Protein AF-A0AAF0E0N4-F1 (afdb_monomer_lite)

InterPro domains:
  IPR006762 Gtr1/RagA G protein [PF04670] (1-132)
  IPR024461 Coiled-coil domain-containing protein 90-like [PF07798] (230-404)
  IPR024461 Coiled-coil domain-containing protein 90-like [PTHR14360] (219-404)
  IPR027417 P-loop containing nucleoside triphosphate hydrolase [G3DSA:3.40.50.300] (1-157)
  IPR027417 P-loop containing nucleoside triphosphate hydrolase [SSF52540] (1-134)

Secondary structure (DSSP, 8-state):
--STTSSHHHHHHHHHH---TTGGGG--PPPSEEEEEEEPSSS-EEEEEEE---HHHHHHHHHTSHHHHHTT-SEEEEEEESSTTTSSS--THHHHHHHHHHHHHHHHHHHH-TT-EEEEEEE-GGGS-------TTSHHHHHHTTS-TTS---------TTSSHHHHHHHHHHHHHHHHHHHTT----EEEEE-SS-EEEEEEEETTEEEEEEES-TT---S-S------HHHHHHHHHHTT--HHHHHHHHHHHHHHHHHHHHHHHHHSPPHHHHHHHHHHHHHHHHHHHHHHHHHHHHHHHHHHHHHHHHHHHHHHHHHHHHHHHHHHHHHHHHHHHHHHHHHHHHHHHHHHHHHHHHHHHHHHHHHHHHHHHHHHHHHHHHHHHHHHHHHHHHHHHHHHT-

Organism: NCBI:txid76774

Foldseek 3Di:
DFAAPLCLVVVCCVPQVLDDNVCSVVDDFDDAWDWDWGDDPDRDIDTDIRGGRYPVNLVCCLPVCLLVVQAPAAEAEYGDEPPVPDPDPDPPVVVVVRVVSVVSSVVSNCVHPVNHHYHYHHPPPVPDPPPPDDDVPVPVVVVCPPPPPPPDDDDDDDDDDDPDVVVVVVVVVVSVVQSVCVVVVHGDQKDWDADPQWIWIWHDPDPRDIDIDIGRDSVDDDPPDPPPPPPLVVQLVVVVVVVDDSVRSNVVSVVVVVVVVVVVVVVVVVDDDPVRVVVVVVVVVVVVVVVVVVVVVVVVVVVVVVVVVVVVVVVVVVVVVVVVVVVVVVVVVVVVVVVVVVVVVVVVVVVVVVVVVVVVVVVVVVVVVVVVVVVVVVVVVVVVVVVVVVVVVVVVVVVVVVVVD

Radius of gyration: 53.1 Å; chains: 1; bounding box: 82×64×203 Å

Sequence (405 aa):
MGKSGSGKTSMRSFIFSSYRSEDTKRLGSTIEVEHSHVRFPGSLVLNLWDCGGQKSYMESYMDTQRSQVFSAVGVLIYVVDLVNTDDDGGDSHEWEADLRYFRDCLSALQSNSPGAEVFCLLHKMDLIEPSLSSNDDDSEDVLLEGLSDSMLPDSRRVSSPTSDDRYERISELVKHFKISCLESHHQIQGLELRTQTFAAYLDVLTSSTYILVIVTDPAIRTLGVRNVHFDTNAFVQRLEQAGIQREQADVLVTALIDVINESLDNFSRGLVRRDEADRLTYTQKVDFAKLKSEIQLLERSDFVLMKSENERLMADVEKLKQRLREEITRTTAGVRLDLNLEKGRIRDESSVHALKIKEVDTRIESEIAGVRTSIQSAKFNVLQYLVGVATGAGALLLAYLRMFR

pLDDT: mean 77.72, std 17.46, range [32.31, 98.06]

Structure (mmCIF, N/CA/C/O backbone):
data_AF-A0AAF0E0N4-F1
#
_entry.id   AF-A0AAF0E0N4-F1
#
loop_
_atom_site.group_PDB
_atom_site.id
_atom_site.type_symbol
_atom_site.label_atom_id
_atom_site.label_alt_id
_atom_site.label_comp_id
_atom_site.label_asym_id
_atom_site.label_entity_id
_atom_site.label_seq_id
_atom_site.pdbx_PDB_ins_code
_atom_site.Cartn_x
_atom_site.Cartn_y
_atom_site.Cartn_z
_atom_site.occupancy
_atom_site.B_iso_or_equiv
_atom_site.auth_seq_id
_atom_site.auth_comp_id
_atom_site.auth_asym_id
_atom_site.auth_atom_id
_atom_site.pdbx_PDB_model_num
ATOM 1 N N . MET A 1 1 ? -16.294 2.238 -3.888 1.00 88.19 1 MET A N 1
ATOM 2 C CA . MET A 1 1 ? -15.398 2.779 -4.940 1.00 88.19 1 MET A CA 1
ATOM 3 C C . MET A 1 1 ? -15.187 4.277 -4.723 1.00 88.19 1 MET A C 1
ATOM 5 O O . MET A 1 1 ? -15.812 4.825 -3.826 1.00 88.19 1 MET A O 1
ATOM 9 N N . GLY A 1 2 ? -14.256 4.911 -5.439 1.00 86.62 2 GLY A N 1
ATOM 10 C CA . GLY A 1 2 ? -13.887 6.328 -5.262 1.00 86.62 2 GLY A CA 1
ATOM 11 C C . GLY A 1 2 ? -12.386 6.570 -5.439 1.00 86.62 2 GLY A C 1
ATOM 12 O O . GLY A 1 2 ? -11.593 5.631 -5.288 1.00 86.62 2 GLY A O 1
ATOM 13 N N . LYS A 1 3 ? -11.985 7.814 -5.723 1.00 87.69 3 LYS A N 1
ATOM 14 C CA . LYS A 1 3 ? -10.587 8.214 -5.985 1.00 87.69 3 LYS A CA 1
ATOM 15 C C . LYS A 1 3 ? -9.623 7.814 -4.861 1.00 87.69 3 LYS A C 1
ATOM 17 O O . LYS A 1 3 ? -10.007 7.621 -3.705 1.00 87.69 3 LYS A O 1
ATOM 22 N N . SER A 1 4 ? -8.348 7.613 -5.187 1.00 89.25 4 SER A N 1
ATOM 23 C CA . SER A 1 4 ? -7.308 7.316 -4.193 1.00 89.25 4 SER A CA 1
ATOM 24 C C . SER A 1 4 ? -7.285 8.387 -3.098 1.00 89.25 4 SER A C 1
ATOM 26 O O . SER A 1 4 ? -7.465 9.564 -3.386 1.00 89.25 4 SER A O 1
ATOM 28 N N . GLY A 1 5 ? -7.091 7.981 -1.842 1.00 84.88 5 GLY A N 1
ATOM 29 C CA . GLY A 1 5 ? -7.065 8.911 -0.706 1.00 84.88 5 GLY A CA 1
ATOM 30 C C . GLY A 1 5 ? -8.432 9.324 -0.142 1.00 84.88 5 GLY A C 1
ATOM 31 O O . GLY A 1 5 ? -8.458 9.901 0.943 1.00 84.88 5 GLY A O 1
ATOM 32 N N . SER A 1 6 ? -9.555 8.946 -0.772 1.00 85.19 6 SER A N 1
ATOM 33 C CA . SER A 1 6 ? -10.905 9.321 -0.307 1.00 85.19 6 SER A CA 1
ATOM 34 C C . SER A 1 6 ? -11.397 8.631 0.975 1.00 85.19 6 SER A C 1
ATOM 36 O O . SER A 1 6 ? -12.520 8.857 1.390 1.00 85.19 6 SER A O 1
ATOM 38 N N . GLY A 1 7 ? -10.595 7.771 1.617 1.00 85.69 7 GLY A N 1
ATOM 39 C CA . GLY A 1 7 ? -10.945 7.161 2.915 1.00 85.69 7 GLY A CA 1
ATOM 40 C C . GLY A 1 7 ? -11.737 5.843 2.876 1.00 85.69 7 GLY A C 1
ATOM 41 O O . GLY A 1 7 ? -12.125 5.337 3.924 1.00 85.69 7 GLY A O 1
ATOM 42 N N . LYS A 1 8 ? -11.920 5.221 1.702 1.00 89.31 8 LYS A N 1
ATOM 43 C CA . LYS A 1 8 ? -12.610 3.915 1.530 1.00 89.31 8 LYS A CA 1
ATOM 44 C C . LYS A 1 8 ? -12.129 2.824 2.498 1.00 89.31 8 LYS A C 1
ATOM 46 O O . LYS A 1 8 ? -12.911 2.274 3.273 1.00 89.31 8 LYS A O 1
ATOM 51 N N . THR A 1 9 ? -10.827 2.548 2.486 1.00 89.44 9 THR A N 1
ATOM 52 C CA . THR A 1 9 ? -10.204 1.501 3.310 1.00 89.44 9 THR A CA 1
ATOM 53 C C . THR A 1 9 ? -10.205 1.862 4.789 1.00 89.44 9 THR A C 1
ATOM 55 O O . THR A 1 9 ? -10.373 0.979 5.633 1.00 89.44 9 THR A O 1
ATOM 58 N N . SER A 1 10 ? -10.102 3.155 5.111 1.00 87.25 10 SER A N 1
ATOM 59 C CA . SER A 1 10 ? -10.261 3.665 6.474 1.00 87.25 10 SER A CA 1
ATOM 60 C C . SER A 1 10 ? -11.660 3.364 7.011 1.00 87.25 10 SER A C 1
ATOM 62 O O . SER A 1 10 ? -11.775 2.783 8.087 1.00 87.25 10 SER A O 1
ATOM 64 N N . MET A 1 11 ? -12.715 3.648 6.238 1.00 83.00 11 MET A N 1
ATOM 65 C CA . MET A 1 11 ? -14.096 3.340 6.627 1.00 83.00 11 MET A CA 1
ATOM 66 C C . MET A 1 11 ? -14.326 1.842 6.806 1.00 83.00 11 MET A C 1
ATOM 68 O O . MET A 1 11 ? -14.865 1.424 7.831 1.00 83.00 11 MET A O 1
ATOM 72 N N . ARG A 1 12 ? -13.864 1.015 5.860 1.00 87.50 12 ARG A N 1
ATOM 73 C CA . ARG A 1 12 ? -13.954 -0.446 5.985 1.00 87.50 12 ARG A CA 1
ATOM 74 C C . ARG A 1 12 ? -13.276 -0.936 7.265 1.00 87.50 12 ARG A C 1
ATOM 76 O O . ARG A 1 12 ? -13.881 -1.682 8.031 1.00 87.50 12 ARG A O 1
ATOM 83 N N . SER A 1 13 ? -12.037 -0.510 7.502 1.00 84.19 13 SER A N 1
ATOM 84 C CA . SER A 1 13 ? -11.234 -0.979 8.638 1.00 84.19 13 SER A CA 1
ATOM 85 C C . SER A 1 13 ? -11.805 -0.506 9.969 1.00 84.19 13 SER A C 1
ATOM 87 O O . SER A 1 13 ? -11.865 -1.277 10.929 1.00 84.19 13 SER A O 1
ATOM 89 N N . PHE A 1 14 ? -12.278 0.741 10.021 1.00 80.12 14 PHE A N 1
ATOM 90 C CA . PHE A 1 14 ? -12.971 1.268 11.183 1.00 80.12 14 PHE A CA 1
ATOM 91 C C . PHE A 1 14 ? -14.212 0.420 11.453 1.00 80.12 14 PHE A C 1
ATOM 93 O O . PHE A 1 14 ? -14.318 -0.175 12.521 1.00 80.12 14 PHE A O 1
ATOM 100 N N . ILE A 1 15 ? -15.152 0.324 10.511 1.00 77.31 15 ILE A N 1
ATOM 101 C CA . ILE A 1 15 ? -16.468 -0.302 10.730 1.00 77.31 15 ILE A CA 1
ATOM 102 C C . ILE A 1 15 ? -16.354 -1.811 10.989 1.00 77.31 15 ILE A C 1
ATOM 104 O O . ILE A 1 15 ? -16.982 -2.310 11.922 1.00 77.31 15 ILE A O 1
ATOM 108 N N . PHE A 1 16 ? -15.543 -2.533 10.212 1.00 79.44 16 PHE A N 1
ATOM 109 C 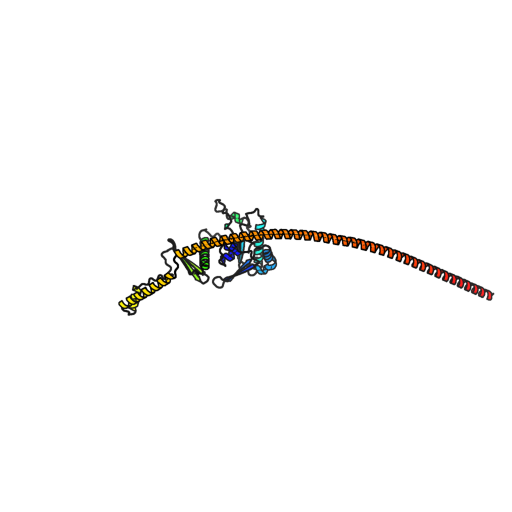CA . PHE A 1 16 ? -15.564 -4.000 10.181 1.00 79.44 16 PHE A CA 1
ATOM 110 C C . PHE A 1 16 ? -14.351 -4.677 10.827 1.00 79.44 16 PHE A C 1
ATOM 112 O O . PHE A 1 16 ? -14.450 -5.847 11.195 1.00 79.44 16 PHE A O 1
ATOM 119 N N . SER A 1 17 ? -13.236 -3.964 11.015 1.00 75.94 17 SER A N 1
ATOM 120 C CA . SER A 1 17 ? -11.976 -4.540 11.521 1.00 75.94 17 SER A CA 1
ATOM 121 C C . SER A 1 17 ? -11.562 -4.005 12.893 1.00 75.94 17 SER A C 1
ATOM 123 O O . SER A 1 17 ? -10.472 -4.313 13.365 1.00 75.94 17 SER A O 1
ATOM 125 N N . SER A 1 18 ? -12.427 -3.232 13.560 1.00 73.31 18 SER A N 1
ATOM 126 C CA . SER A 1 18 ? -12.164 -2.630 14.880 1.00 73.31 18 SER A CA 1
ATOM 127 C C . SER A 1 18 ? -10.919 -1.729 14.926 1.00 73.31 18 SER A C 1
ATOM 129 O O . SER A 1 18 ? -10.321 -1.571 15.988 1.00 73.31 18 SER A O 1
ATOM 131 N N . TYR A 1 19 ? -10.526 -1.130 13.796 1.00 74.44 19 TYR A N 1
ATOM 132 C CA . TYR A 1 19 ? -9.459 -0.125 13.782 1.00 74.44 19 TYR A CA 1
ATOM 133 C C . TYR A 1 19 ? -9.923 1.151 14.484 1.00 74.44 19 TYR A C 1
ATOM 135 O O . TYR A 1 19 ? -11.100 1.515 14.407 1.00 74.44 19 TYR A O 1
ATOM 143 N N . ARG A 1 20 ? -8.983 1.857 15.119 1.00 74.19 20 ARG A N 1
ATOM 144 C CA . ARG A 1 20 ? -9.190 3.230 15.592 1.00 74.19 20 ARG A CA 1
ATOM 145 C C . ARG A 1 20 ? -8.964 4.218 14.456 1.00 74.19 20 ARG A C 1
ATOM 147 O O . ARG A 1 20 ? -8.178 3.952 13.545 1.00 74.19 20 ARG A O 1
ATOM 154 N N . SER A 1 21 ? -9.584 5.389 14.551 1.00 74.62 21 SER A N 1
ATOM 155 C CA . SER A 1 21 ? -9.404 6.466 13.572 1.00 74.62 21 SER A CA 1
ATOM 156 C C . SER A 1 21 ? -7.950 6.958 13.483 1.00 74.62 21 SER A C 1
ATOM 158 O O . SER A 1 21 ? -7.524 7.425 12.431 1.00 74.62 21 SER A O 1
ATOM 160 N N . GLU A 1 22 ? -7.134 6.829 14.540 1.00 77.25 22 GLU A N 1
ATOM 161 C CA . GLU A 1 22 ? -5.704 7.166 14.443 1.00 77.25 22 GLU A CA 1
ATOM 162 C C . GLU A 1 22 ? -4.895 6.122 13.659 1.00 77.25 22 GLU A C 1
ATOM 164 O O . GLU A 1 22 ? -3.952 6.477 12.945 1.00 77.25 22 GLU A O 1
ATOM 169 N N . ASP A 1 23 ? -5.273 4.846 13.755 1.00 77.94 23 ASP A N 1
ATOM 170 C CA . ASP A 1 23 ? -4.561 3.736 13.116 1.00 77.94 23 ASP A CA 1
ATOM 171 C C . ASP A 1 23 ? -4.796 3.694 11.606 1.00 77.94 23 ASP A C 1
ATOM 173 O O . ASP A 1 23 ? -3.947 3.201 10.858 1.00 77.94 23 ASP A O 1
ATOM 177 N N . THR A 1 24 ? -5.901 4.275 11.125 1.00 81.00 24 THR A N 1
ATOM 178 C CA . THR A 1 24 ? -6.177 4.359 9.686 1.00 81.00 24 THR A CA 1
ATOM 179 C C . THR A 1 24 ? -5.145 5.202 8.938 1.00 81.00 24 THR A C 1
ATOM 181 O O . THR A 1 24 ? -4.980 5.021 7.736 1.00 81.00 24 THR A O 1
ATOM 184 N N . LYS A 1 25 ? -4.378 6.063 9.629 1.00 79.12 25 LYS A N 1
ATOM 185 C CA . LYS A 1 25 ? -3.259 6.823 9.035 1.00 79.12 25 LYS A CA 1
ATOM 186 C C . LYS A 1 25 ? -2.109 5.933 8.556 1.00 79.12 25 LYS A C 1
ATOM 188 O O . LYS A 1 25 ? -1.303 6.369 7.742 1.00 79.12 25 LYS A O 1
ATOM 193 N N . ARG A 1 26 ? -2.010 4.705 9.074 1.00 83.12 26 ARG A N 1
ATOM 194 C CA . ARG A 1 26 ? -0.977 3.726 8.699 1.00 83.12 26 ARG A CA 1
ATOM 195 C C . ARG A 1 26 ? -1.392 2.849 7.519 1.00 83.12 26 ARG A C 1
ATOM 197 O O . ARG A 1 26 ? -0.584 2.049 7.055 1.00 83.12 26 ARG A O 1
ATOM 204 N N . LEU A 1 27 ? -2.641 2.956 7.063 1.00 84.75 27 LEU A N 1
ATOM 205 C CA . LEU A 1 27 ? -3.126 2.178 5.931 1.00 84.75 27 LEU A CA 1
ATOM 206 C C . LEU A 1 27 ? -2.446 2.669 4.650 1.00 84.75 27 LEU A C 1
ATOM 208 O O . LEU A 1 27 ? -2.493 3.850 4.311 1.00 84.75 27 LEU A O 1
ATOM 212 N N . GLY A 1 28 ? -1.796 1.739 3.952 1.00 84.50 28 GLY A N 1
ATOM 213 C CA . GLY A 1 28 ? -1.232 1.990 2.632 1.00 84.50 28 GLY A CA 1
ATOM 214 C C . GLY A 1 28 ? -2.315 2.112 1.559 1.00 84.50 28 GLY A C 1
ATOM 215 O O . GLY A 1 28 ? -3.497 1.875 1.798 1.00 84.50 28 GLY A O 1
ATOM 216 N N . SER A 1 29 ? -1.899 2.458 0.341 1.00 87.50 29 SER A N 1
ATOM 217 C CA . SER A 1 29 ? -2.809 2.452 -0.808 1.00 87.50 29 SER A CA 1
ATOM 218 C C . SER A 1 29 ? -3.238 1.027 -1.156 1.00 87.50 29 SER A C 1
ATOM 220 O O . SER A 1 29 ? -2.389 0.150 -1.316 1.00 87.50 29 SER A O 1
ATOM 222 N N . THR A 1 30 ? -4.539 0.812 -1.336 1.00 87.81 30 THR A N 1
ATOM 223 C CA . THR A 1 30 ? -5.095 -0.476 -1.770 1.00 87.81 30 THR A CA 1
ATOM 224 C C . THR A 1 30 ? -4.588 -0.834 -3.163 1.00 87.81 30 THR A C 1
ATOM 226 O O . THR A 1 30 ? -4.617 -0.006 -4.082 1.00 87.81 30 THR A O 1
ATOM 229 N N . ILE A 1 31 ? -4.110 -2.068 -3.306 1.00 88.06 31 ILE A N 1
ATOM 230 C CA . ILE A 1 31 ? -3.662 -2.649 -4.571 1.00 88.06 31 ILE A CA 1
ATOM 231 C C . ILE A 1 31 ? -4.855 -3.389 -5.167 1.00 88.06 31 ILE A C 1
ATOM 233 O O . ILE A 1 31 ? -5.371 -4.304 -4.532 1.00 88.06 31 ILE A O 1
ATOM 237 N N . GLU A 1 32 ? -5.280 -2.990 -6.366 1.00 88.94 32 GLU A N 1
ATOM 238 C CA . GLU A 1 32 ? -6.442 -3.572 -7.048 1.00 88.94 32 GLU A CA 1
ATOM 239 C C . GLU A 1 32 ? -7.681 -3.652 -6.128 1.00 88.94 32 GLU A C 1
ATOM 241 O O . GLU A 1 32 ? -8.054 -2.646 -5.517 1.00 88.94 32 GLU A O 1
ATOM 246 N N . VAL A 1 33 ? -8.341 -4.811 -6.040 1.00 90.62 33 VAL A N 1
ATOM 247 C CA . VAL A 1 33 ? -9.550 -5.023 -5.237 1.00 90.62 33 VAL A CA 1
ATOM 248 C C . VAL A 1 33 ? -9.227 -5.896 -4.031 1.00 90.62 33 VAL A C 1
ATOM 250 O O . VAL A 1 33 ? -8.825 -7.050 -4.174 1.00 90.62 33 VAL A O 1
ATOM 253 N N . GLU A 1 34 ? -9.467 -5.376 -2.828 1.00 89.62 34 GLU A N 1
ATOM 254 C CA . GLU A 1 34 ? -9.384 -6.161 -1.599 1.00 89.62 34 GLU A CA 1
ATOM 255 C C . GLU A 1 34 ? -10.769 -6.708 -1.224 1.00 89.62 34 GLU A C 1
ATOM 257 O O . GLU A 1 34 ? -11.732 -5.958 -1.039 1.00 89.62 34 GLU A O 1
ATOM 262 N N . HIS A 1 35 ? -10.875 -8.030 -1.095 1.00 88.88 35 HIS A N 1
ATOM 263 C CA . HIS A 1 35 ? -12.125 -8.701 -0.742 1.00 88.88 35 HIS A CA 1
ATOM 264 C C . HIS A 1 35 ? -12.217 -8.943 0.766 1.00 88.88 35 HIS A C 1
ATOM 266 O O . HIS A 1 35 ? -11.271 -9.399 1.407 1.00 88.88 35 HIS A O 1
ATOM 272 N N . SER A 1 36 ? -13.379 -8.673 1.350 1.00 83.38 36 SER A N 1
ATOM 273 C CA . SER A 1 36 ? -13.670 -8.939 2.759 1.00 83.38 36 SER A CA 1
ATOM 274 C C . SER A 1 36 ? -15.044 -9.582 2.907 1.00 83.38 36 SER A C 1
ATOM 276 O O . SER A 1 36 ? -16.021 -9.125 2.320 1.00 83.38 36 SER A O 1
ATOM 278 N N . HIS A 1 37 ? -15.132 -10.634 3.719 1.00 83.88 37 HIS A N 1
ATOM 279 C CA . HIS A 1 37 ? -16.389 -11.323 4.004 1.00 83.88 37 HIS A CA 1
ATOM 280 C C . HIS A 1 37 ? -16.813 -11.032 5.439 1.00 83.88 37 HIS A C 1
ATOM 282 O O . HIS A 1 37 ? -16.200 -11.528 6.386 1.00 83.88 37 HIS A O 1
ATOM 288 N N . VAL A 1 38 ? -17.871 -10.242 5.604 1.00 74.06 38 VAL A N 1
ATOM 289 C CA . VAL A 1 38 ? -18.395 -9.873 6.921 1.00 74.06 38 VAL A CA 1
ATOM 290 C C . VAL A 1 38 ? -19.703 -10.611 7.155 1.00 74.06 38 VAL A C 1
ATOM 292 O O . VAL A 1 38 ? -20.670 -10.444 6.413 1.00 74.06 38 VAL A O 1
ATOM 295 N N . ARG A 1 39 ? -19.745 -11.444 8.196 1.00 72.44 39 ARG A N 1
ATOM 296 C CA . ARG A 1 39 ? -20.981 -12.116 8.607 1.00 72.44 39 ARG A CA 1
ATOM 297 C C . ARG A 1 39 ? -21.784 -11.190 9.505 1.00 72.44 39 ARG A C 1
ATOM 299 O O . ARG A 1 39 ? -21.284 -10.755 10.539 1.00 72.44 39 ARG A O 1
ATOM 306 N N . PHE A 1 40 ? -23.021 -10.930 9.113 1.00 63.97 40 PHE A N 1
ATOM 307 C CA . PHE A 1 40 ? -23.996 -10.231 9.938 1.00 63.97 40 PHE A CA 1
ATOM 308 C C . PHE A 1 40 ? -24.886 -11.243 10.674 1.00 63.97 40 PHE A C 1
ATOM 310 O O . PHE A 1 40 ? -24.901 -12.422 10.308 1.00 63.97 40 PHE A O 1
ATOM 317 N N . PRO A 1 41 ? -25.611 -10.823 11.728 1.00 54.88 41 PRO A N 1
ATOM 318 C CA . PRO A 1 41 ? -26.555 -11.696 12.418 1.00 54.88 41 PRO A CA 1
ATOM 319 C C . PRO A 1 41 ? -27.515 -12.398 11.438 1.00 54.88 41 PRO A C 1
ATOM 321 O O . PRO A 1 41 ? -28.057 -11.768 10.531 1.00 54.88 41 PRO A O 1
ATOM 324 N N . GLY A 1 42 ? -27.727 -13.706 11.624 1.00 63.59 42 GLY A N 1
ATOM 325 C CA . GLY A 1 42 ? -28.526 -14.549 10.724 1.00 63.59 42 GLY A CA 1
ATOM 326 C C . GLY A 1 42 ? -27.683 -15.281 9.670 1.00 63.59 42 GLY A C 1
ATOM 327 O O . GLY A 1 42 ? -26.596 -15.771 9.971 1.00 63.59 42 GLY A O 1
ATOM 328 N N . SER A 1 43 ? -28.203 -15.400 8.443 1.00 69.94 43 SER A N 1
ATOM 329 C CA . SER A 1 43 ? -27.531 -16.038 7.294 1.00 69.94 43 SER A CA 1
ATOM 330 C C . SER A 1 43 ? -26.944 -15.038 6.285 1.00 69.94 43 SER A C 1
ATOM 332 O O . SER A 1 43 ? -26.482 -15.447 5.219 1.00 69.94 43 SER A O 1
ATOM 334 N N . LEU A 1 44 ? -26.954 -13.737 6.601 1.00 70.94 44 LEU A N 1
ATOM 335 C CA . LEU A 1 44 ? -26.455 -12.687 5.714 1.00 70.94 44 LEU A CA 1
ATOM 336 C C . LEU A 1 44 ? -24.924 -12.592 5.777 1.00 70.94 44 LEU A C 1
ATOM 338 O O . LEU A 1 44 ? -24.331 -12.390 6.840 1.00 70.94 44 LEU A O 1
ATOM 342 N N . VAL A 1 45 ? -24.288 -12.683 4.612 1.00 78.44 45 VAL A N 1
ATOM 343 C CA . VAL A 1 45 ? -22.850 -12.457 4.439 1.00 78.44 45 VAL A CA 1
ATOM 344 C C . VAL A 1 45 ? -22.667 -11.295 3.476 1.00 78.44 45 VAL A C 1
ATOM 346 O O . VAL A 1 45 ? -23.083 -11.375 2.322 1.00 78.44 45 VAL A O 1
ATOM 349 N N . LEU A 1 46 ? -22.046 -10.218 3.951 1.00 78.81 46 LEU A N 1
ATOM 350 C CA . LEU A 1 46 ? -21.646 -9.104 3.106 1.00 78.81 46 LEU A CA 1
ATOM 351 C C . LEU A 1 46 ? -20.289 -9.410 2.478 1.00 78.81 46 LEU A C 1
ATOM 353 O O . LEU A 1 46 ? -19.292 -9.598 3.177 1.00 78.81 46 LEU A O 1
ATOM 357 N N . ASN A 1 47 ? -20.266 -9.436 1.149 1.00 87.12 47 ASN A N 1
ATOM 358 C CA . ASN A 1 47 ? -19.049 -9.536 0.355 1.00 87.12 47 ASN A CA 1
ATOM 359 C C . ASN A 1 47 ? -18.621 -8.121 -0.019 1.00 87.12 47 ASN A C 1
ATOM 361 O O . ASN A 1 47 ? -19.122 -7.544 -0.981 1.00 87.12 47 ASN A O 1
ATOM 365 N N . LEU A 1 48 ? -17.729 -7.547 0.775 1.00 86.81 48 LEU A N 1
ATOM 366 C CA . LEU A 1 48 ? -17.274 -6.178 0.612 1.00 86.81 48 LEU A CA 1
ATOM 367 C C . LEU A 1 48 ? -16.049 -6.148 -0.304 1.00 86.81 48 LEU A C 1
ATOM 369 O O . LEU A 1 48 ? -15.079 -6.870 -0.080 1.00 86.81 48 LEU A O 1
ATOM 373 N N . TRP A 1 49 ? -16.132 -5.334 -1.355 1.00 93.06 49 TRP A N 1
ATOM 374 C CA . TRP A 1 49 ? -15.083 -5.144 -2.356 1.00 93.06 49 TRP A CA 1
ATOM 375 C C . TRP A 1 49 ? -14.517 -3.734 -2.197 1.00 93.06 49 TRP A C 1
ATOM 377 O O . TRP A 1 49 ? -15.163 -2.744 -2.550 1.00 93.06 49 TRP A O 1
ATOM 387 N N . ASP A 1 50 ? -13.327 -3.634 -1.614 1.00 92.19 50 ASP A N 1
ATOM 388 C CA . ASP A 1 50 ? -12.616 -2.371 -1.450 1.00 92.19 50 ASP A CA 1
ATOM 389 C C . ASP A 1 50 ? -11.711 -2.141 -2.661 1.00 92.19 50 ASP A C 1
ATOM 391 O O . ASP A 1 50 ? -10.596 -2.655 -2.744 1.00 92.19 50 ASP A O 1
ATOM 395 N N . CYS A 1 51 ? -12.236 -1.418 -3.650 1.00 93.12 51 CYS A N 1
ATOM 396 C CA . CYS A 1 51 ? -11.520 -1.144 -4.890 1.00 93.12 51 CYS A CA 1
ATOM 397 C C . CYS A 1 51 ? -10.544 0.026 -4.710 1.00 93.12 51 CYS A C 1
ATOM 399 O O . CYS A 1 51 ? -10.953 1.155 -4.405 1.00 93.12 51 CYS A O 1
ATOM 401 N N . GLY A 1 52 ? -9.264 -0.222 -4.979 1.00 92.06 52 GLY A N 1
ATOM 402 C CA . GLY A 1 52 ? -8.215 0.789 -5.000 1.00 92.06 52 GLY A CA 1
ATOM 403 C C . GLY A 1 52 ? -8.527 1.912 -5.984 1.00 92.06 52 GLY A C 1
ATOM 404 O O . GLY A 1 52 ? -8.883 1.671 -7.132 1.00 92.06 52 GLY A O 1
ATOM 405 N N . GLY A 1 53 ? -8.392 3.155 -5.524 1.00 88.94 53 GLY A N 1
ATOM 406 C CA . GLY A 1 53 ? -8.802 4.348 -6.276 1.00 88.94 53 GLY A CA 1
ATOM 407 C C . GLY A 1 53 ? -7.711 4.981 -7.144 1.00 88.94 53 GLY A C 1
ATOM 408 O O . GLY A 1 53 ? -7.845 6.138 -7.537 1.00 88.94 53 GLY A O 1
ATOM 409 N N . GLN A 1 54 ? -6.589 4.292 -7.374 1.00 89.06 54 GLN A N 1
ATOM 410 C CA . GLN A 1 54 ? -5.521 4.810 -8.237 1.00 89.06 54 GLN A CA 1
ATOM 411 C C . GLN A 1 54 ? -5.991 4.827 -9.697 1.00 89.06 54 GLN A C 1
ATOM 413 O O . GLN A 1 54 ? -6.738 3.942 -10.114 1.00 89.06 54 GLN A O 1
ATOM 418 N N . LYS A 1 55 ? -5.529 5.807 -10.484 1.00 88.12 55 LYS A N 1
ATOM 419 C CA . LYS A 1 55 ? -5.987 6.022 -11.867 1.00 88.12 55 LYS A CA 1
ATOM 420 C C . LYS A 1 55 ? -5.865 4.770 -12.747 1.00 88.12 55 LYS A C 1
ATOM 422 O O . LYS A 1 55 ? -6.829 4.396 -13.400 1.00 88.12 55 LYS A O 1
ATOM 427 N N . SER A 1 56 ? -4.724 4.084 -12.691 1.00 90.62 56 SER A N 1
ATOM 428 C CA . SER A 1 56 ? -4.473 2.850 -13.450 1.00 90.62 56 SER A CA 1
ATOM 429 C C . SER A 1 56 ? -5.457 1.725 -13.117 1.00 90.62 56 SER A C 1
ATOM 431 O O . SER A 1 56 ? -5.904 1.005 -14.007 1.00 90.62 56 SER A O 1
ATOM 433 N N . TYR A 1 57 ? -5.823 1.575 -11.841 1.00 92.62 57 TYR A N 1
ATOM 434 C CA . TYR A 1 57 ? -6.808 0.580 -11.420 1.00 92.62 57 TYR A CA 1
ATOM 435 C C . TYR A 1 57 ? -8.216 0.974 -11.847 1.00 92.62 57 TYR A C 1
ATOM 437 O O . TYR A 1 57 ? -8.963 0.127 -12.322 1.00 92.62 57 TYR A O 1
ATOM 445 N N . MET A 1 58 ? -8.563 2.257 -11.738 1.00 89.00 58 MET A N 1
ATOM 446 C CA . MET A 1 58 ? -9.870 2.762 -12.155 1.00 89.00 58 MET A CA 1
ATOM 447 C C . MET A 1 58 ? -10.111 2.551 -13.653 1.00 89.00 58 MET A C 1
ATOM 449 O O . MET A 1 58 ? -11.168 2.046 -14.023 1.00 89.00 58 MET A O 1
ATOM 453 N N . GLU A 1 59 ? -9.115 2.841 -14.494 1.00 90.44 59 GLU A N 1
ATOM 454 C CA . GLU A 1 59 ? -9.146 2.537 -15.932 1.00 90.44 59 GLU A CA 1
ATOM 455 C C . GLU A 1 59 ? -9.278 1.023 -16.174 1.00 90.44 59 GLU A C 1
ATOM 457 O O . GLU A 1 59 ? -10.161 0.580 -16.907 1.00 90.44 59 GLU A O 1
ATOM 462 N N . SER A 1 60 ? -8.492 0.201 -15.469 1.00 92.62 60 SER A N 1
ATOM 463 C CA . SER A 1 60 ? -8.580 -1.264 -15.562 1.00 92.62 60 SER A CA 1
ATOM 464 C C . SER A 1 60 ? -9.974 -1.805 -15.214 1.00 92.62 60 SER A C 1
ATOM 466 O O . SER A 1 60 ? -10.483 -2.679 -15.921 1.00 92.62 60 SER A O 1
ATOM 468 N N . TYR A 1 61 ? -10.635 -1.270 -14.180 1.00 93.50 61 TYR A N 1
ATOM 469 C CA . TYR A 1 61 ? -11.999 -1.668 -13.814 1.00 93.50 61 TYR A CA 1
ATOM 470 C C . TYR A 1 61 ? -13.037 -1.275 -14.858 1.00 93.50 61 TYR A C 1
ATOM 472 O O . TYR A 1 61 ? -14.045 -1.963 -14.975 1.00 93.50 61 TYR A O 1
ATOM 480 N N . MET A 1 62 ? -12.822 -0.190 -15.602 1.00 91.50 62 MET A N 1
ATOM 481 C CA . MET A 1 62 ? -13.764 0.270 -16.627 1.00 91.50 62 MET A CA 1
ATOM 482 C C . MET A 1 62 ? -13.558 -0.405 -17.978 1.00 91.50 62 MET A C 1
ATOM 484 O O . MET A 1 62 ? -14.543 -0.592 -18.700 1.00 91.50 62 MET A O 1
ATOM 488 N N . ASP A 1 63 ? -12.323 -0.810 -18.276 1.00 90.88 63 ASP A N 1
ATOM 489 C CA . ASP A 1 63 ? -11.941 -1.391 -19.560 1.00 90.88 63 ASP A CA 1
ATOM 490 C C . ASP A 1 63 ? -11.833 -2.916 -19.491 1.00 90.88 63 ASP A C 1
ATOM 492 O O . ASP A 1 63 ? -12.600 -3.638 -20.126 1.00 90.88 63 ASP A O 1
ATOM 496 N N . THR A 1 64 ? -10.880 -3.427 -18.707 1.00 91.19 64 THR A N 1
ATOM 497 C CA . THR A 1 64 ? -10.492 -4.848 -18.741 1.00 91.19 64 THR A CA 1
ATOM 498 C C . THR A 1 64 ? -11.339 -5.699 -17.798 1.00 91.19 64 THR A C 1
ATOM 500 O O . THR A 1 64 ? -11.734 -6.808 -18.148 1.00 91.19 64 THR A O 1
ATOM 503 N N . GLN A 1 65 ? -11.646 -5.189 -16.603 1.00 90.81 65 GLN A N 1
ATOM 504 C CA . GLN A 1 65 ? -12.331 -5.929 -15.536 1.00 90.81 65 GLN A CA 1
ATOM 505 C C . GLN A 1 65 ? -13.803 -5.520 -15.360 1.00 90.81 65 GLN A C 1
ATOM 507 O O . GLN A 1 65 ? -14.438 -5.906 -14.378 1.00 90.81 65 GLN A O 1
ATOM 512 N N . ARG A 1 66 ? -14.382 -4.777 -16.312 1.00 91.38 66 ARG A N 1
ATOM 513 C CA . ARG A 1 66 ? -15.729 -4.188 -16.197 1.00 91.38 66 ARG A CA 1
ATOM 514 C C . ARG A 1 66 ? -16.811 -5.203 -15.850 1.00 91.38 66 ARG A C 1
ATOM 516 O O . ARG A 1 66 ? -17.566 -5.009 -14.903 1.00 91.38 66 ARG A O 1
ATOM 523 N N . SER A 1 67 ? -16.868 -6.318 -16.572 1.00 89.25 67 SER A N 1
ATOM 524 C CA . SER A 1 67 ? -17.851 -7.370 -16.297 1.00 89.25 67 SER A CA 1
ATOM 525 C C . SER A 1 67 ? -17.591 -8.085 -14.972 1.00 89.25 67 SER A C 1
ATOM 527 O O . SER A 1 67 ? -18.529 -8.556 -14.345 1.00 89.25 67 SER A O 1
ATOM 529 N N . GLN A 1 68 ? -16.335 -8.179 -14.533 1.00 90.62 68 GLN A N 1
ATOM 530 C CA . GLN A 1 68 ? -15.981 -8.847 -13.281 1.00 90.62 68 GLN A CA 1
ATOM 531 C C . GLN A 1 68 ? -16.351 -7.999 -12.060 1.00 90.62 68 GLN A C 1
ATOM 533 O O . GLN A 1 68 ? -16.864 -8.536 -11.085 1.00 90.62 68 GLN A O 1
ATOM 538 N N . VAL A 1 69 ? -16.094 -6.690 -12.111 1.00 93.00 69 VAL A N 1
ATOM 539 C CA . VAL A 1 69 ? -16.332 -5.771 -10.987 1.00 93.00 69 VAL A CA 1
ATOM 540 C C . VAL A 1 69 ? -17.808 -5.393 -10.866 1.00 93.00 69 VAL A C 1
ATOM 542 O O . VAL A 1 69 ? -18.316 -5.277 -9.755 1.00 93.00 69 VAL A O 1
ATOM 545 N N . PHE A 1 70 ? -18.510 -5.211 -11.989 1.00 93.56 70 PHE A N 1
ATOM 546 C CA . PHE A 1 70 ? -19.874 -4.667 -11.996 1.00 93.56 70 PHE A CA 1
ATOM 547 C C . PHE A 1 70 ? -20.980 -5.716 -12.171 1.00 93.56 70 PHE A C 1
ATOM 549 O O . PHE A 1 70 ? -22.154 -5.350 -12.251 1.00 93.56 70 PHE A O 1
ATOM 556 N N . SER A 1 71 ? -20.651 -7.010 -12.215 1.00 92.62 71 SER A N 1
ATOM 557 C CA . SER A 1 71 ? -21.646 -8.089 -12.252 1.00 92.62 71 SER A CA 1
ATOM 558 C C . SER A 1 71 ? -22.091 -8.498 -10.846 1.00 92.62 71 SER A C 1
ATOM 560 O O . SER A 1 71 ? -21.279 -8.584 -9.930 1.00 92.62 71 SER A O 1
ATOM 562 N N . ALA A 1 72 ? -23.390 -8.773 -10.691 1.00 88.94 72 ALA A N 1
ATOM 563 C CA . ALA A 1 72 ? -24.012 -9.205 -9.437 1.00 88.94 72 ALA A CA 1
ATOM 564 C C . ALA A 1 72 ? -23.768 -8.250 -8.248 1.00 88.94 72 ALA A C 1
ATOM 566 O O . ALA A 1 72 ? -23.662 -8.680 -7.097 1.00 88.94 72 ALA A O 1
ATOM 567 N N . VAL A 1 73 ? -23.705 -6.944 -8.521 1.00 87.56 73 VAL A N 1
ATOM 568 C CA . VAL A 1 73 ? -23.566 -5.914 -7.489 1.00 87.56 73 VAL A CA 1
ATOM 569 C C . VAL A 1 73 ? -24.924 -5.670 -6.837 1.00 87.56 73 VAL A C 1
ATOM 571 O O . VAL A 1 73 ? -25.893 -5.350 -7.520 1.00 87.56 73 VAL A O 1
ATOM 574 N N . GLY A 1 74 ? -24.991 -5.812 -5.512 1.00 78.31 74 GLY A N 1
ATOM 575 C CA . GLY A 1 74 ? -26.178 -5.446 -4.732 1.00 78.31 74 GLY A CA 1
ATOM 576 C C . GLY A 1 74 ? -26.195 -3.969 -4.340 1.00 78.31 74 GLY A C 1
ATOM 577 O O . GLY A 1 74 ? -27.229 -3.320 -4.438 1.00 78.31 74 GLY A O 1
ATOM 578 N N . VAL A 1 75 ? -25.044 -3.431 -3.925 1.00 80.50 75 VAL A N 1
ATOM 579 C CA . VAL A 1 75 ? -24.904 -2.038 -3.482 1.00 80.50 75 VAL A CA 1
ATOM 580 C C . VAL A 1 75 ? -23.568 -1.466 -3.957 1.00 80.50 75 VAL A C 1
ATOM 582 O O . VAL A 1 75 ? -22.525 -2.096 -3.773 1.00 80.50 75 VAL A O 1
ATOM 585 N N . LEU A 1 76 ? -23.583 -0.256 -4.516 1.00 80.62 76 LEU A N 1
ATOM 586 C CA . LEU A 1 76 ? -22.400 0.569 -4.739 1.00 80.62 76 LEU A CA 1
ATOM 587 C C . LEU A 1 76 ? -22.347 1.676 -3.692 1.00 80.62 76 LEU A C 1
ATOM 589 O O . LEU A 1 76 ? -23.223 2.529 -3.640 1.00 80.62 76 LEU A O 1
ATOM 593 N N . ILE A 1 77 ? -21.262 1.710 -2.924 1.00 80.44 77 ILE A N 1
ATOM 594 C CA . ILE A 1 77 ? -20.915 2.858 -2.084 1.00 80.44 77 ILE A CA 1
ATOM 595 C C . ILE A 1 77 ? -19.778 3.602 -2.783 1.00 80.44 77 ILE A C 1
ATOM 597 O O . ILE A 1 77 ? -18.673 3.060 -2.910 1.00 80.44 77 ILE A O 1
ATOM 601 N N . TYR A 1 78 ? -20.041 4.809 -3.276 1.00 81.81 78 TYR A N 1
ATOM 602 C CA . TYR A 1 78 ? -19.031 5.699 -3.844 1.00 81.81 78 TYR A CA 1
ATOM 603 C C . TYR A 1 78 ? -18.614 6.744 -2.809 1.00 81.81 78 TYR A C 1
ATOM 605 O O . TYR A 1 78 ? -19.461 7.280 -2.108 1.00 81.81 78 TYR A O 1
ATOM 613 N N . VAL A 1 79 ? -17.315 7.002 -2.680 1.00 83.12 79 VAL A N 1
ATOM 614 C CA . VAL A 1 79 ? -16.760 7.857 -1.623 1.00 83.12 79 VAL A CA 1
ATOM 615 C C . VAL A 1 79 ? -16.005 9.014 -2.251 1.00 83.12 79 VAL A C 1
ATOM 617 O O . VAL A 1 79 ? -14.967 8.787 -2.887 1.00 83.12 79 VAL A O 1
ATOM 620 N N . VAL A 1 80 ? -16.519 10.217 -2.024 1.00 79.31 80 VAL A N 1
ATOM 621 C CA . VAL A 1 80 ? -16.007 11.489 -2.535 1.00 79.31 80 VAL A CA 1
ATOM 622 C C . VAL A 1 80 ? -15.236 12.197 -1.424 1.00 79.31 80 VAL A C 1
ATOM 624 O O . VAL A 1 80 ? -15.668 12.205 -0.276 1.00 79.31 80 VAL A O 1
ATOM 627 N N . ASP A 1 81 ? -14.076 12.753 -1.756 1.00 80.44 81 ASP A N 1
ATOM 628 C CA . ASP A 1 81 ? -13.232 13.512 -0.827 1.00 80.44 81 ASP A CA 1
ATOM 629 C C . ASP A 1 81 ? -13.502 15.012 -0.993 1.00 80.44 81 ASP A C 1
ATOM 631 O O . ASP A 1 81 ? -13.226 15.547 -2.065 1.00 80.44 81 ASP A O 1
ATOM 635 N N . LEU A 1 82 ? -14.032 15.672 0.041 1.00 67.56 82 LEU A N 1
ATOM 636 C CA . LEU A 1 82 ? -14.412 17.092 -0.013 1.00 67.56 82 LEU A CA 1
ATOM 637 C C . LEU A 1 82 ? -13.256 18.077 0.224 1.00 67.56 82 LEU A C 1
ATOM 639 O O . LEU A 1 82 ? -13.475 19.275 0.182 1.00 67.56 82 LEU A O 1
ATOM 643 N N . VAL A 1 83 ? -12.043 17.614 0.531 1.00 65.69 83 VAL A N 1
ATOM 644 C CA . VAL A 1 83 ? -10.940 18.514 0.946 1.00 65.69 83 VAL A CA 1
ATOM 645 C C . VAL A 1 83 ? -9.920 18.713 -0.163 1.00 65.69 83 VAL A C 1
ATOM 647 O O . VAL A 1 83 ? -9.253 19.737 -0.246 1.00 65.69 83 VAL A O 1
ATOM 650 N N . ASN A 1 84 ? -9.826 17.742 -1.069 1.00 55.84 84 ASN A N 1
ATOM 651 C CA . ASN A 1 84 ? -8.995 17.858 -2.265 1.00 55.84 84 ASN A CA 1
ATOM 652 C C . ASN A 1 84 ? -9.534 18.882 -3.282 1.00 55.84 84 ASN A C 1
ATOM 654 O O . ASN A 1 84 ? -8.949 19.016 -4.354 1.00 55.84 84 ASN A O 1
ATOM 658 N N . THR A 1 85 ? -10.645 19.561 -2.990 1.00 51.41 85 THR A N 1
ATOM 659 C CA . THR A 1 85 ? -11.258 20.544 -3.884 1.00 51.41 85 THR A CA 1
ATOM 660 C C . THR A 1 85 ? -10.746 21.967 -3.682 1.00 51.41 85 THR A C 1
ATOM 662 O O . THR A 1 85 ? -10.786 22.716 -4.652 1.00 51.41 85 THR A O 1
ATOM 665 N N . ASP A 1 86 ? -10.211 22.336 -2.507 1.00 45.06 86 ASP A N 1
ATOM 666 C CA . ASP A 1 86 ? -10.168 23.767 -2.153 1.00 45.06 86 ASP A CA 1
ATOM 667 C C . ASP A 1 86 ? -8.816 24.375 -1.738 1.00 45.06 86 ASP A C 1
ATOM 669 O O . ASP A 1 86 ? -8.730 25.600 -1.711 1.00 45.06 86 ASP A O 1
ATOM 673 N N . ASP A 1 87 ? -7.741 23.612 -1.485 1.00 43.50 87 ASP A N 1
ATOM 674 C CA . ASP A 1 87 ? -6.605 24.189 -0.724 1.00 43.50 87 ASP A CA 1
ATOM 675 C C . ASP A 1 87 ? -5.221 24.259 -1.397 1.00 43.50 87 ASP A C 1
ATOM 677 O O . ASP A 1 87 ? -4.216 24.380 -0.705 1.00 43.50 87 ASP A O 1
ATOM 681 N N . ASP A 1 88 ? -5.112 24.244 -2.732 1.00 38.94 88 ASP A N 1
ATOM 682 C CA . ASP A 1 88 ? -3.837 24.654 -3.360 1.00 38.94 88 ASP A CA 1
ATOM 683 C C . ASP A 1 88 ? -3.972 25.049 -4.841 1.00 38.94 88 ASP A C 1
ATOM 685 O O . ASP A 1 88 ? -3.466 24.370 -5.731 1.00 38.94 88 ASP A O 1
ATOM 689 N N . GLY A 1 89 ? -4.715 26.121 -5.154 1.00 45.53 89 GLY A N 1
ATOM 690 C CA . GLY A 1 89 ? -4.825 26.623 -6.539 1.00 45.53 89 GLY A CA 1
ATOM 691 C C . GLY A 1 89 ? -5.199 25.540 -7.568 1.00 45.53 89 GLY A C 1
ATOM 692 O O . GLY A 1 89 ? -4.735 25.586 -8.708 1.00 45.53 89 GLY A O 1
ATOM 693 N N . GLY A 1 90 ? -5.966 24.540 -7.121 1.00 41.75 90 GLY A N 1
ATOM 694 C CA . GLY A 1 90 ? -6.183 23.276 -7.806 1.00 41.75 90 GLY A CA 1
ATOM 695 C C . GLY A 1 90 ? -7.127 23.428 -8.986 1.00 41.75 90 GLY A C 1
ATOM 696 O O . GLY A 1 90 ? -8.196 24.027 -8.885 1.00 41.75 90 GLY A O 1
ATOM 697 N N . ASP A 1 91 ? -6.716 22.877 -10.123 1.00 46.28 91 ASP A N 1
ATOM 698 C CA . ASP A 1 91 ? -7.514 22.836 -11.336 1.00 46.28 91 ASP A CA 1
ATOM 699 C C . ASP A 1 91 ? -8.909 22.247 -11.049 1.00 46.28 91 ASP A C 1
ATOM 701 O O . ASP A 1 91 ? -9.041 21.091 -10.640 1.00 46.28 91 ASP A O 1
ATOM 705 N N . SER A 1 92 ? -9.960 22.998 -11.389 1.00 51.09 92 SER A N 1
ATOM 706 C CA . SER A 1 92 ? -11.359 22.536 -11.520 1.00 51.09 92 SER A CA 1
ATOM 707 C C . SER A 1 92 ? -11.512 21.185 -12.250 1.00 51.09 92 SER A C 1
ATOM 709 O O . SER A 1 92 ? -12.502 20.472 -12.081 1.00 51.09 92 SER A O 1
ATOM 711 N N . HIS A 1 93 ? -10.494 20.779 -13.008 1.00 59.53 93 HIS A N 1
ATOM 712 C CA . HIS A 1 93 ? -10.376 19.473 -13.637 1.00 59.53 93 HIS A CA 1
ATOM 713 C C . HIS A 1 93 ? -10.349 18.267 -12.685 1.00 59.53 93 HIS A C 1
ATOM 715 O O . HIS A 1 93 ? -10.727 17.176 -13.126 1.00 59.53 93 HIS A O 1
ATOM 721 N N . GLU A 1 94 ? -9.918 18.397 -11.425 1.00 64.38 94 GLU A N 1
ATOM 722 C CA . GLU A 1 94 ? -9.833 17.245 -10.513 1.00 64.38 94 GLU A CA 1
ATOM 723 C C . GLU A 1 94 ? -11.203 16.762 -10.023 1.00 64.38 94 GLU A C 1
ATOM 725 O O . GLU A 1 94 ? -11.464 15.555 -10.040 1.00 64.38 94 GLU A O 1
ATOM 730 N N . TRP A 1 95 ? -12.087 17.689 -9.650 1.00 69.56 95 TRP A N 1
ATOM 731 C CA . TRP A 1 95 ? -13.478 17.402 -9.285 1.00 69.56 95 TRP A CA 1
ATOM 732 C C . TRP A 1 95 ? -14.252 16.810 -10.468 1.00 69.56 95 TRP A C 1
ATOM 734 O O . TRP A 1 95 ? -14.891 15.761 -10.361 1.00 69.56 95 TRP A O 1
ATOM 744 N N . GLU A 1 96 ? -14.107 17.419 -11.647 1.00 71.94 96 GLU A N 1
ATOM 745 C CA . GLU A 1 96 ? -14.705 16.913 -12.884 1.00 71.94 96 GLU A CA 1
ATOM 746 C C . GLU A 1 96 ? -14.226 15.500 -13.235 1.00 71.94 96 GLU A C 1
ATOM 748 O O . GLU A 1 96 ? -14.952 14.730 -13.866 1.00 71.94 96 GLU A O 1
ATOM 753 N N . ALA A 1 97 ? -12.981 15.149 -12.909 1.00 75.81 97 ALA A N 1
ATOM 754 C CA . ALA A 1 97 ? -12.463 13.804 -13.133 1.00 75.81 97 ALA A CA 1
ATOM 755 C C . ALA A 1 97 ? -13.109 12.777 -12.188 1.00 75.81 97 ALA A C 1
ATOM 757 O O . ALA A 1 97 ? -13.466 11.693 -12.648 1.00 75.81 97 ALA A O 1
ATOM 758 N N . ASP A 1 98 ? -13.312 13.106 -10.909 1.00 75.94 98 ASP A N 1
ATOM 759 C CA . ASP A 1 98 ? -13.973 12.199 -9.957 1.00 75.94 98 ASP A CA 1
ATOM 760 C C . ASP A 1 98 ? -15.456 11.993 -10.305 1.00 75.94 98 ASP A C 1
ATOM 762 O O . ASP A 1 98 ? -15.935 10.859 -10.353 1.00 75.94 98 ASP A O 1
ATOM 766 N N . LEU A 1 99 ? -16.162 13.064 -10.691 1.00 75.88 99 LEU A N 1
ATOM 767 C CA . LEU A 1 99 ? -17.535 12.968 -11.197 1.00 75.88 99 LEU A CA 1
ATOM 768 C C . LEU A 1 99 ? -17.636 12.138 -12.483 1.00 75.88 99 LEU A C 1
ATOM 770 O O . LEU A 1 99 ? -18.601 11.389 -12.662 1.00 75.88 99 LEU A O 1
ATOM 774 N N . ARG A 1 100 ? -16.643 12.234 -13.377 1.00 81.19 100 ARG A N 1
ATOM 775 C CA . ARG A 1 100 ? -16.563 11.372 -14.566 1.00 81.19 100 ARG A CA 1
ATOM 776 C C . ARG A 1 100 ? -16.450 9.901 -14.173 1.00 81.19 100 ARG A C 1
ATOM 778 O O . ARG A 1 100 ? -17.261 9.106 -14.639 1.00 81.19 100 ARG A O 1
ATOM 785 N N . TYR A 1 101 ? -15.546 9.548 -13.257 1.00 83.06 101 TYR A N 1
ATOM 786 C CA . TYR A 1 101 ? -15.427 8.166 -12.777 1.00 83.06 101 TYR A CA 1
ATOM 787 C C . TYR A 1 101 ? -16.695 7.663 -12.093 1.00 83.06 101 TYR A C 1
ATOM 789 O O . TYR A 1 101 ? -17.094 6.515 -12.308 1.00 83.06 101 TYR A O 1
ATOM 797 N N . PHE A 1 102 ? -17.360 8.505 -11.301 1.00 83.06 102 PHE A N 1
ATOM 798 C CA . PHE A 1 102 ? -18.641 8.154 -10.700 1.00 83.06 102 PHE A CA 1
ATOM 799 C C . PHE A 1 102 ? -19.692 7.850 -11.775 1.00 83.06 102 PHE A C 1
ATOM 801 O O . PHE A 1 102 ? -20.330 6.796 -11.734 1.00 83.06 102 PHE A O 1
ATOM 808 N N . ARG A 1 103 ? -19.816 8.707 -12.795 1.00 81.12 103 ARG A N 1
ATOM 809 C CA . ARG A 1 103 ? -20.734 8.497 -13.925 1.00 81.12 103 ARG A CA 1
ATOM 810 C C . ARG A 1 103 ? -20.426 7.214 -14.698 1.00 81.12 103 ARG A C 1
ATOM 812 O O . ARG A 1 103 ? -21.350 6.488 -15.068 1.00 81.12 103 ARG A O 1
ATOM 819 N N . ASP A 1 104 ? -19.150 6.911 -14.904 1.00 86.12 104 ASP A N 1
ATOM 820 C CA . ASP A 1 104 ? -18.719 5.683 -15.572 1.00 86.12 104 ASP A CA 1
ATOM 821 C C . ASP A 1 104 ? -19.083 4.437 -14.751 1.00 86.12 104 ASP A C 1
ATOM 823 O O . ASP A 1 104 ? -19.581 3.459 -15.319 1.00 86.12 104 ASP A O 1
ATOM 827 N N . CYS A 1 105 ? -18.951 4.494 -13.417 1.00 83.38 105 CYS A N 1
ATOM 828 C CA . CYS A 1 105 ? -19.424 3.442 -12.510 1.00 83.38 105 CYS A CA 1
ATOM 829 C C . CYS A 1 105 ? -20.940 3.234 -12.627 1.00 83.38 105 CYS A C 1
ATOM 831 O O . CYS A 1 105 ? -21.394 2.094 -12.725 1.00 83.38 105 CYS A O 1
ATOM 833 N N . LEU A 1 106 ? -21.731 4.313 -12.650 1.00 81.50 106 LEU A N 1
ATOM 834 C CA . LEU A 1 106 ? -23.189 4.230 -12.804 1.00 81.50 106 LEU A CA 1
ATOM 835 C C . LEU A 1 106 ? -23.581 3.594 -14.142 1.00 81.50 106 LEU A C 1
ATOM 837 O O . LEU A 1 106 ? -24.436 2.713 -14.184 1.00 81.50 106 LEU A O 1
ATOM 841 N N . SER A 1 107 ? -22.913 3.983 -15.228 1.00 84.62 107 SER A N 1
ATOM 842 C CA . SER A 1 107 ? -23.112 3.394 -16.558 1.00 84.62 107 SER A CA 1
ATOM 843 C C . SER A 1 107 ? -22.746 1.901 -16.591 1.00 84.62 107 SER A C 1
ATOM 845 O O . SER A 1 107 ? -23.454 1.070 -17.174 1.00 84.62 107 SER A O 1
ATOM 847 N N . ALA A 1 108 ? -21.653 1.513 -15.927 1.00 86.12 108 ALA A N 1
ATOM 848 C CA . ALA A 1 108 ? -21.250 0.115 -15.795 1.00 86.12 108 ALA A CA 1
ATOM 849 C C . ALA A 1 108 ? -22.251 -0.707 -14.964 1.00 86.12 108 ALA A C 1
ATOM 851 O O . ALA A 1 108 ? -22.579 -1.831 -15.350 1.00 86.12 108 ALA A O 1
ATOM 852 N N . LEU A 1 109 ? -22.796 -0.143 -13.884 1.00 83.81 109 LEU A N 1
ATOM 853 C CA . LEU A 1 109 ? -23.842 -0.783 -13.085 1.00 83.81 109 LEU A CA 1
ATOM 854 C C . LEU A 1 109 ? -25.149 -0.916 -13.847 1.00 83.81 109 LEU A C 1
ATOM 856 O O . LEU A 1 109 ? -25.719 -1.997 -13.869 1.00 83.81 109 LEU A O 1
ATOM 860 N N . GLN A 1 110 ? -25.603 0.127 -14.535 1.00 84.88 110 GLN A N 1
ATOM 861 C CA . GLN A 1 110 ? -26.856 0.072 -15.286 1.00 84.88 110 GLN A CA 1
ATOM 862 C C . GLN A 1 110 ? -26.838 -1.024 -16.362 1.00 84.88 110 GLN A C 1
ATOM 864 O O . GLN A 1 110 ? -27.865 -1.643 -16.636 1.00 84.88 110 GLN A O 1
ATOM 869 N N . SER A 1 111 ? -25.667 -1.292 -16.947 1.00 89.06 111 SER A N 1
ATOM 870 C CA . SER A 1 111 ? -25.489 -2.343 -17.954 1.00 89.06 111 SER A CA 1
ATOM 871 C C . SER A 1 111 ? -25.329 -3.754 -17.374 1.00 89.06 111 SER A C 1
ATOM 873 O O . SER A 1 111 ? -25.782 -4.705 -18.007 1.00 89.06 111 SER A O 1
ATOM 875 N N . ASN A 1 112 ? -24.715 -3.919 -16.195 1.00 89.44 112 ASN A N 1
ATOM 876 C CA . ASN A 1 112 ? -24.372 -5.242 -15.645 1.00 89.44 112 ASN A CA 1
ATOM 877 C C . ASN A 1 112 ? -25.205 -5.662 -14.418 1.00 89.44 112 ASN A C 1
ATOM 879 O O . ASN A 1 112 ? -25.441 -6.852 -14.220 1.00 89.44 112 ASN A O 1
ATOM 883 N N . SER A 1 113 ? -25.644 -4.702 -13.605 1.00 89.56 113 SER A N 1
ATOM 884 C CA . SER A 1 113 ? -26.392 -4.879 -12.352 1.00 89.56 113 SER A CA 1
ATOM 885 C C . SER A 1 113 ? -27.422 -3.745 -12.157 1.00 89.56 113 SER A C 1
ATOM 887 O O . SER A 1 113 ? -27.271 -2.923 -11.254 1.00 89.56 113 SER A O 1
ATOM 889 N N . PRO A 1 114 ? -28.492 -3.672 -12.976 1.00 82.81 114 PRO A N 1
ATOM 890 C CA . PRO A 1 114 ? -29.459 -2.565 -12.937 1.00 82.81 114 PRO A CA 1
ATOM 891 C C . PRO A 1 114 ? -30.284 -2.486 -11.642 1.00 82.81 114 PRO A C 1
ATOM 893 O O . PRO A 1 114 ? -30.928 -1.474 -11.395 1.00 82.81 114 PRO A O 1
ATOM 896 N N . GLY A 1 115 ? -30.289 -3.549 -10.832 1.00 75.62 115 GLY A N 1
ATOM 897 C CA . GLY A 1 115 ? -30.943 -3.582 -9.521 1.00 75.62 115 GLY A CA 1
ATOM 898 C C . GLY A 1 115 ? -30.048 -3.162 -8.352 1.00 75.62 115 GLY A C 1
ATOM 899 O O . GLY A 1 115 ? -30.465 -3.331 -7.212 1.00 75.62 115 GLY A O 1
ATOM 900 N N . ALA A 1 116 ? -28.823 -2.690 -8.610 1.00 74.25 116 ALA A N 1
ATOM 901 C CA . ALA A 1 116 ? -27.908 -2.257 -7.560 1.00 74.25 116 ALA A CA 1
ATOM 902 C C . ALA A 1 116 ? -28.371 -0.935 -6.926 1.00 74.25 116 ALA A C 1
ATOM 904 O O . ALA A 1 116 ? -28.656 0.030 -7.636 1.00 74.25 116 ALA A O 1
ATOM 905 N N . GLU A 1 117 ? -28.383 -0.862 -5.596 1.00 73.06 117 GLU A N 1
ATOM 906 C CA . GLU A 1 117 ? -28.594 0.399 -4.878 1.00 73.06 117 GLU A CA 1
ATOM 907 C C . GLU A 1 117 ? -27.302 1.222 -4.855 1.00 73.06 117 GLU A C 1
ATOM 909 O O . GLU A 1 117 ? -26.207 0.672 -4.727 1.00 73.06 117 GLU A O 1
ATOM 914 N N . VAL A 1 118 ? -27.405 2.545 -4.975 1.00 69.25 118 VAL A N 1
ATOM 915 C CA . VAL A 1 118 ? -26.237 3.433 -5.016 1.00 69.25 118 VAL A CA 1
ATOM 916 C C . VAL A 1 118 ? -26.288 4.416 -3.857 1.00 69.25 118 VAL A C 1
ATOM 918 O O . VAL A 1 118 ? -27.254 5.156 -3.705 1.00 69.25 118 VAL A O 1
ATOM 921 N N . PHE A 1 119 ? -25.205 4.463 -3.089 1.00 70.06 119 PHE A N 1
ATOM 922 C CA . PHE A 1 119 ? -24.969 5.435 -2.031 1.00 70.06 119 PHE A CA 1
ATOM 923 C C . PHE A 1 119 ? -23.709 6.233 -2.359 1.00 70.06 119 PHE A C 1
ATOM 925 O O . PHE A 1 119 ? -22.673 5.659 -2.699 1.00 70.06 119 PHE A O 1
ATOM 932 N N . CYS A 1 120 ? -23.790 7.554 -2.243 1.00 72.81 120 CYS A N 1
ATOM 933 C CA . CYS A 1 120 ? -22.643 8.446 -2.356 1.00 72.81 120 CYS A CA 1
ATOM 934 C C . CYS A 1 120 ? -22.346 9.025 -0.973 1.00 72.81 120 CYS A C 1
ATOM 936 O O . CYS A 1 120 ? -23.238 9.577 -0.334 1.00 72.81 120 CYS A O 1
ATOM 938 N N . LEU A 1 121 ? -21.115 8.860 -0.500 1.00 74.06 121 LEU A N 1
ATOM 939 C CA . LEU A 1 121 ? -20.655 9.378 0.779 1.00 74.06 121 LEU A CA 1
ATOM 940 C C . LEU A 1 121 ? -19.706 10.537 0.526 1.00 74.06 121 LEU A C 1
ATOM 942 O O . LEU A 1 121 ? -18.646 10.353 -0.079 1.00 74.06 121 LEU A O 1
ATOM 946 N N . LEU A 1 122 ? -20.081 11.705 1.030 1.00 73.56 122 LEU A N 1
ATOM 947 C CA . LEU A 1 122 ? -19.190 12.848 1.111 1.00 73.56 122 LEU A CA 1
ATOM 948 C C . LEU A 1 122 ? -18.326 12.679 2.362 1.00 73.56 122 LEU A C 1
ATOM 950 O O . LEU A 1 122 ? -18.827 12.661 3.484 1.00 73.56 122 LEU A O 1
ATOM 954 N N . HIS A 1 123 ? -17.035 12.446 2.168 1.00 73.69 123 HIS A N 1
ATOM 955 C CA . HIS A 1 123 ? -16.114 12.073 3.231 1.00 73.69 123 HIS A CA 1
ATOM 956 C C . HIS A 1 123 ? -15.129 13.200 3.541 1.00 73.69 123 HIS A C 1
ATOM 958 O O . HIS A 1 123 ? -14.888 14.078 2.714 1.00 73.69 123 HIS A O 1
ATOM 964 N N . LYS A 1 124 ? -14.544 13.136 4.743 1.00 74.25 124 LYS A N 1
ATOM 965 C CA . LYS A 1 124 ? -13.673 14.170 5.324 1.00 74.25 124 LYS A CA 1
ATOM 966 C C . LYS A 1 124 ? -14.347 15.531 5.531 1.00 74.25 124 LYS A C 1
ATOM 968 O O . LYS A 1 124 ? -13.717 16.576 5.413 1.00 74.25 124 LYS A O 1
ATOM 973 N N . MET A 1 125 ? -15.636 15.511 5.867 1.00 68.31 125 MET A N 1
ATOM 974 C CA . MET A 1 125 ? -16.387 16.719 6.228 1.00 68.31 125 MET A CA 1
ATOM 975 C C . MET A 1 125 ? -15.815 17.433 7.465 1.00 68.31 125 MET A C 1
ATOM 977 O O . MET A 1 125 ? -16.064 18.615 7.652 1.00 68.31 125 MET A O 1
ATOM 981 N N . ASP A 1 126 ? -15.033 16.738 8.298 1.00 70.88 126 ASP A N 1
ATOM 982 C CA . ASP A 1 126 ? -14.367 17.281 9.488 1.00 70.88 126 ASP A CA 1
ATOM 983 C C . ASP A 1 126 ? -13.294 18.335 9.180 1.00 70.88 126 ASP A C 1
ATOM 985 O O . ASP A 1 126 ? -12.922 19.108 10.060 1.00 70.88 126 ASP A O 1
ATOM 989 N N . LEU A 1 127 ? -12.796 18.358 7.946 1.00 66.38 127 LEU A N 1
ATOM 990 C CA . LEU A 1 127 ? -11.763 19.283 7.485 1.00 66.38 127 LEU A CA 1
ATOM 991 C C . LEU A 1 127 ? -12.339 20.538 6.812 1.00 66.38 127 LEU A C 1
ATOM 993 O O . LEU A 1 127 ? -11.580 21.436 6.461 1.00 66.38 127 LEU A O 1
ATOM 997 N N . ILE A 1 128 ? -13.661 20.614 6.645 1.00 68.31 128 ILE A N 1
ATOM 998 C CA . ILE A 1 128 ? -14.337 21.813 6.153 1.00 68.31 128 ILE A CA 1
ATOM 999 C C . ILE A 1 128 ? -14.489 22.764 7.336 1.00 68.31 128 ILE A C 1
ATOM 1001 O O . ILE A 1 128 ? -15.162 22.439 8.316 1.00 68.31 128 ILE A O 1
ATOM 1005 N N . GLU A 1 129 ? -13.855 23.936 7.269 1.00 57.78 129 GLU A N 1
ATOM 1006 C CA . GLU A 1 129 ? -14.071 24.963 8.284 1.00 57.78 129 GLU A CA 1
ATOM 1007 C C . GLU A 1 129 ? -15.538 25.418 8.231 1.00 57.78 129 GLU A C 1
ATOM 1009 O O . GLU A 1 129 ? -15.997 25.870 7.179 1.00 57.78 129 GLU A O 1
ATOM 1014 N N . PRO A 1 130 ? -16.300 25.333 9.338 1.00 53.50 130 PRO A N 1
ATOM 1015 C CA . PRO A 1 130 ? -17.632 25.907 9.377 1.00 53.50 130 PRO A CA 1
ATOM 1016 C C . PRO A 1 130 ? -17.483 27.424 9.261 1.00 53.50 130 PRO A C 1
ATOM 1018 O O . PRO A 1 130 ? -17.071 28.097 10.210 1.00 53.50 130 PRO A O 1
ATOM 1021 N N . SER A 1 131 ? -17.780 27.969 8.083 1.00 43.09 131 SER A N 1
ATOM 1022 C CA . SER A 1 131 ? -17.753 29.406 7.848 1.00 43.09 131 SER A CA 1
ATOM 1023 C C . SER A 1 131 ? -18.677 30.091 8.854 1.00 43.09 131 SER A C 1
ATOM 1025 O O . SER A 1 131 ? -19.890 29.881 8.860 1.00 43.09 131 SER A O 1
ATOM 1027 N N . LEU A 1 132 ? -18.088 30.910 9.728 1.00 44.44 132 LEU A N 1
ATOM 1028 C CA . LEU A 1 132 ? -18.789 31.803 10.647 1.00 44.44 132 LEU A CA 1
ATOM 1029 C C . LEU A 1 132 ? -19.571 32.859 9.850 1.00 44.44 132 LEU A C 1
ATOM 1031 O O . LEU A 1 132 ? -19.128 33.996 9.710 1.00 44.44 132 LEU A O 1
ATOM 1035 N N . SER A 1 133 ? -20.757 32.513 9.362 1.00 34.03 133 SER A N 1
ATOM 1036 C CA . SER A 1 133 ? -21.771 33.494 8.985 1.00 34.03 133 SER A CA 1
ATOM 1037 C C . SER A 1 133 ? -23.163 32.883 9.050 1.00 34.03 133 SER A C 1
ATOM 1039 O O . SER A 1 133 ? -23.548 32.066 8.226 1.00 34.03 133 SER A O 1
ATOM 1041 N N . SER A 1 134 ? -23.894 33.331 10.068 1.00 41.38 134 SER A N 1
ATOM 1042 C CA . SER A 1 134 ? -25.347 33.481 10.115 1.00 41.38 134 SER A CA 1
ATOM 1043 C C . SER A 1 134 ? -26.068 33.336 8.768 1.00 41.38 134 SER A C 1
ATOM 1045 O O . SER A 1 134 ? -26.036 34.267 7.964 1.00 41.38 134 SER A O 1
ATOM 1047 N N . ASN A 1 135 ? -26.733 32.201 8.574 1.00 38.06 135 ASN A N 1
ATOM 1048 C CA . ASN A 1 135 ? -28.126 32.034 8.144 1.00 38.06 135 ASN A CA 1
ATOM 1049 C C . ASN A 1 135 ? -28.287 30.559 7.753 1.00 38.06 135 ASN A C 1
ATOM 1051 O O . ASN A 1 135 ? -27.718 30.109 6.764 1.00 38.06 135 ASN A O 1
ATOM 1055 N N . ASP A 1 136 ? -29.045 29.824 8.567 1.00 44.72 136 ASP A N 1
ATOM 1056 C CA . ASP A 1 136 ? -29.275 28.369 8.516 1.00 44.72 136 ASP A CA 1
ATOM 1057 C C . ASP A 1 136 ? -29.967 27.843 7.231 1.00 44.72 136 ASP A C 1
ATOM 1059 O O . ASP A 1 136 ? -30.440 26.714 7.232 1.00 44.72 136 ASP A O 1
ATOM 1063 N N . ASP A 1 137 ? -30.018 28.607 6.136 1.00 44.91 137 ASP A N 1
ATOM 1064 C CA . ASP A 1 137 ? -30.629 28.170 4.867 1.00 44.91 137 ASP A CA 1
ATOM 1065 C C . ASP A 1 137 ? -29.647 28.158 3.671 1.00 44.91 137 ASP A C 1
ATOM 1067 O O . ASP A 1 137 ? -29.872 27.410 2.729 1.00 44.91 137 ASP A O 1
ATOM 1071 N N . ASP A 1 138 ? -28.523 28.891 3.700 1.00 41.38 138 ASP A N 1
ATOM 1072 C CA . ASP A 1 138 ? -27.673 29.069 2.497 1.00 41.38 138 ASP A CA 1
ATOM 1073 C C . ASP A 1 138 ? -26.466 28.100 2.415 1.00 41.38 138 ASP A C 1
ATOM 1075 O O . ASP A 1 138 ? -25.726 28.093 1.432 1.00 41.38 138 ASP A O 1
ATOM 1079 N N . SER A 1 139 ? -26.226 27.279 3.447 1.00 44.38 139 SER A N 1
ATOM 1080 C CA . SER A 1 139 ? -25.019 26.425 3.527 1.00 44.38 139 SER A CA 1
ATOM 1081 C C . SER A 1 139 ? -25.142 25.106 2.752 1.00 44.38 139 SER A C 1
ATOM 1083 O O . SER A 1 139 ? -24.131 24.559 2.313 1.00 44.38 139 SER A O 1
ATOM 1085 N N . GLU A 1 140 ? -26.361 24.584 2.576 1.00 42.81 140 GLU A N 1
ATOM 1086 C CA . GLU A 1 140 ? -26.600 23.371 1.776 1.00 42.81 140 GLU A CA 1
ATOM 1087 C C . GLU A 1 140 ? -26.600 23.669 0.267 1.00 42.81 140 GLU A C 1
ATOM 1089 O O . GLU A 1 140 ? -26.127 22.845 -0.518 1.00 42.81 140 GLU A O 1
ATOM 1094 N N . ASP A 1 141 ? -27.046 24.861 -0.142 1.00 40.16 141 ASP A N 1
ATOM 1095 C CA . ASP A 1 141 ? -27.184 25.231 -1.557 1.00 40.16 141 ASP A CA 1
ATOM 1096 C C . ASP A 1 141 ? -25.828 25.425 -2.266 1.00 40.16 141 ASP A C 1
ATOM 1098 O O . ASP A 1 141 ? -25.689 25.084 -3.442 1.00 40.16 141 ASP A O 1
ATOM 1102 N N . VAL A 1 142 ? -24.785 25.865 -1.550 1.00 42.19 142 VAL A N 1
ATOM 1103 C CA . VAL A 1 142 ? -23.433 26.049 -2.123 1.00 42.19 142 VAL A CA 1
ATOM 1104 C C . VAL A 1 142 ? -22.722 24.711 -2.389 1.00 42.19 142 VAL A C 1
ATOM 1106 O O . VAL A 1 142 ? -21.932 24.604 -3.325 1.00 42.19 142 VAL A O 1
ATOM 1109 N N . LEU A 1 143 ? -23.033 23.652 -1.631 1.00 42.66 143 LEU A N 1
ATOM 1110 C CA . LEU A 1 143 ? -22.473 22.308 -1.852 1.00 42.66 143 LEU A CA 1
ATOM 1111 C C . LEU A 1 143 ? -23.148 21.559 -3.017 1.00 42.66 143 LEU A C 1
ATOM 1113 O O . LEU A 1 143 ? -22.573 20.613 -3.562 1.00 42.66 143 LEU A O 1
ATOM 1117 N N . LEU A 1 144 ? -24.354 21.975 -3.414 1.00 42.12 144 LEU A N 1
ATOM 1118 C CA . LEU A 1 144 ? -25.173 21.315 -4.437 1.00 42.12 144 LEU A CA 1
ATOM 1119 C C . LEU A 1 144 ? -25.099 21.983 -5.819 1.00 42.12 144 LEU A C 1
ATOM 1121 O O . LEU A 1 144 ? -25.506 21.369 -6.806 1.00 42.12 144 LEU A O 1
ATOM 1125 N N . GLU A 1 145 ? -24.511 23.177 -5.935 1.00 41.66 145 GLU A N 1
ATOM 1126 C CA . GLU A 1 145 ? -24.430 23.937 -7.195 1.00 41.66 145 GLU A CA 1
ATOM 1127 C C . GLU A 1 145 ? -23.609 23.220 -8.297 1.00 41.66 145 GLU A C 1
ATOM 1129 O O . GLU A 1 145 ? -23.784 23.471 -9.491 1.00 41.66 145 GLU A O 1
ATOM 1134 N N . GLY A 1 146 ? -22.755 22.257 -7.918 1.00 40.97 146 GLY A N 1
ATOM 1135 C CA . GLY A 1 146 ? -21.967 21.418 -8.834 1.00 40.97 146 GLY A CA 1
ATOM 1136 C C . GLY A 1 146 ? -22.644 20.119 -9.302 1.00 40.97 146 GLY A C 1
ATOM 1137 O O . GLY A 1 146 ? -22.131 19.446 -10.202 1.00 40.97 146 GLY A O 1
ATOM 1138 N N . LEU A 1 147 ? -23.786 19.742 -8.721 1.00 40.88 147 LEU A N 1
ATOM 1139 C CA . LEU A 1 147 ? -24.545 18.546 -9.089 1.00 40.88 147 LEU A CA 1
ATOM 1140 C C . LEU A 1 147 ? -25.741 18.976 -9.937 1.00 40.88 147 LEU A C 1
ATOM 1142 O O . LEU A 1 147 ? -26.793 19.322 -9.420 1.00 40.88 147 LEU A O 1
ATOM 1146 N N . SER A 1 148 ? -25.573 18.962 -11.263 1.00 37.34 148 SER A N 1
ATOM 1147 C CA . SER A 1 148 ? -26.633 19.335 -12.208 1.00 37.34 148 SER A CA 1
ATOM 1148 C C . SER A 1 148 ? -27.990 18.718 -11.831 1.00 37.34 148 SER A C 1
ATOM 1150 O O . SER A 1 148 ? -28.069 17.501 -11.635 1.00 37.34 148 SER A O 1
ATOM 1152 N N . ASP A 1 149 ? -29.023 19.562 -11.843 1.00 37.16 149 ASP A N 1
ATOM 1153 C CA . ASP A 1 149 ? -30.460 19.412 -11.522 1.00 37.16 149 ASP A CA 1
ATOM 1154 C C . ASP A 1 149 ? -31.221 18.270 -12.260 1.00 37.16 149 ASP A C 1
ATOM 1156 O O . ASP A 1 149 ? -32.438 18.267 -12.403 1.00 37.16 149 ASP A O 1
ATOM 1160 N N . SER A 1 150 ? -30.503 17.273 -12.786 1.00 35.03 150 SER A N 1
ATOM 1161 C CA . SER A 1 150 ? -31.029 16.123 -13.537 1.00 35.03 150 SER A CA 1
ATOM 1162 C C . SER A 1 150 ? -30.870 14.773 -12.823 1.00 35.03 150 SER A C 1
ATOM 1164 O O . SER A 1 150 ? -31.259 13.746 -13.379 1.00 35.03 150 SER A O 1
ATOM 1166 N N . MET A 1 151 ? -30.291 14.751 -11.615 1.00 37.94 151 MET A N 1
ATOM 1167 C CA . MET A 1 151 ? -29.899 13.515 -10.912 1.00 37.94 151 MET A CA 1
ATOM 1168 C C . MET A 1 151 ? -30.637 13.251 -9.590 1.00 37.94 151 MET A C 1
ATOM 1170 O O . MET A 1 151 ? -30.398 12.211 -8.978 1.00 37.94 151 MET A O 1
ATOM 1174 N N . LEU A 1 152 ? -31.549 14.122 -9.149 1.00 39.94 152 LEU A N 1
ATOM 1175 C CA . LEU A 1 152 ? -32.272 13.934 -7.887 1.00 39.94 152 LEU A CA 1
ATOM 1176 C C . LEU A 1 152 ? -33.707 13.433 -8.132 1.00 39.94 152 LEU A C 1
ATOM 1178 O O . LEU A 1 152 ? -34.518 14.158 -8.708 1.00 39.94 152 LEU A O 1
ATOM 1182 N N . PRO A 1 153 ? -34.067 12.211 -7.696 1.00 33.25 153 PRO A N 1
ATOM 1183 C CA . PRO A 1 153 ? -35.461 11.851 -7.514 1.00 33.25 153 PRO A CA 1
ATOM 1184 C C . PRO A 1 153 ? -36.030 12.545 -6.265 1.00 33.25 153 PRO A C 1
ATOM 1186 O O . PRO A 1 153 ? -35.392 12.612 -5.213 1.00 33.25 153 PRO A O 1
ATOM 1189 N N . ASP A 1 154 ? -37.254 13.046 -6.434 1.00 36.00 154 ASP A N 1
ATOM 1190 C CA . ASP A 1 154 ? -38.094 13.815 -5.507 1.00 36.00 154 ASP A CA 1
ATOM 1191 C C . ASP A 1 154 ? -38.036 13.294 -4.054 1.00 36.00 154 ASP A C 1
ATOM 1193 O O . ASP A 1 154 ? -38.715 12.333 -3.676 1.00 36.00 154 ASP A O 1
ATOM 1197 N N . SER A 1 155 ? -37.182 13.909 -3.232 1.00 36.94 155 SER A N 1
ATOM 1198 C CA . SER A 1 155 ? -36.979 13.504 -1.841 1.00 36.94 155 SER A CA 1
ATOM 1199 C C . SER A 1 155 ? -37.901 14.301 -0.926 1.00 36.94 155 SER A C 1
ATOM 1201 O O . SER A 1 155 ? -37.685 15.469 -0.607 1.00 36.94 155 SER A O 1
ATOM 1203 N N . ARG A 1 156 ? -38.969 13.628 -0.490 1.00 33.53 156 ARG A N 1
ATOM 1204 C CA . ARG A 1 156 ? -39.856 14.081 0.583 1.00 33.53 156 ARG A CA 1
ATOM 1205 C C . ARG A 1 156 ? -39.045 14.380 1.845 1.00 33.53 156 ARG A C 1
ATOM 1207 O O . ARG A 1 156 ? -38.408 13.492 2.402 1.00 33.53 156 ARG A O 1
ATOM 1214 N N . ARG A 1 157 ? -39.165 15.623 2.313 1.00 42.16 157 ARG A N 1
ATOM 1215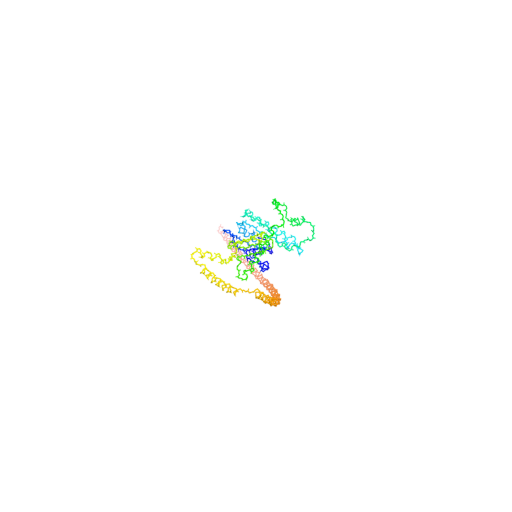 C CA . ARG A 1 157 ? -38.686 16.133 3.604 1.00 42.16 157 ARG A CA 1
ATOM 1216 C C . ARG A 1 157 ? -39.016 15.178 4.759 1.00 42.16 157 ARG A C 1
ATOM 1218 O O . ARG A 1 157 ? -40.192 14.889 4.988 1.00 42.16 157 ARG A O 1
ATOM 1225 N N . VAL A 1 158 ? -38.004 14.785 5.534 1.00 33.31 158 VAL A N 1
ATOM 1226 C CA . VAL A 1 158 ? -38.152 14.262 6.902 1.00 33.31 158 VAL A CA 1
ATOM 1227 C C . VAL A 1 158 ? -37.153 14.984 7.814 1.00 33.31 158 VAL A C 1
ATOM 1229 O O . VAL A 1 158 ? -36.116 15.460 7.378 1.00 33.31 158 VAL A O 1
ATOM 1232 N N . SER A 1 159 ? -37.574 15.162 9.058 1.00 34.50 159 SER A N 1
ATOM 1233 C CA . SER A 1 159 ? -37.357 16.307 9.938 1.00 34.50 159 SER A CA 1
ATOM 1234 C C . SER A 1 159 ? -36.400 16.078 11.121 1.00 34.50 159 SER A C 1
ATOM 1236 O O . SER A 1 159 ? -36.434 15.019 11.739 1.00 34.50 159 SER A O 1
ATOM 1238 N N . SER A 1 160 ? -35.792 17.185 11.572 1.00 32.31 160 SER A N 1
ATOM 1239 C CA . SER A 1 160 ? -35.254 17.525 12.913 1.00 32.31 160 SER A CA 1
ATOM 1240 C C . SER A 1 160 ? -33.861 16.992 13.335 1.00 32.31 160 SER A C 1
ATOM 1242 O O . SER A 1 160 ? -33.632 15.789 13.279 1.00 32.31 160 SER A O 1
ATOM 1244 N N . PRO A 1 161 ? -32.948 17.844 13.871 1.00 39.06 161 PRO A N 1
ATOM 1245 C CA . PRO A 1 161 ? -31.516 17.537 14.001 1.00 39.06 161 PRO A CA 1
ATOM 1246 C C . PRO A 1 161 ? -31.084 17.062 15.406 1.00 39.06 161 PRO A C 1
ATOM 1248 O O . PRO A 1 161 ? -29.969 17.324 15.841 1.00 39.06 161 PRO A O 1
ATOM 1251 N N . THR A 1 162 ? -31.951 16.405 16.187 1.00 46.72 162 THR A N 1
ATOM 1252 C CA . THR A 1 162 ? -31.610 16.054 17.591 1.00 46.72 162 THR A CA 1
ATOM 1253 C C . THR A 1 162 ? -31.741 14.576 17.962 1.00 46.72 162 THR A C 1
ATOM 1255 O O . THR A 1 162 ? -31.376 14.201 19.079 1.00 46.72 162 THR A O 1
ATOM 1258 N N . SER A 1 163 ? -32.201 13.702 17.059 1.00 49.62 163 SER A N 1
ATOM 1259 C CA . SER A 1 163 ? -32.405 12.277 17.368 1.00 49.62 163 SER A CA 1
ATOM 1260 C C . SER A 1 163 ? -31.535 11.281 16.606 1.00 49.62 163 SER A C 1
ATOM 1262 O O . SER A 1 163 ? -31.428 10.161 17.101 1.00 49.62 163 SER A O 1
ATOM 1264 N N . ASP A 1 164 ? -30.923 11.642 15.476 1.00 53.19 164 ASP A N 1
ATOM 1265 C CA . ASP A 1 164 ? -30.217 10.667 14.624 1.00 53.19 164 ASP A CA 1
ATOM 1266 C C . ASP A 1 164 ? -28.736 10.493 14.991 1.00 53.19 164 ASP A C 1
ATOM 1268 O O . ASP A 1 164 ? -28.310 9.367 15.262 1.00 53.19 164 ASP A O 1
ATOM 1272 N N . ASP A 1 165 ? -27.988 11.578 15.203 1.00 61.59 165 ASP A N 1
ATOM 1273 C CA . ASP A 1 165 ? -26.558 11.521 15.570 1.00 61.59 165 ASP A CA 1
ATOM 1274 C C . ASP A 1 165 ? -26.292 10.815 16.907 1.00 61.59 165 ASP A C 1
ATOM 1276 O O . ASP A 1 165 ? -25.183 10.361 17.201 1.00 61.59 165 ASP A O 1
ATOM 1280 N N . ARG A 1 166 ? -27.307 10.721 17.774 1.00 65.19 166 ARG A N 1
ATOM 1281 C CA . ARG A 1 166 ? -27.155 10.079 19.085 1.00 65.19 166 ARG A CA 1
ATOM 1282 C C . ARG A 1 166 ? -26.815 8.596 18.942 1.00 65.19 166 ARG A C 1
ATOM 1284 O O . ARG A 1 166 ? -26.057 8.077 19.755 1.00 65.19 166 ARG A O 1
ATOM 1291 N N . TYR A 1 167 ? -27.372 7.910 17.940 1.00 68.19 167 TYR A N 1
ATOM 1292 C CA . TYR A 1 167 ? -27.142 6.480 17.738 1.00 68.19 167 TYR A CA 1
ATOM 1293 C C . TYR A 1 167 ? -25.732 6.219 17.221 1.00 68.19 167 TYR A C 1
ATOM 1295 O O . TYR A 1 167 ? -25.087 5.264 17.659 1.00 68.19 167 TYR A O 1
ATOM 1303 N N . GLU A 1 168 ? -25.243 7.097 16.351 1.00 69.06 168 GLU A N 1
ATOM 1304 C CA . GLU A 1 168 ? -23.872 7.079 15.857 1.00 69.06 168 GLU A CA 1
ATOM 1305 C C . GLU A 1 168 ? -22.883 7.303 17.002 1.00 69.06 168 GLU A C 1
ATOM 1307 O O . GLU A 1 168 ? -22.070 6.422 17.283 1.00 69.06 168 GLU A O 1
ATOM 1312 N N . ARG A 1 169 ? -23.038 8.392 17.767 1.00 68.88 169 ARG A N 1
ATOM 1313 C CA . ARG A 1 169 ? -22.169 8.700 18.919 1.00 68.88 169 ARG A CA 1
ATOM 1314 C C . ARG A 1 169 ? -22.157 7.587 19.963 1.00 68.88 169 ARG A C 1
ATOM 1316 O O . ARG A 1 169 ? -21.108 7.245 20.505 1.00 68.88 169 ARG A O 1
ATOM 1323 N N . ILE A 1 170 ? -23.317 7.003 20.263 1.00 71.00 170 ILE A N 1
ATOM 1324 C CA . ILE A 1 170 ? -23.412 5.861 21.181 1.00 71.00 170 ILE A CA 1
ATOM 1325 C C . ILE A 1 170 ? -22.664 4.651 20.611 1.00 71.00 170 ILE A C 1
ATOM 1327 O O . ILE A 1 170 ? -21.924 3.992 21.343 1.00 71.00 170 ILE A O 1
ATOM 1331 N N . SER A 1 171 ? -22.824 4.363 19.318 1.00 69.44 171 SER A N 1
ATOM 1332 C CA . SER A 1 171 ? -22.139 3.250 18.655 1.00 69.44 171 SER A CA 1
ATOM 1333 C C . SER A 1 171 ? -20.621 3.437 18.659 1.00 69.44 171 SER A C 1
ATOM 1335 O O . SER A 1 171 ? -19.894 2.487 18.954 1.00 69.44 171 SER A O 1
ATOM 1337 N N . GLU A 1 172 ? -20.132 4.655 18.417 1.00 69.44 172 GLU A N 1
ATOM 1338 C CA . GLU A 1 172 ? -18.712 5.004 18.520 1.00 69.44 172 GLU A CA 1
ATOM 1339 C C . GLU A 1 172 ? -18.169 4.809 19.937 1.00 69.44 172 GLU A C 1
ATOM 1341 O O . GLU A 1 172 ? -17.145 4.147 20.121 1.00 69.44 172 GLU A O 1
ATOM 1346 N N . LEU A 1 173 ? -18.875 5.314 20.954 1.00 69.94 173 LEU A N 1
ATOM 1347 C CA . LEU A 1 173 ? -18.477 5.166 22.356 1.00 69.94 173 LEU A CA 1
ATOM 1348 C C . LEU A 1 173 ? -18.387 3.693 22.770 1.00 69.94 173 LEU A C 1
ATOM 1350 O O . LEU A 1 173 ? -17.387 3.273 23.357 1.00 69.94 173 LEU A O 1
ATOM 1354 N N . VAL A 1 174 ? -19.402 2.891 22.435 1.00 70.69 174 VAL A N 1
ATOM 1355 C CA . VAL A 1 174 ? -19.426 1.450 22.732 1.00 70.69 174 VAL A CA 1
ATOM 1356 C C . VAL A 1 174 ? -18.288 0.723 22.014 1.00 70.69 174 VAL A C 1
ATOM 1358 O O . VAL A 1 174 ? -17.653 -0.165 22.586 1.00 70.69 174 VAL A O 1
ATOM 1361 N N . LYS A 1 175 ? -17.984 1.114 20.777 1.00 71.06 175 LYS A N 1
ATOM 1362 C CA . LYS A 1 175 ? -16.904 0.529 19.982 1.00 71.06 175 LYS A CA 1
ATOM 1363 C C . LYS A 1 175 ? -15.523 0.862 20.540 1.00 71.06 175 LYS A C 1
ATOM 1365 O O . LYS A 1 175 ? -14.712 -0.050 20.692 1.00 71.06 175 LYS A O 1
ATOM 1370 N N . HIS A 1 176 ? -15.266 2.116 20.909 1.00 66.44 176 HIS A N 1
ATOM 1371 C CA . HIS A 1 176 ? -14.026 2.509 21.585 1.00 66.44 176 HIS A CA 1
ATOM 1372 C C . HIS A 1 176 ? -13.849 1.764 22.907 1.00 66.44 176 HIS A C 1
ATOM 1374 O O . HIS A 1 176 ? -12.785 1.198 23.157 1.00 66.44 176 HIS A O 1
ATOM 1380 N N . PHE A 1 177 ? -14.913 1.683 23.708 1.00 66.50 177 PHE A N 1
ATOM 1381 C CA . PHE A 1 177 ? -14.901 0.928 24.956 1.00 66.50 177 PHE A CA 1
ATOM 1382 C C . PHE A 1 177 ? -14.574 -0.559 24.722 1.00 66.50 177 PHE A C 1
ATOM 1384 O O . PHE A 1 177 ? -13.716 -1.121 25.402 1.00 66.50 177 PHE A O 1
ATOM 1391 N N . LYS A 1 178 ? -15.160 -1.183 23.690 1.00 65.38 178 LYS A N 1
ATOM 1392 C CA . LYS A 1 178 ? -14.858 -2.569 23.289 1.00 65.38 178 LYS A CA 1
ATOM 1393 C C . LYS A 1 178 ? -13.404 -2.778 22.882 1.00 65.38 178 LYS A C 1
ATOM 1395 O O . LYS A 1 178 ? -12.802 -3.763 23.309 1.00 65.38 178 LYS A O 1
ATOM 1400 N N . ILE A 1 179 ? -12.842 -1.871 22.089 1.00 64.44 179 ILE A N 1
ATOM 1401 C CA . ILE A 1 179 ? -11.435 -1.932 21.670 1.00 64.44 179 ILE A CA 1
ATOM 1402 C C . ILE A 1 179 ? -10.511 -1.840 22.895 1.00 64.44 179 ILE A C 1
ATOM 1404 O O . ILE A 1 179 ? -9.600 -2.654 23.030 1.00 64.44 179 ILE A O 1
ATOM 1408 N N . SER A 1 180 ? -10.792 -0.937 23.843 1.00 64.31 180 SER A N 1
ATOM 1409 C CA . SER A 1 180 ? -10.009 -0.815 25.086 1.00 64.31 180 SER A CA 1
ATOM 1410 C C . SER A 1 180 ? -10.046 -2.079 25.960 1.00 64.31 180 SER A C 1
ATOM 1412 O O . SER A 1 180 ? -9.029 -2.467 26.540 1.00 64.31 180 SER A O 1
ATOM 1414 N N . CYS A 1 181 ? -11.189 -2.764 26.043 1.00 61.38 181 CYS A N 1
ATOM 1415 C CA . CYS A 1 181 ? -11.284 -4.033 26.771 1.00 61.38 181 CYS A CA 1
ATOM 1416 C C . CYS A 1 181 ? -10.504 -5.167 26.082 1.00 61.38 181 CYS A C 1
ATOM 1418 O O . CYS A 1 181 ? -9.814 -5.930 26.764 1.00 61.38 181 CYS A O 1
ATOM 1420 N N . LEU A 1 182 ? -10.551 -5.246 24.745 1.00 60.25 182 LEU A N 1
ATOM 1421 C CA . LEU A 1 182 ? -9.808 -6.244 23.963 1.00 60.25 182 LEU A CA 1
ATOM 1422 C C . LEU A 1 182 ? -8.289 -6.120 24.149 1.00 60.25 182 LEU A C 1
ATOM 1424 O O . LEU A 1 182 ? -7.612 -7.132 24.338 1.00 60.25 182 LEU A O 1
ATOM 1428 N N . GLU A 1 183 ? -7.763 -4.894 24.163 1.00 62.22 183 GLU A N 1
ATOM 1429 C CA . GLU A 1 183 ? -6.345 -4.613 24.444 1.00 62.22 183 GLU A CA 1
ATOM 1430 C C . GLU A 1 183 ? -5.921 -5.067 25.842 1.00 62.22 183 GLU A C 1
ATOM 1432 O O . GLU A 1 183 ? -4.784 -5.483 26.046 1.00 62.22 183 GLU A O 1
ATOM 1437 N N . SER A 1 184 ? -6.858 -5.054 26.789 1.00 58.12 184 SER A N 1
ATOM 1438 C CA . SER A 1 184 ? -6.641 -5.520 28.158 1.00 58.12 184 SER A CA 1
ATOM 1439 C C . SER A 1 184 ? -6.835 -7.036 28.318 1.00 58.12 184 SER A C 1
ATOM 1441 O O . SER A 1 184 ? -6.803 -7.525 29.442 1.00 58.12 184 SER A O 1
ATOM 1443 N N . HIS A 1 185 ? -7.080 -7.786 27.236 1.00 59.00 185 HIS A N 1
ATOM 1444 C CA . HIS A 1 185 ? -7.422 -9.221 27.236 1.00 59.00 185 HIS A CA 1
ATOM 1445 C C . HIS A 1 185 ? -8.702 -9.591 28.009 1.00 59.00 185 HIS A C 1
ATOM 1447 O O . HIS A 1 185 ? -8.862 -10.729 28.448 1.00 59.00 185 HIS A O 1
ATOM 1453 N N . HIS A 1 186 ? -9.645 -8.656 28.140 1.00 56.81 186 HIS A N 1
ATOM 1454 C CA . HIS A 1 186 ? -10.941 -8.893 28.777 1.00 56.81 186 HIS A CA 1
ATOM 1455 C C . HIS A 1 186 ? -12.078 -8.706 27.761 1.00 56.81 186 HIS A C 1
ATOM 1457 O O . HIS A 1 186 ? -12.048 -7.805 26.925 1.00 56.81 186 HIS A O 1
ATOM 1463 N N . GLN A 1 187 ? -13.109 -9.550 27.824 1.00 58.00 187 GLN A N 1
ATOM 1464 C CA . GLN A 1 187 ? -14.316 -9.385 27.008 1.00 58.00 187 GLN A CA 1
ATOM 1465 C C . GLN A 1 187 ? -15.395 -8.642 27.794 1.00 58.00 187 GLN A C 1
ATOM 1467 O O . GLN A 1 187 ? -15.651 -8.956 28.956 1.00 58.00 187 GLN A O 1
ATOM 1472 N N . ILE A 1 188 ? -16.054 -7.679 27.146 1.00 61.81 188 ILE A N 1
ATOM 1473 C CA . ILE A 1 188 ? -17.225 -7.010 27.721 1.00 61.81 188 ILE A CA 1
ATOM 1474 C C . ILE A 1 188 ? -18.378 -8.009 27.741 1.00 61.81 188 ILE A C 1
ATOM 1476 O O . ILE A 1 188 ? -18.882 -8.389 26.683 1.00 61.81 188 ILE A O 1
ATOM 1480 N N . GLN A 1 189 ? -18.792 -8.399 28.944 1.00 64.69 189 GLN A N 1
ATOM 1481 C CA . GLN A 1 189 ? -20.023 -9.157 29.165 1.00 64.69 189 GLN A CA 1
ATOM 1482 C C . GLN A 1 189 ? -21.231 -8.223 29.259 1.00 64.69 189 GLN A C 1
ATOM 1484 O O . GLN A 1 189 ? -22.255 -8.504 28.659 1.00 64.69 189 GLN A O 1
ATOM 1489 N N . GLY A 1 190 ? -21.074 -7.072 29.913 1.00 64.81 190 GLY A N 1
ATOM 1490 C CA . GLY A 1 190 ? -22.086 -6.025 29.969 1.00 64.81 190 GLY A CA 1
ATOM 1491 C C . GLY A 1 190 ? -21.545 -4.755 30.623 1.00 64.81 190 GLY A C 1
ATOM 1492 O O . GLY A 1 190 ? -20.468 -4.763 31.222 1.00 64.81 190 GLY A O 1
ATOM 1493 N N . LEU A 1 191 ? -22.273 -3.652 30.480 1.00 66.19 191 LEU A N 1
ATOM 1494 C CA . LEU A 1 191 ? -21.975 -2.354 31.078 1.00 66.19 191 LEU A CA 1
ATOM 1495 C C . LEU A 1 191 ? -23.275 -1.733 31.597 1.00 66.19 191 LEU A C 1
ATOM 1497 O O . LEU A 1 191 ? -24.204 -1.489 30.833 1.00 66.19 191 LEU A O 1
ATOM 1501 N N . GLU A 1 192 ? -23.320 -1.434 32.892 1.00 71.44 192 GLU A N 1
ATOM 1502 C CA . GLU A 1 192 ? -24.413 -0.696 33.526 1.00 71.44 192 GLU A CA 1
ATOM 1503 C C . GLU A 1 192 ? -23.937 0.716 33.880 1.00 71.44 192 GLU A C 1
ATOM 1505 O O . GLU A 1 192 ? -22.945 0.896 34.587 1.00 71.44 192 GLU A O 1
ATOM 1510 N N . LEU A 1 193 ? -24.660 1.727 33.404 1.00 61.16 193 LEU A N 1
ATOM 1511 C CA . LEU A 1 193 ? -24.395 3.135 33.664 1.00 61.16 193 LEU A CA 1
ATOM 1512 C C . LEU A 1 193 ? -25.633 3.776 34.287 1.00 61.16 193 LEU A C 1
ATOM 1514 O O . LEU A 1 193 ? -26.693 3.821 33.675 1.00 61.16 193 LEU A O 1
ATOM 1518 N N . ARG A 1 194 ? -25.509 4.292 35.511 1.00 63.66 194 ARG A N 1
ATOM 1519 C CA . ARG A 1 194 ? -26.597 4.990 36.207 1.00 63.66 194 ARG A CA 1
ATOM 1520 C C . ARG A 1 194 ? -26.272 6.462 36.373 1.00 63.66 194 ARG A C 1
ATOM 1522 O O . ARG A 1 194 ? -25.193 6.818 36.838 1.00 63.66 194 ARG A O 1
ATOM 1529 N N . THR A 1 195 ? -27.243 7.304 36.058 1.00 67.75 195 THR A N 1
ATOM 1530 C CA . THR A 1 195 ? -27.204 8.745 36.300 1.00 67.75 195 THR A CA 1
ATOM 1531 C C . THR A 1 195 ? -28.420 9.168 37.126 1.00 67.75 195 THR A C 1
ATOM 1533 O O . THR A 1 195 ? -29.282 8.352 37.451 1.00 67.75 195 THR A O 1
ATOM 1536 N N . GLN A 1 196 ? -28.496 10.453 37.479 1.00 70.44 196 GLN A N 1
ATOM 1537 C CA . GLN A 1 196 ? -29.655 11.010 38.186 1.00 70.44 196 GLN A CA 1
ATOM 1538 C C . GLN A 1 196 ? -30.909 11.101 37.296 1.00 70.44 196 GLN A C 1
ATOM 1540 O O . GLN A 1 196 ? -32.007 11.246 37.821 1.00 70.44 196 GLN A O 1
ATOM 1545 N N . THR A 1 197 ? -30.755 11.019 35.968 1.00 61.66 197 THR A N 1
ATOM 1546 C CA . THR A 1 197 ? -31.828 11.254 34.986 1.00 61.66 197 THR A CA 1
ATOM 1547 C C . THR A 1 197 ? -32.172 10.032 34.138 1.00 61.66 197 THR A C 1
ATOM 1549 O O . THR A 1 197 ? -33.250 9.989 33.559 1.00 61.66 197 THR A O 1
ATOM 1552 N N . PHE A 1 198 ? -31.275 9.049 34.042 1.00 72.31 198 PHE A N 1
ATOM 1553 C CA . PHE A 1 198 ? -31.504 7.791 33.333 1.00 72.31 198 PHE A CA 1
ATOM 1554 C C . PHE A 1 198 ? -30.521 6.701 33.787 1.00 72.31 198 PHE A C 1
ATOM 1556 O O . PHE A 1 198 ? -29.438 6.986 34.304 1.00 72.31 198 PHE A O 1
ATOM 1563 N N . ALA A 1 199 ? -30.863 5.444 33.537 1.00 63.88 199 ALA A N 1
ATOM 1564 C CA . ALA A 1 199 ? -29.955 4.306 33.579 1.00 63.88 199 ALA A CA 1
ATOM 1565 C C . ALA A 1 199 ? -29.810 3.708 32.171 1.00 63.88 199 ALA A C 1
ATOM 1567 O O . ALA A 1 199 ? -30.776 3.659 31.419 1.00 63.88 199 ALA A O 1
ATOM 1568 N N . ALA A 1 200 ? -28.620 3.259 31.799 1.00 69.25 200 ALA A N 1
ATOM 1569 C CA . ALA A 1 200 ? -28.337 2.596 30.535 1.00 69.25 200 ALA A CA 1
ATOM 1570 C C . ALA A 1 200 ? -27.661 1.247 30.799 1.00 69.25 200 ALA A C 1
ATOM 1572 O O . ALA A 1 200 ? -26.733 1.162 31.601 1.00 69.25 200 ALA A O 1
ATOM 1573 N N . TYR A 1 201 ? -28.125 0.201 30.124 1.00 70.25 201 TYR A N 1
ATOM 1574 C CA . TYR A 1 201 ? -27.630 -1.166 30.268 1.00 70.25 201 TYR A CA 1
ATOM 1575 C C . TYR A 1 201 ? -27.218 -1.690 28.898 1.00 70.25 201 TYR A C 1
ATOM 1577 O O . TYR A 1 201 ? -28.064 -1.831 28.019 1.00 70.25 201 TYR A O 1
ATOM 1585 N N . LEU A 1 202 ? -25.933 -1.954 28.709 1.00 74.12 202 LEU A N 1
ATOM 1586 C CA . LEU A 1 202 ? -25.378 -2.597 27.528 1.00 74.12 202 LEU A CA 1
ATOM 1587 C C . LEU A 1 202 ? -25.110 -4.066 27.861 1.00 74.12 202 LEU A C 1
ATOM 1589 O O . LEU A 1 202 ? -24.373 -4.339 28.803 1.00 74.12 202 LEU A O 1
ATOM 1593 N N . ASP A 1 203 ? -25.660 -5.000 27.096 1.00 69.44 203 ASP A N 1
ATOM 1594 C CA . ASP A 1 203 ? -25.475 -6.438 27.326 1.00 69.44 203 ASP A CA 1
ATOM 1595 C C . ASP A 1 203 ? -25.277 -7.192 26.004 1.00 69.44 203 ASP A C 1
ATOM 1597 O O . ASP A 1 203 ? -25.654 -6.710 24.929 1.00 69.44 203 ASP A O 1
ATOM 1601 N N . VAL A 1 204 ? -24.667 -8.371 26.065 1.00 66.88 204 VAL A N 1
ATOM 1602 C CA . VAL A 1 204 ? -24.499 -9.269 24.920 1.00 66.88 204 VAL A CA 1
ATOM 1603 C C . VAL A 1 204 ? -25.818 -10.003 24.674 1.00 66.88 204 VAL A C 1
ATOM 1605 O O . VAL A 1 204 ? -26.237 -10.843 25.463 1.00 66.88 204 VAL A O 1
ATOM 1608 N N . LEU A 1 205 ? -26.464 -9.731 23.539 1.00 56.44 205 LEU A N 1
ATOM 1609 C CA . LEU A 1 205 ? -27.678 -10.440 23.122 1.00 56.44 205 LEU A CA 1
ATOM 1610 C C . LEU A 1 205 ? -27.347 -11.717 22.333 1.00 56.44 205 LEU A C 1
ATOM 1612 O O . LEU A 1 205 ? -27.996 -12.746 22.502 1.00 56.44 205 LEU A O 1
ATOM 1616 N N . THR A 1 206 ? -26.336 -11.659 21.463 1.00 64.62 206 THR A N 1
ATOM 1617 C CA . THR A 1 206 ? -25.811 -12.805 20.696 1.00 64.62 206 THR A CA 1
ATOM 1618 C C . THR A 1 206 ? -24.294 -12.675 20.535 1.00 64.62 206 THR A C 1
ATOM 1620 O O . THR A 1 206 ? -23.723 -11.641 20.872 1.00 64.62 206 THR A O 1
ATOM 1623 N N . SER A 1 207 ? -23.623 -13.664 19.933 1.00 56.00 207 SER A N 1
ATOM 1624 C CA . SER A 1 207 ? -22.181 -13.591 19.624 1.00 56.00 207 SER A CA 1
ATOM 1625 C C . SER A 1 207 ? -21.770 -12.377 18.774 1.00 56.00 207 SER A C 1
ATOM 1627 O O . SER A 1 207 ? -20.588 -12.053 18.703 1.00 56.00 207 SER A O 1
ATOM 1629 N N . SER A 1 208 ? -22.723 -11.715 18.111 1.00 53.03 208 SER A N 1
ATOM 1630 C CA . SER A 1 208 ? -22.492 -10.570 17.221 1.00 53.03 208 SER A CA 1
ATOM 1631 C C . SER A 1 208 ? -23.411 -9.375 17.495 1.00 53.03 208 SER A C 1
ATOM 1633 O O . SER A 1 208 ? -23.395 -8.416 16.728 1.00 53.03 208 SER A O 1
ATOM 1635 N N . THR A 1 209 ? -24.233 -9.412 18.545 1.00 61.09 209 THR A N 1
ATOM 1636 C CA . THR A 1 209 ? -25.230 -8.367 18.813 1.00 61.09 209 THR A CA 1
ATOM 1637 C C . THR A 1 209 ? -25.165 -7.948 20.267 1.00 61.09 209 THR A C 1
ATOM 1639 O O . THR A 1 209 ? -25.280 -8.783 21.159 1.00 61.09 209 THR A O 1
ATOM 1642 N N . TYR A 1 210 ? -25.032 -6.644 20.482 1.00 68.94 210 TYR A N 1
ATOM 1643 C CA . TYR A 1 210 ? -25.175 -6.020 21.789 1.00 68.94 210 TYR A CA 1
ATOM 1644 C C . TYR A 1 210 ? -26.509 -5.284 21.837 1.00 68.94 210 TYR A C 1
ATOM 1646 O O . TYR A 1 210 ? -26.937 -4.705 20.837 1.00 68.94 210 TYR A O 1
ATOM 1654 N N . ILE A 1 211 ? -27.166 -5.315 22.989 1.00 70.38 211 ILE A N 1
ATOM 1655 C CA . ILE A 1 211 ? -28.387 -4.564 23.253 1.00 70.38 211 ILE A CA 1
ATOM 1656 C C . ILE A 1 211 ? -28.070 -3.441 24.232 1.00 70.38 211 ILE A C 1
ATOM 1658 O O . ILE A 1 211 ? -27.459 -3.686 25.266 1.00 70.38 211 ILE A O 1
ATOM 1662 N N . LEU A 1 212 ? -28.475 -2.214 23.902 1.00 72.19 212 LEU A N 1
ATOM 1663 C CA . LEU A 1 212 ? -28.424 -1.074 24.812 1.00 72.19 212 LEU A CA 1
ATOM 1664 C C . LEU A 1 212 ? -29.850 -0.692 25.212 1.00 72.19 212 LEU A C 1
ATOM 1666 O O . LEU A 1 212 ? -30.641 -0.261 24.375 1.00 72.19 212 LEU A O 1
ATOM 1670 N N . VAL A 1 213 ? -30.172 -0.833 26.492 1.00 67.81 213 VAL A N 1
ATOM 1671 C CA . VAL A 1 213 ? -31.468 -0.472 27.070 1.00 67.81 213 VAL A CA 1
ATOM 1672 C C . VAL A 1 213 ? -31.304 0.807 27.877 1.00 67.81 213 VAL A C 1
ATOM 1674 O O . VAL A 1 213 ? -30.597 0.813 28.880 1.00 67.81 213 VAL A O 1
ATOM 1677 N N . ILE A 1 214 ? -31.969 1.884 27.457 1.00 70.25 214 ILE A N 1
ATOM 1678 C CA . ILE A 1 214 ? -32.019 3.149 28.200 1.00 70.25 214 ILE A CA 1
ATOM 1679 C C . ILE A 1 214 ? -33.341 3.215 28.965 1.00 70.25 214 ILE A C 1
ATOM 1681 O O . ILE A 1 214 ? -34.417 3.062 28.394 1.00 70.25 214 ILE A O 1
ATOM 1685 N N . VAL A 1 215 ? -33.248 3.456 30.264 1.00 68.69 215 VAL A N 1
ATOM 1686 C CA . VAL A 1 215 ? -34.352 3.541 31.213 1.00 68.69 215 VAL A CA 1
ATOM 1687 C C . VAL A 1 215 ? -34.363 4.950 31.793 1.00 68.69 215 VAL A C 1
ATOM 1689 O O . VAL A 1 215 ? -33.408 5.367 32.438 1.00 68.69 215 VAL A O 1
ATOM 1692 N N . THR A 1 216 ? -35.439 5.698 31.576 1.00 69.25 216 THR A N 1
ATOM 1693 C CA . THR A 1 216 ? -35.577 7.086 32.056 1.00 69.25 216 THR A CA 1
ATOM 1694 C C . THR A 1 216 ? -35.809 7.190 33.562 1.00 69.25 216 THR A C 1
ATOM 1696 O O . THR A 1 216 ? -35.585 8.243 34.142 1.00 69.25 216 THR A O 1
ATOM 1699 N N . ASP A 1 217 ? -36.249 6.111 34.208 1.00 67.75 217 ASP A N 1
ATOM 1700 C CA . ASP A 1 217 ? -36.374 6.045 35.662 1.00 67.75 217 ASP A CA 1
ATOM 1701 C C . ASP A 1 217 ? -35.189 5.259 36.263 1.00 67.75 217 ASP A C 1
ATOM 1703 O O . ASP A 1 217 ? -35.142 4.029 36.146 1.00 67.75 217 ASP A O 1
ATOM 1707 N N . PRO A 1 218 ? -34.225 5.928 36.925 1.00 59.78 218 PRO A N 1
ATOM 1708 C CA . PRO A 1 218 ? -33.079 5.261 37.536 1.00 59.78 218 PRO A CA 1
ATOM 1709 C C . PRO A 1 218 ? -33.456 4.356 38.726 1.00 59.78 218 PRO A C 1
ATOM 1711 O O . PRO A 1 218 ? -32.612 3.569 39.171 1.00 59.78 218 PRO A O 1
ATOM 1714 N N . ALA A 1 219 ? -34.693 4.418 39.238 1.00 59.84 219 ALA A N 1
ATOM 1715 C CA . ALA A 1 219 ? -35.197 3.499 40.259 1.00 59.84 219 ALA A CA 1
ATOM 1716 C C . ALA A 1 219 ? -35.560 2.118 39.688 1.00 59.84 219 ALA A C 1
ATOM 1718 O O . ALA A 1 219 ? -35.510 1.124 40.420 1.00 59.84 219 ALA A O 1
ATOM 1719 N N . ILE A 1 220 ? -35.856 2.018 38.385 1.00 57.75 220 ILE A N 1
ATOM 1720 C CA . ILE A 1 220 ? -36.127 0.741 37.720 1.00 57.75 220 ILE A CA 1
ATOM 1721 C C . ILE A 1 220 ? -34.804 -0.020 37.578 1.00 57.75 220 ILE A C 1
ATOM 1723 O O . ILE A 1 220 ? -33.947 0.265 36.736 1.00 57.75 220 ILE A O 1
ATOM 1727 N N . ARG A 1 221 ? -34.623 -1.013 38.450 1.00 55.22 221 ARG A N 1
ATOM 1728 C CA . ARG A 1 221 ? -33.538 -1.987 38.348 1.00 55.22 221 ARG A CA 1
ATOM 1729 C C . ARG A 1 221 ? -33.971 -3.088 37.390 1.00 55.22 221 ARG A C 1
ATOM 1731 O O . ARG A 1 221 ? -34.971 -3.759 37.637 1.00 55.22 221 ARG A O 1
ATOM 1738 N N . THR A 1 222 ? -33.218 -3.297 36.314 1.00 50.97 222 THR A N 1
ATOM 1739 C CA . THR A 1 222 ? -33.311 -4.552 35.566 1.00 50.97 222 THR A CA 1
ATOM 1740 C C . THR A 1 222 ? -32.955 -5.687 36.531 1.00 50.97 222 THR A C 1
ATOM 1742 O O . THR A 1 222 ? -31.989 -5.606 37.290 1.00 50.97 222 THR A O 1
ATOM 1745 N N . LEU A 1 223 ? -33.771 -6.741 36.558 1.00 47.22 223 LEU A N 1
ATOM 1746 C CA . LEU A 1 223 ? -33.591 -7.953 37.374 1.00 47.22 223 LEU A CA 1
ATOM 1747 C C . LEU A 1 223 ? -32.422 -8.819 36.846 1.00 47.22 223 LEU A C 1
ATOM 1749 O O . LEU A 1 223 ? -32.540 -10.030 36.690 1.00 47.22 223 LEU A O 1
ATOM 1753 N N . GLY A 1 224 ? -31.298 -8.173 36.530 1.00 51.09 224 GLY A N 1
ATOM 1754 C CA . GLY A 1 224 ? -30.172 -8.707 35.769 1.00 51.09 224 GLY A CA 1
ATOM 1755 C C . GLY A 1 224 ? -28.812 -8.519 36.437 1.00 51.09 224 GLY A C 1
ATOM 1756 O O . GLY A 1 224 ? -27.806 -8.660 35.773 1.00 51.09 224 GLY A O 1
ATOM 1757 N N . VAL A 1 225 ? -28.757 -8.249 37.740 1.00 42.62 225 VAL A N 1
ATOM 1758 C CA . VAL A 1 225 ? -27.656 -8.689 38.607 1.00 42.62 225 VAL A CA 1
ATOM 1759 C C . VAL A 1 225 ? -28.333 -9.109 39.896 1.00 42.62 225 VAL A C 1
ATOM 1761 O O . VAL A 1 225 ? -28.953 -8.302 40.589 1.00 42.62 225 VAL A O 1
ATOM 1764 N N . ARG A 1 226 ? -28.303 -10.410 40.176 1.00 43.84 226 ARG A N 1
ATOM 1765 C CA . ARG A 1 226 ? -28.806 -11.006 41.412 1.00 43.84 226 ARG A CA 1
ATOM 1766 C C . ARG A 1 226 ? -28.011 -10.444 42.601 1.00 43.84 226 ARG A C 1
ATOM 1768 O O . ARG A 1 226 ? -27.137 -11.116 43.131 1.00 43.84 226 ARG A O 1
ATOM 1775 N N . ASN A 1 227 ? -28.361 -9.252 43.081 1.00 40.31 227 ASN A N 1
ATOM 1776 C CA . ASN A 1 227 ? -28.136 -8.880 44.476 1.00 40.31 227 ASN A CA 1
ATOM 1777 C C . ASN A 1 227 ? -29.130 -9.678 45.322 1.00 40.31 227 ASN A C 1
ATOM 1779 O O . ASN A 1 227 ? -30.121 -9.162 45.836 1.00 40.31 227 ASN A O 1
ATOM 1783 N N . VAL A 1 228 ? -28.893 -10.987 45.395 1.00 45.94 228 VAL A N 1
ATOM 1784 C CA . VAL A 1 228 ? -29.539 -11.853 46.369 1.00 45.94 228 VAL A CA 1
ATOM 1785 C C . VAL A 1 228 ? -28.826 -11.552 47.673 1.00 45.94 228 VAL A C 1
ATOM 1787 O O . VAL A 1 228 ? -27.782 -12.124 47.969 1.00 45.94 228 VAL A O 1
ATOM 1790 N N . HIS A 1 229 ? -29.360 -10.609 48.441 1.00 53.84 229 HIS A N 1
ATOM 1791 C CA . HIS A 1 229 ? -29.046 -10.586 49.859 1.00 53.84 229 HIS A CA 1
ATOM 1792 C C . HIS A 1 229 ? -29.429 -11.961 50.409 1.00 53.84 229 HIS A C 1
ATOM 1794 O O . HIS A 1 229 ? -30.552 -12.426 50.194 1.00 53.84 229 HIS A O 1
ATOM 1800 N N . PHE A 1 230 ? -28.467 -12.652 51.021 1.00 63.97 230 PHE A N 1
ATOM 1801 C CA . PHE A 1 230 ? -28.735 -13.934 51.649 1.00 63.97 230 PHE A CA 1
ATOM 1802 C C . PHE A 1 230 ? -29.606 -13.669 52.877 1.00 63.97 230 PHE A C 1
ATOM 1804 O O . PHE A 1 230 ? -29.114 -13.293 53.937 1.00 63.97 230 PHE A O 1
ATOM 1811 N N . ASP A 1 231 ? -30.920 -13.771 52.690 1.00 69.81 231 ASP A N 1
ATOM 1812 C CA . ASP A 1 231 ? -31.894 -13.602 53.758 1.00 69.81 231 ASP A CA 1
ATOM 1813 C C . ASP A 1 231 ? -31.818 -14.819 54.683 1.00 69.81 231 ASP A C 1
ATOM 1815 O O . ASP A 1 231 ? -32.404 -15.879 54.436 1.00 69.81 231 ASP A O 1
ATOM 1819 N N . THR A 1 232 ? -31.027 -14.650 55.738 1.00 72.81 232 THR A N 1
ATOM 1820 C CA . THR A 1 232 ? -30.786 -15.638 56.785 1.00 72.81 232 THR A CA 1
ATOM 1821 C C . THR A 1 232 ? -32.088 -16.066 57.452 1.00 72.81 232 THR A C 1
ATOM 1823 O O . THR A 1 232 ? -32.280 -17.256 57.681 1.00 72.81 232 THR A O 1
ATOM 1826 N N . ASN A 1 233 ? -33.041 -15.154 57.661 1.00 74.38 233 ASN A N 1
ATOM 1827 C CA . ASN A 1 233 ? -34.333 -15.483 58.265 1.00 74.38 233 ASN A CA 1
ATOM 1828 C C . ASN A 1 233 ? -35.229 -16.290 57.321 1.00 74.38 233 ASN A C 1
ATOM 1830 O O . ASN A 1 233 ? -35.829 -17.283 57.740 1.00 74.38 233 ASN A O 1
ATOM 1834 N N . ALA A 1 234 ? -35.292 -15.920 56.041 1.00 77.88 234 ALA A N 1
ATOM 1835 C CA . ALA A 1 234 ? -36.034 -16.688 55.040 1.00 77.88 234 ALA A CA 1
ATOM 1836 C C . ALA A 1 234 ? -35.403 -18.065 54.764 1.00 77.88 234 ALA A C 1
ATOM 1838 O O . ALA A 1 234 ? -36.076 -18.983 54.286 1.00 77.88 234 ALA A O 1
ATOM 1839 N N . PHE A 1 235 ? -34.104 -18.228 55.021 1.00 80.06 235 PHE A N 1
ATOM 1840 C CA . PHE A 1 235 ? -33.435 -19.525 54.958 1.00 80.06 235 PHE A CA 1
ATOM 1841 C C . PHE A 1 235 ? -33.763 -20.388 56.185 1.00 80.06 235 PHE A C 1
ATOM 1843 O O . PHE A 1 235 ? -34.157 -21.539 56.006 1.00 80.06 235 PHE A O 1
ATOM 1850 N N . VAL A 1 236 ? -33.741 -19.822 57.399 1.00 82.06 236 VAL A N 1
ATOM 1851 C CA . VAL A 1 236 ? -34.178 -20.517 58.627 1.00 82.06 236 VAL A CA 1
ATOM 1852 C C . VAL A 1 236 ? -35.627 -20.997 58.506 1.00 82.06 236 VAL A C 1
ATOM 1854 O O . VAL A 1 236 ? -35.897 -22.169 58.746 1.00 82.06 236 VAL A O 1
ATOM 1857 N N . GLN A 1 237 ? -36.552 -20.147 58.047 1.00 82.75 237 GLN A N 1
ATOM 1858 C CA . GLN A 1 237 ? -37.965 -20.526 57.881 1.00 82.75 237 GLN A CA 1
ATOM 1859 C C . GLN A 1 237 ? -38.163 -21.689 56.897 1.00 82.75 237 GLN A C 1
ATOM 1861 O O . GLN A 1 237 ? -39.031 -22.538 57.097 1.00 82.75 237 GLN A O 1
ATOM 1866 N N . ARG A 1 238 ? -37.350 -21.761 55.836 1.00 83.44 238 ARG A N 1
ATOM 1867 C CA . ARG A 1 238 ? -37.378 -22.885 54.886 1.00 83.44 238 ARG A CA 1
ATOM 1868 C C . ARG A 1 238 ? -36.836 -24.175 55.496 1.00 83.44 238 ARG A C 1
ATOM 1870 O O . ARG A 1 238 ? -37.369 -25.241 55.206 1.00 83.44 238 ARG A O 1
ATOM 1877 N N . LEU A 1 239 ? -35.813 -24.085 56.343 1.00 84.31 239 LEU A N 1
ATOM 1878 C CA . LEU A 1 239 ? -35.276 -25.237 57.072 1.00 84.31 239 LEU A CA 1
ATOM 1879 C C . LEU A 1 239 ? -36.293 -25.761 58.099 1.00 84.31 239 LEU A C 1
ATOM 1881 O O . LEU A 1 239 ? -36.492 -26.970 58.198 1.00 84.31 239 LEU A O 1
ATOM 1885 N N . GLU A 1 240 ? -37.012 -24.869 58.782 1.00 87.38 240 GLU A N 1
ATOM 1886 C CA . GLU A 1 240 ? -38.102 -25.239 59.695 1.00 87.38 240 GLU A CA 1
ATOM 1887 C C . GLU A 1 240 ? -39.262 -25.928 58.972 1.00 87.38 240 GLU A C 1
ATOM 1889 O O . GLU A 1 240 ? -39.758 -26.956 59.433 1.00 87.38 240 GLU A O 1
ATOM 1894 N N . GLN A 1 241 ? -39.660 -25.422 57.799 1.00 87.38 241 GLN A N 1
ATOM 1895 C CA . GLN A 1 241 ? -40.671 -26.068 56.950 1.00 87.38 241 GLN A CA 1
ATOM 1896 C C . GLN A 1 241 ? -40.233 -27.454 56.455 1.00 87.38 241 GLN A C 1
ATOM 1898 O O . GLN A 1 241 ? -41.080 -28.306 56.194 1.00 87.38 241 GLN A O 1
ATOM 1903 N N . ALA A 1 242 ? -38.925 -27.700 56.359 1.00 86.25 242 ALA A N 1
ATOM 1904 C CA . ALA A 1 242 ? -38.350 -29.001 56.030 1.00 86.25 242 ALA A CA 1
ATOM 1905 C C . ALA A 1 242 ? -38.208 -29.940 57.248 1.00 86.25 242 ALA A C 1
ATOM 1907 O O . ALA A 1 242 ? -37.703 -31.052 57.103 1.00 86.25 242 ALA A O 1
ATOM 1908 N N . GLY A 1 243 ? -38.663 -29.521 58.436 1.00 87.94 243 GLY A N 1
ATOM 1909 C CA . GLY A 1 243 ? -38.667 -30.330 59.659 1.00 87.94 243 GLY A CA 1
ATOM 1910 C C . GLY A 1 243 ? -37.410 -30.204 60.526 1.00 87.94 243 GLY A C 1
ATOM 1911 O O . GLY A 1 243 ? -37.245 -30.987 61.460 1.00 87.94 243 GLY A O 1
ATOM 1912 N N . ILE A 1 244 ? -36.528 -29.241 60.243 1.00 90.19 244 ILE A N 1
ATOM 1913 C CA . ILE A 1 244 ? -35.328 -28.968 61.047 1.00 90.19 244 ILE A CA 1
ATOM 1914 C C . ILE A 1 244 ? -35.710 -28.062 62.223 1.00 90.19 244 ILE A C 1
ATOM 1916 O O . ILE A 1 244 ? -36.416 -27.071 62.046 1.00 90.19 244 ILE A O 1
ATOM 1920 N N . GLN A 1 245 ? -35.244 -28.376 63.435 1.00 89.56 245 GLN A N 1
ATOM 1921 C CA . GLN A 1 245 ? -35.481 -27.506 64.591 1.00 89.56 245 GLN A CA 1
ATOM 1922 C C . GLN A 1 245 ? -34.760 -26.164 64.440 1.00 89.56 245 GLN A C 1
ATOM 1924 O O . GLN A 1 245 ? -33.647 -26.104 63.918 1.00 89.56 245 GLN A O 1
ATOM 1929 N N . ARG A 1 246 ? -35.360 -25.088 64.962 1.00 84.31 246 ARG A N 1
ATOM 1930 C CA . ARG A 1 246 ? -34.831 -23.727 64.798 1.00 84.31 246 ARG A CA 1
ATOM 1931 C C . ARG A 1 246 ? -33.391 -23.560 65.293 1.00 84.31 246 ARG A C 1
ATOM 1933 O O . ARG A 1 246 ? -32.593 -22.928 64.612 1.00 84.31 246 ARG A O 1
ATOM 1940 N N . GLU A 1 247 ? -33.035 -24.204 66.405 1.00 86.38 247 GLU A N 1
ATOM 1941 C CA . GLU A 1 247 ? -31.659 -24.202 66.928 1.00 86.38 247 GLU A CA 1
ATOM 1942 C C . GLU A 1 247 ? -30.655 -24.832 65.948 1.00 86.38 247 GLU A C 1
ATOM 1944 O O . GLU A 1 247 ? -29.543 -24.340 65.786 1.00 86.38 247 GLU A O 1
ATOM 1949 N N . GLN A 1 248 ? -31.051 -25.893 65.240 1.00 86.25 248 GLN A N 1
ATOM 1950 C CA . GLN A 1 248 ? -30.206 -26.547 64.237 1.00 86.25 248 GLN A CA 1
ATOM 1951 C C . GLN A 1 248 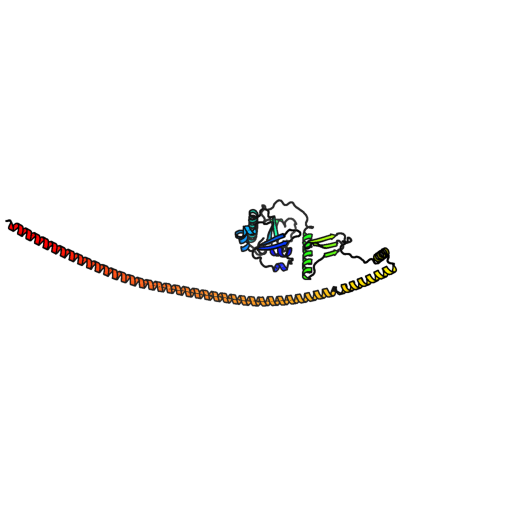? -30.125 -25.727 62.941 1.00 86.25 248 GLN A C 1
ATOM 1953 O O . GLN A 1 248 ? -29.078 -25.695 62.292 1.00 86.25 248 GLN A O 1
ATOM 1958 N N . ALA A 1 249 ? -31.212 -25.047 62.572 1.00 86.12 249 ALA A N 1
ATOM 1959 C CA . ALA A 1 249 ? -31.251 -24.160 61.417 1.00 86.12 249 ALA A CA 1
ATOM 1960 C C . ALA A 1 249 ? -30.338 -22.935 61.606 1.00 86.12 249 ALA A C 1
ATOM 1962 O O . ALA A 1 249 ? -29.592 -22.605 60.686 1.00 86.12 249 ALA A O 1
ATOM 1963 N N . ASP A 1 250 ? -30.320 -22.322 62.795 1.00 83.12 250 ASP A N 1
ATOM 1964 C CA . ASP A 1 250 ? -29.425 -21.196 63.110 1.00 83.12 250 ASP A CA 1
ATOM 1965 C C . ASP A 1 250 ? -27.942 -21.587 63.019 1.00 83.12 250 ASP A C 1
ATOM 1967 O O . ASP A 1 250 ? -27.132 -20.840 62.463 1.00 83.12 250 ASP A O 1
ATOM 1971 N N . VAL A 1 251 ? -27.575 -22.786 63.487 1.00 87.12 251 VAL A N 1
ATOM 1972 C CA . VAL A 1 251 ? -26.196 -23.295 63.373 1.00 87.12 251 VAL A CA 1
ATOM 1973 C C . VAL A 1 251 ? -25.792 -23.486 61.907 1.00 87.12 251 VAL A C 1
ATOM 1975 O O . VAL A 1 251 ? -24.695 -23.090 61.514 1.00 87.12 251 VAL A O 1
ATOM 1978 N N . LEU A 1 252 ? -26.680 -24.039 61.074 1.00 84.06 252 LEU A N 1
ATOM 1979 C CA . LEU A 1 252 ? -26.428 -24.229 59.640 1.00 84.06 252 LEU A CA 1
ATOM 1980 C C . LEU A 1 252 ? -26.281 -22.902 58.890 1.00 84.06 252 LEU A C 1
ATOM 1982 O O . LEU A 1 252 ? -25.414 -22.771 58.028 1.00 84.06 252 LEU A O 1
ATOM 1986 N N . VAL A 1 253 ? -27.115 -21.918 59.219 1.00 85.81 253 VAL A N 1
ATOM 1987 C CA . VAL A 1 253 ? -27.044 -20.575 58.634 1.00 85.81 253 VAL A CA 1
ATOM 1988 C C . VAL A 1 253 ? -25.733 -19.896 59.011 1.00 85.81 253 VAL A C 1
ATOM 1990 O O . VAL A 1 253 ? -25.080 -19.321 58.145 1.00 85.81 253 VAL A O 1
ATOM 1993 N N . THR A 1 254 ? -25.324 -20.008 60.275 1.00 84.25 254 THR A N 1
ATOM 1994 C CA . THR A 1 254 ? -24.067 -19.432 60.772 1.00 84.25 254 THR A CA 1
ATOM 1995 C C . THR A 1 254 ? -22.861 -20.037 60.051 1.00 84.25 254 THR A C 1
ATOM 1997 O O . THR A 1 254 ? -22.043 -19.301 59.510 1.00 84.25 254 THR A O 1
ATOM 2000 N N . ALA A 1 255 ? -22.812 -21.366 59.912 1.00 86.06 255 ALA A N 1
ATOM 2001 C CA . ALA A 1 255 ? -21.748 -22.037 59.161 1.00 86.06 255 ALA A CA 1
ATOM 2002 C C . ALA A 1 255 ? -21.709 -21.617 57.679 1.00 86.06 255 ALA A C 1
ATOM 2004 O O . ALA A 1 255 ? -20.637 -21.491 57.089 1.00 86.06 255 ALA A O 1
ATOM 2005 N N . LEU A 1 256 ? -22.872 -21.375 57.062 1.00 83.88 256 LEU A N 1
ATOM 2006 C CA . LEU A 1 256 ? -22.942 -20.907 55.678 1.00 83.88 256 LEU A CA 1
ATOM 2007 C C . LEU A 1 256 ? -22.419 -19.469 55.529 1.00 83.88 256 LEU A C 1
ATOM 2009 O O . LEU A 1 256 ? -21.739 -19.168 54.550 1.00 83.88 256 LEU A O 1
ATOM 2013 N N . ILE A 1 257 ? -22.715 -18.592 56.494 1.00 80.94 257 ILE A N 1
ATOM 2014 C CA . ILE A 1 257 ? -22.188 -17.220 56.538 1.00 80.94 257 ILE A CA 1
ATOM 2015 C C . ILE A 1 257 ? -20.661 -17.244 56.631 1.00 80.94 257 ILE A C 1
ATOM 2017 O O . ILE A 1 257 ? -20.006 -16.500 55.905 1.00 80.94 257 ILE A O 1
ATOM 2021 N N . ASP A 1 258 ? -20.096 -18.123 57.458 1.00 84.12 258 ASP A N 1
ATOM 2022 C CA . ASP A 1 258 ? -18.644 -18.247 57.618 1.00 84.12 258 ASP A CA 1
ATOM 2023 C C . ASP A 1 258 ? -17.962 -18.662 56.304 1.00 84.12 258 ASP A C 1
ATOM 2025 O O . ASP A 1 258 ? -17.010 -18.012 55.870 1.00 84.12 258 ASP A O 1
ATOM 2029 N N . VAL A 1 259 ? -18.506 -19.664 55.601 1.00 84.81 259 VAL A N 1
ATOM 2030 C CA . VAL A 1 259 ? -17.990 -20.107 54.290 1.00 84.81 259 VAL A CA 1
ATOM 2031 C C . VAL A 1 259 ? -18.117 -19.011 53.225 1.00 84.81 259 VAL A C 1
ATOM 2033 O O . VAL A 1 259 ? -17.222 -18.840 52.392 1.00 84.81 259 VAL A O 1
ATOM 2036 N N . ILE A 1 260 ? -19.221 -18.257 53.232 1.00 80.44 260 ILE A N 1
ATOM 2037 C CA . ILE A 1 260 ? -19.433 -17.138 52.303 1.00 80.44 260 ILE A CA 1
ATOM 2038 C C . ILE A 1 260 ? -18.423 -16.020 52.570 1.00 80.44 260 ILE A C 1
ATOM 2040 O O . ILE A 1 260 ? -17.841 -15.498 51.619 1.00 80.44 260 ILE A O 1
ATOM 2044 N N . ASN A 1 261 ? -18.183 -15.675 53.834 1.00 79.50 261 ASN A N 1
ATOM 2045 C CA . ASN A 1 261 ? -17.211 -14.653 54.213 1.00 79.50 261 ASN A CA 1
ATOM 2046 C C . ASN A 1 261 ? -15.785 -15.069 53.837 1.00 79.50 261 ASN A C 1
ATOM 2048 O O . ASN A 1 261 ? -15.064 -14.271 53.247 1.00 79.50 261 ASN A O 1
ATOM 2052 N N . GLU A 1 262 ? -15.398 -16.322 54.086 1.00 85.06 262 GLU A N 1
ATOM 2053 C CA . GLU A 1 262 ? -14.091 -16.850 53.676 1.00 85.06 262 GLU A CA 1
ATOM 2054 C C . GLU A 1 262 ? -13.923 -16.839 52.146 1.00 85.06 262 GLU A C 1
ATOM 2056 O O . GLU A 1 262 ? -12.868 -16.468 51.625 1.00 85.06 262 GLU A O 1
ATOM 2061 N N . SER A 1 263 ? -14.988 -17.167 51.408 1.00 78.06 263 SER A N 1
ATOM 2062 C CA . SER A 1 263 ? -15.003 -17.101 49.942 1.00 78.06 263 SER A CA 1
ATOM 2063 C C . SER A 1 263 ? -14.885 -15.664 49.421 1.00 78.06 263 SER A C 1
ATOM 2065 O O . SER A 1 263 ? -14.154 -15.420 48.460 1.00 78.06 263 SER A O 1
ATOM 2067 N N . LEU A 1 264 ? -15.566 -14.705 50.058 1.00 73.62 264 LEU A N 1
ATOM 2068 C CA . LEU A 1 264 ? -15.477 -13.274 49.744 1.00 73.62 264 LEU A CA 1
ATOM 2069 C C . LEU A 1 264 ? -14.078 -12.717 50.017 1.00 73.62 264 LEU A C 1
ATOM 2071 O O . LEU A 1 264 ? -13.562 -11.960 49.197 1.00 73.62 264 LEU A O 1
ATOM 2075 N N . ASP A 1 265 ? -13.443 -13.127 51.113 1.00 76.12 265 ASP A N 1
ATOM 2076 C CA . ASP A 1 265 ? -12.078 -12.721 51.454 1.00 76.12 265 ASP A CA 1
ATOM 2077 C C . ASP A 1 265 ? -11.058 -13.279 50.450 1.00 76.12 265 ASP A C 1
ATOM 2079 O O . ASP A 1 265 ? -10.185 -12.551 49.969 1.00 76.12 265 ASP A O 1
ATOM 2083 N N . ASN A 1 266 ? -11.192 -14.551 50.058 1.00 78.62 266 ASN A N 1
ATOM 2084 C CA . ASN A 1 266 ? -10.353 -15.145 49.013 1.00 78.62 266 ASN A CA 1
ATOM 2085 C C . ASN A 1 266 ? -10.560 -14.473 47.651 1.00 78.62 266 ASN A C 1
ATOM 2087 O O . ASN A 1 266 ? -9.586 -14.217 46.942 1.00 78.62 266 ASN A O 1
ATOM 2091 N N . PHE A 1 267 ? -11.803 -14.147 47.297 1.00 73.00 267 PHE A N 1
ATOM 2092 C CA . PHE A 1 267 ? -12.103 -13.406 46.075 1.00 73.00 267 PHE A CA 1
ATOM 2093 C C . PHE A 1 267 ? -11.493 -12.001 46.119 1.00 73.00 267 PHE A C 1
ATOM 2095 O O . PHE A 1 267 ? -10.812 -11.594 45.180 1.00 73.00 267 PHE A O 1
ATOM 2102 N N . SER A 1 268 ? -11.645 -11.289 47.239 1.00 72.06 268 SER A N 1
ATOM 2103 C CA . SER A 1 268 ? -11.093 -9.946 47.423 1.00 72.06 268 SER A CA 1
ATOM 2104 C C . SER A 1 268 ? -9.566 -9.908 47.358 1.00 72.06 268 SER A C 1
ATOM 2106 O O . SER A 1 268 ? -9.022 -8.882 46.957 1.00 72.06 268 SER A O 1
ATOM 2108 N N . ARG A 1 269 ? -8.862 -10.985 47.728 1.00 72.00 269 ARG A N 1
ATOM 2109 C CA . ARG A 1 269 ? -7.397 -11.086 47.580 1.00 72.00 269 ARG A CA 1
ATOM 2110 C C . ARG A 1 269 ? -6.940 -11.217 46.127 1.00 72.00 269 ARG A C 1
ATOM 2112 O O . ARG A 1 269 ? -5.809 -10.854 45.829 1.00 72.00 269 ARG A O 1
ATOM 2119 N N . GLY A 1 270 ? -7.793 -11.728 45.240 1.00 68.31 270 GLY A N 1
ATOM 2120 C CA . GLY A 1 270 ? -7.529 -11.794 43.800 1.00 68.31 270 GLY A CA 1
ATOM 2121 C C . GLY A 1 270 ? -7.852 -10.497 43.052 1.00 68.31 270 GLY A C 1
ATOM 2122 O O . GLY A 1 270 ? -7.506 -10.369 41.880 1.00 68.31 270 GLY A O 1
ATOM 2123 N N . LEU A 1 271 ? -8.514 -9.538 43.707 1.00 73.44 271 LEU A N 1
ATOM 2124 C CA . LEU A 1 271 ? -8.840 -8.243 43.121 1.00 73.44 271 LEU A CA 1
ATOM 2125 C C . LEU A 1 271 ? -7.689 -7.256 43.323 1.00 73.44 271 LEU A C 1
ATOM 2127 O O . LEU A 1 271 ? -7.135 -7.120 44.412 1.00 73.44 271 LEU A O 1
ATOM 2131 N N . VAL A 1 272 ? -7.362 -6.520 42.264 1.00 73.31 272 VAL A N 1
ATOM 2132 C CA . VAL A 1 272 ? -6.366 -5.447 42.312 1.00 73.31 272 VAL A CA 1
ATOM 2133 C C . VAL A 1 272 ? -7.013 -4.197 42.891 1.00 73.31 272 VAL A C 1
ATOM 2135 O O . VAL A 1 272 ? -8.106 -3.793 42.481 1.00 73.31 272 VAL A O 1
ATOM 2138 N N . ARG A 1 273 ? -6.339 -3.565 43.853 1.00 76.31 273 ARG A N 1
ATOM 2139 C CA . ARG A 1 273 ? -6.814 -2.304 44.416 1.00 76.31 273 ARG A CA 1
ATOM 2140 C C . ARG A 1 273 ? -6.631 -1.171 43.410 1.00 76.31 273 ARG A C 1
ATOM 2142 O O . ARG A 1 273 ? -5.695 -1.161 42.614 1.00 76.31 273 ARG A O 1
ATOM 2149 N N . ARG A 1 274 ? -7.533 -0.192 43.456 1.00 74.00 274 ARG A N 1
ATOM 2150 C CA . ARG A 1 274 ? -7.542 0.927 42.506 1.00 74.00 274 ARG A CA 1
ATOM 2151 C C . ARG A 1 274 ? -6.239 1.734 42.526 1.00 74.00 274 ARG A C 1
ATOM 2153 O O . ARG A 1 274 ? -5.756 2.114 41.471 1.00 74.00 274 ARG A O 1
ATOM 2160 N N . ASP A 1 275 ? -5.642 1.930 43.697 1.00 80.25 275 ASP A N 1
ATOM 2161 C CA . ASP A 1 275 ? -4.349 2.602 43.862 1.00 80.25 275 ASP A CA 1
ATOM 2162 C C . ASP A 1 275 ? -3.196 1.845 43.189 1.00 80.25 275 ASP A C 1
ATOM 2164 O O . ASP A 1 275 ? -2.322 2.457 42.574 1.00 80.25 275 ASP A O 1
ATOM 2168 N N . GLU A 1 276 ? -3.208 0.515 43.252 1.00 77.25 276 GLU A N 1
ATOM 2169 C CA . GLU A 1 276 ? -2.205 -0.328 42.601 1.00 77.25 276 GLU A CA 1
ATOM 2170 C C . GLU A 1 276 ? -2.378 -0.342 41.076 1.00 77.25 276 GLU A C 1
ATOM 2172 O O . GLU A 1 276 ? -1.395 -0.197 40.342 1.00 77.25 276 GLU A O 1
ATOM 2177 N N . ALA A 1 277 ? -3.623 -0.399 40.592 1.00 76.94 277 ALA A N 1
ATOM 2178 C CA . ALA A 1 277 ? -3.946 -0.264 39.172 1.00 76.94 277 ALA A CA 1
ATOM 2179 C C . ALA A 1 277 ? -3.532 1.110 38.609 1.00 76.94 277 ALA A C 1
ATOM 2181 O O . ALA A 1 277 ? -2.912 1.189 37.542 1.00 76.94 277 ALA A O 1
ATOM 2182 N N . ASP A 1 278 ? -3.807 2.193 39.340 1.00 80.81 278 ASP A N 1
ATOM 2183 C CA . ASP A 1 278 ? -3.435 3.556 38.949 1.00 80.81 278 ASP A CA 1
ATOM 2184 C C . ASP A 1 278 ? -1.905 3.718 38.896 1.00 80.81 278 ASP A C 1
ATOM 2186 O O . ASP A 1 278 ? -1.363 4.328 37.968 1.00 80.81 278 ASP A O 1
ATOM 2190 N N . ARG A 1 279 ? -1.178 3.112 39.842 1.00 85.44 279 ARG A N 1
ATOM 2191 C CA . ARG A 1 279 ? 0.290 3.148 39.894 1.00 85.44 279 ARG A CA 1
ATOM 2192 C C . ARG A 1 279 ? 0.942 2.354 38.757 1.00 85.44 279 ARG A C 1
ATOM 2194 O O . ARG A 1 279 ? 1.920 2.827 38.169 1.00 85.44 279 ARG A O 1
ATOM 2201 N N . LEU A 1 280 ? 0.395 1.185 38.417 1.00 80.56 280 LEU A N 1
ATOM 2202 C CA . LEU A 1 280 ? 0.800 0.396 37.245 1.00 80.56 280 LEU A CA 1
ATOM 2203 C C . LEU A 1 280 ? 0.588 1.191 35.956 1.00 80.56 280 LEU A C 1
ATOM 2205 O O . LEU A 1 280 ? 1.511 1.329 35.155 1.00 80.56 28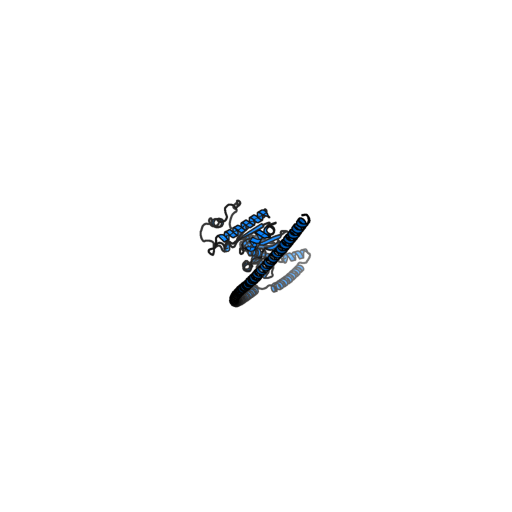0 LEU A O 1
ATOM 2209 N N . THR A 1 281 ? -0.588 1.799 35.814 1.00 78.25 281 THR A N 1
ATOM 2210 C CA . THR A 1 281 ? -0.930 2.639 34.660 1.00 78.25 281 THR A CA 1
ATOM 2211 C C . THR A 1 281 ? 0.012 3.839 34.537 1.00 78.25 281 THR A C 1
ATOM 2213 O O . THR A 1 281 ? 0.455 4.178 33.441 1.00 78.25 281 THR A O 1
ATOM 2216 N N . TYR A 1 282 ? 0.360 4.490 35.651 1.00 87.50 282 TYR A N 1
ATOM 2217 C CA . TYR A 1 282 ? 1.310 5.604 35.653 1.00 87.50 282 TYR A CA 1
ATOM 2218 C C . TYR A 1 282 ? 2.711 5.168 35.210 1.00 87.50 282 TYR A C 1
ATOM 2220 O O . TYR A 1 282 ? 3.324 5.826 34.372 1.00 87.50 282 TYR A O 1
ATOM 2228 N N . THR A 1 283 ? 3.194 4.039 35.730 1.00 88.88 283 THR A N 1
ATOM 2229 C CA . THR A 1 283 ? 4.506 3.482 35.359 1.00 88.88 283 THR A CA 1
ATOM 2230 C C . THR A 1 283 ? 4.555 3.165 33.867 1.00 88.88 283 THR A C 1
ATOM 2232 O O . THR A 1 283 ? 5.447 3.637 33.169 1.00 88.88 283 THR A O 1
ATOM 2235 N N . GLN A 1 284 ? 3.523 2.491 33.351 1.00 89.62 284 GLN A N 1
ATOM 2236 C CA . GLN A 1 284 ? 3.393 2.212 31.922 1.00 89.62 284 GLN A CA 1
ATOM 2237 C C . GLN A 1 284 ? 3.405 3.492 31.082 1.00 89.62 284 GLN A C 1
ATOM 2239 O O . GLN A 1 284 ? 4.089 3.544 30.065 1.00 89.62 284 GLN A O 1
ATOM 2244 N N . LYS A 1 285 ? 2.701 4.554 31.500 1.00 88.62 285 LYS A N 1
ATOM 2245 C CA . LYS A 1 285 ? 2.712 5.840 30.779 1.00 88.62 285 LYS A CA 1
ATOM 2246 C C . LYS A 1 285 ? 4.112 6.448 30.684 1.00 88.62 285 LYS A C 1
ATOM 2248 O O . LYS A 1 285 ? 4.463 6.982 29.633 1.00 88.62 285 LYS A O 1
ATOM 2253 N N . VAL A 1 286 ? 4.901 6.374 31.756 1.00 93.75 286 VAL A N 1
ATOM 2254 C CA . VAL A 1 286 ? 6.287 6.869 31.764 1.00 93.75 286 VAL A CA 1
ATOM 2255 C C . VAL A 1 286 ? 7.164 6.035 30.829 1.00 93.75 286 VAL A C 1
ATOM 2257 O O . VAL A 1 286 ? 7.894 6.604 30.015 1.00 93.75 286 VAL A O 1
ATOM 2260 N N . ASP A 1 287 ? 7.044 4.709 30.880 1.00 91.88 287 ASP A N 1
ATOM 2261 C CA . ASP A 1 287 ? 7.801 3.804 30.010 1.00 91.88 287 ASP A CA 1
ATOM 2262 C C . ASP A 1 287 ? 7.447 4.011 28.532 1.00 91.88 287 ASP A C 1
ATOM 2264 O O . ASP A 1 287 ? 8.337 4.092 27.685 1.00 91.88 287 ASP A O 1
ATOM 2268 N N . PHE A 1 288 ? 6.164 4.207 28.214 1.00 90.62 288 PHE A N 1
ATOM 2269 C CA . PHE A 1 288 ? 5.718 4.541 26.860 1.00 90.62 288 PHE A CA 1
ATOM 2270 C C . PHE A 1 288 ? 6.270 5.880 26.375 1.00 90.62 288 PHE A C 1
ATOM 2272 O O . PHE A 1 288 ? 6.676 5.990 25.217 1.00 90.62 288 PHE A O 1
ATOM 2279 N N . ALA A 1 289 ? 6.308 6.900 27.235 1.00 90.56 289 ALA A N 1
ATOM 2280 C CA . ALA A 1 289 ? 6.882 8.193 26.876 1.00 90.56 289 ALA A CA 1
ATOM 2281 C C . ALA A 1 289 ? 8.381 8.078 26.560 1.00 90.56 289 ALA A C 1
ATOM 2283 O O . ALA A 1 289 ? 8.855 8.689 25.601 1.00 90.56 289 ALA A O 1
ATOM 2284 N N . LYS A 1 290 ? 9.110 7.258 27.326 1.00 93.69 290 LYS A N 1
ATOM 2285 C CA . LYS A 1 290 ? 10.530 6.980 27.093 1.00 93.69 290 LYS A CA 1
ATOM 2286 C C . LYS A 1 290 ? 10.760 6.172 25.814 1.00 93.69 290 LYS A C 1
ATOM 2288 O O . LYS A 1 290 ? 11.586 6.555 24.995 1.00 93.69 290 LYS A O 1
ATOM 2293 N N . LEU A 1 291 ? 10.000 5.101 25.599 1.00 92.56 291 LEU A N 1
ATOM 2294 C CA . LEU A 1 291 ? 10.101 4.298 24.380 1.00 92.56 291 LEU A CA 1
ATOM 2295 C C . LEU A 1 291 ? 9.814 5.146 23.135 1.00 92.56 291 LEU A C 1
ATOM 2297 O O . LEU A 1 291 ? 10.523 5.060 22.136 1.00 92.56 291 LEU A O 1
ATOM 2301 N N . LYS A 1 292 ? 8.801 6.016 23.207 1.00 93.00 292 LYS A N 1
ATOM 2302 C CA . LYS A 1 292 ? 8.459 6.935 22.120 1.00 93.00 292 LYS A CA 1
ATOM 2303 C C . LYS A 1 292 ? 9.613 7.878 21.779 1.00 93.00 292 LYS A C 1
ATOM 2305 O O . LYS A 1 292 ? 9.867 8.095 20.598 1.00 93.00 292 LYS A O 1
ATOM 2310 N N . SER A 1 293 ? 10.301 8.442 22.774 1.00 94.00 293 SER A N 1
ATOM 2311 C CA . SER A 1 293 ? 11.425 9.349 22.513 1.00 94.00 293 SER A CA 1
ATOM 2312 C C . SER A 1 293 ? 12.640 8.619 21.936 1.00 94.00 293 SER A C 1
ATOM 2314 O O . SER A 1 293 ? 13.286 9.148 21.033 1.00 94.00 293 SER A O 1
ATOM 2316 N N . GLU A 1 294 ? 12.915 7.392 22.385 1.00 96.44 294 GLU A N 1
ATOM 2317 C CA . GLU A 1 294 ? 13.969 6.543 21.816 1.00 96.44 294 GLU A CA 1
ATOM 2318 C C . GLU A 1 294 ? 13.680 6.182 20.351 1.00 96.44 294 GLU A C 1
ATOM 2320 O O . GLU A 1 294 ? 14.557 6.340 19.502 1.00 96.44 294 GLU A O 1
ATOM 2325 N N . ILE A 1 295 ? 12.441 5.792 20.029 1.00 93.50 295 ILE A N 1
ATOM 2326 C CA . ILE A 1 295 ? 12.024 5.502 18.647 1.00 93.50 295 ILE A CA 1
ATOM 2327 C C . ILE A 1 295 ? 12.166 6.746 17.765 1.00 93.50 295 ILE A C 1
ATOM 2329 O O . ILE A 1 295 ? 12.758 6.665 16.695 1.00 93.50 295 ILE A O 1
ATOM 2333 N N . GLN A 1 296 ? 11.702 7.912 18.225 1.00 93.38 296 GLN A N 1
ATOM 2334 C CA . GLN A 1 296 ? 11.826 9.159 17.459 1.00 93.38 296 GLN A CA 1
ATOM 2335 C C . GLN A 1 296 ? 13.285 9.543 17.178 1.00 93.38 296 GLN A C 1
ATOM 2337 O O . GLN A 1 296 ? 13.593 10.081 16.112 1.00 93.38 296 GLN A O 1
ATOM 2342 N N . LEU A 1 297 ? 14.194 9.289 18.123 1.00 95.31 297 LEU A N 1
ATOM 2343 C CA . LEU A 1 297 ? 15.623 9.533 17.928 1.00 95.31 297 LEU A CA 1
ATOM 2344 C C . LEU A 1 297 ? 16.231 8.568 16.907 1.00 95.31 297 LEU A C 1
ATOM 2346 O O . LEU A 1 297 ? 16.995 9.012 16.048 1.00 95.31 297 LEU A O 1
ATOM 2350 N N . LEU A 1 298 ? 15.874 7.283 16.973 1.00 95.81 298 LEU A N 1
ATOM 2351 C CA . LEU A 1 298 ? 16.316 6.275 16.009 1.00 95.81 298 LEU A CA 1
ATOM 2352 C C . LEU A 1 298 ? 15.813 6.588 14.600 1.00 95.81 298 LEU A C 1
ATOM 2354 O O . LEU A 1 298 ? 16.621 6.685 13.683 1.00 95.81 298 LEU A O 1
ATOM 2358 N N . GLU A 1 299 ? 14.518 6.865 14.437 1.00 93.12 299 GLU A N 1
ATOM 2359 C CA . GLU A 1 299 ? 13.927 7.231 13.143 1.00 93.12 299 GLU A CA 1
ATOM 2360 C C . GLU A 1 299 ? 14.613 8.456 12.533 1.00 93.12 299 GLU A C 1
ATOM 2362 O O . GLU A 1 299 ? 14.922 8.483 11.341 1.00 93.12 299 GLU A O 1
ATOM 2367 N N . ARG A 1 300 ? 14.901 9.477 13.349 1.00 95.06 300 ARG A N 1
ATOM 2368 C CA . ARG A 1 300 ? 15.599 10.678 12.882 1.00 95.06 300 ARG A CA 1
ATOM 2369 C C . ARG A 1 300 ? 17.037 10.373 12.459 1.00 95.06 300 ARG A C 1
ATOM 2371 O O . ARG A 1 300 ? 17.505 10.947 11.477 1.00 95.06 300 ARG A O 1
ATOM 2378 N N . SER A 1 301 ? 17.731 9.500 13.186 1.00 96.25 301 SER A N 1
ATOM 2379 C CA . SER A 1 301 ? 19.085 9.053 12.844 1.00 96.25 301 SER A CA 1
ATOM 2380 C C . SER A 1 301 ? 19.097 8.268 11.529 1.00 96.25 301 SER A C 1
ATOM 2382 O O . SER A 1 301 ? 19.859 8.602 10.620 1.00 96.25 301 SER A O 1
ATOM 2384 N N . ASP A 1 302 ? 18.206 7.287 11.393 1.00 96.56 302 ASP A N 1
ATOM 2385 C CA . ASP A 1 302 ? 18.084 6.448 10.198 1.00 96.56 302 ASP A CA 1
ATOM 2386 C C . ASP A 1 302 ? 17.678 7.269 8.977 1.00 96.56 302 ASP A C 1
ATOM 2388 O O . ASP A 1 302 ? 18.226 7.081 7.892 1.00 96.56 302 ASP A O 1
ATOM 2392 N N . PHE A 1 303 ? 16.789 8.248 9.152 1.00 96.44 303 PHE A N 1
ATOM 2393 C CA . PHE A 1 303 ? 16.414 9.167 8.085 1.00 96.44 303 PHE A CA 1
ATOM 2394 C C . PHE A 1 303 ? 17.611 9.974 7.572 1.00 96.44 303 PHE A C 1
ATOM 2396 O O . PHE A 1 303 ? 17.781 10.129 6.363 1.00 96.44 303 PHE A O 1
ATOM 2403 N N . VAL A 1 304 ? 18.464 10.478 8.468 1.00 96.31 304 VAL A N 1
ATOM 2404 C CA . VAL A 1 304 ? 19.672 11.221 8.077 1.00 96.31 304 VAL A CA 1
ATOM 2405 C C . VAL A 1 304 ? 20.652 10.314 7.331 1.00 96.31 304 VAL A C 1
ATOM 2407 O O . VAL A 1 304 ? 21.180 10.720 6.293 1.00 96.31 304 VAL A O 1
ATOM 2410 N N . LEU A 1 305 ? 20.857 9.083 7.806 1.00 96.56 305 LEU A N 1
ATOM 2411 C CA . LEU A 1 305 ? 21.708 8.097 7.136 1.00 96.56 305 LEU A CA 1
ATOM 2412 C C . LEU A 1 305 ? 21.171 7.742 5.744 1.00 96.56 305 LEU A C 1
ATOM 2414 O O . LEU A 1 305 ? 21.895 7.905 4.761 1.00 96.56 305 LEU A O 1
ATOM 2418 N N . MET A 1 306 ? 19.895 7.365 5.640 1.00 94.75 306 MET A N 1
ATOM 2419 C CA . MET A 1 306 ? 19.225 7.070 4.369 1.00 94.75 306 MET A CA 1
ATOM 2420 C C . MET A 1 306 ? 19.302 8.245 3.397 1.00 94.75 306 MET A C 1
ATOM 2422 O O . MET A 1 306 ? 19.604 8.054 2.220 1.00 94.75 306 MET A O 1
ATOM 2426 N N . LYS A 1 307 ? 19.070 9.473 3.873 1.00 96.56 307 LYS A N 1
ATOM 2427 C CA . LYS A 1 307 ? 19.169 10.675 3.041 1.00 96.56 307 LYS A CA 1
ATOM 2428 C C . LYS A 1 307 ? 20.581 10.849 2.483 1.00 96.56 307 LYS A C 1
ATOM 2430 O O . LYS A 1 307 ? 20.727 11.071 1.284 1.00 96.56 307 LYS A O 1
ATOM 2435 N N . SER A 1 308 ? 21.604 10.698 3.325 1.00 97.88 308 SER A N 1
ATOM 2436 C CA . SER A 1 308 ? 23.005 10.804 2.896 1.00 97.88 308 SER A CA 1
ATOM 2437 C C . SER A 1 308 ? 23.387 9.732 1.868 1.00 97.88 308 SER A C 1
ATOM 2439 O O . SER A 1 308 ? 24.098 10.008 0.901 1.00 97.88 308 SER A O 1
ATOM 2441 N N . GLU A 1 309 ? 22.871 8.512 2.025 1.00 96.81 309 GLU A N 1
ATOM 2442 C CA . GLU A 1 309 ? 23.124 7.420 1.092 1.00 96.81 309 GLU A CA 1
ATOM 2443 C C . GLU A 1 309 ? 22.391 7.629 -0.236 1.00 96.81 309 GLU A C 1
ATOM 2445 O O . GLU A 1 309 ? 22.957 7.373 -1.298 1.00 96.81 309 GLU A O 1
ATOM 2450 N N . ASN A 1 310 ? 21.176 8.174 -0.196 1.00 96.19 310 ASN A N 1
ATOM 2451 C CA . ASN A 1 310 ? 20.418 8.525 -1.390 1.00 96.19 310 ASN A CA 1
ATOM 2452 C C . ASN A 1 310 ? 21.102 9.654 -2.182 1.00 96.19 310 ASN A C 1
ATOM 2454 O O . ASN A 1 310 ? 21.276 9.544 -3.393 1.00 96.19 310 ASN A O 1
ATOM 2458 N N . GLU A 1 311 ? 21.588 10.699 -1.504 1.00 97.06 311 GLU A N 1
ATOM 2459 C CA . GLU A 1 311 ? 22.390 11.762 -2.129 1.00 97.06 311 GLU A CA 1
ATOM 2460 C C . GLU A 1 311 ? 23.668 11.201 -2.779 1.00 97.06 311 GLU A C 1
ATOM 2462 O O . GLU A 1 311 ? 24.011 11.567 -3.909 1.00 97.06 311 GLU A O 1
ATOM 2467 N N . ARG A 1 312 ? 24.342 10.251 -2.116 1.00 97.88 312 ARG A N 1
ATOM 2468 C CA . ARG A 1 312 ? 25.506 9.547 -2.674 1.00 97.88 312 ARG A CA 1
ATOM 2469 C C . ARG A 1 312 ? 25.144 8.735 -3.920 1.00 97.88 312 ARG A C 1
ATOM 2471 O O . ARG A 1 312 ? 25.841 8.838 -4.929 1.00 97.88 312 ARG A O 1
ATOM 2478 N N . LEU A 1 313 ? 24.068 7.949 -3.870 1.00 97.62 313 LEU A N 1
ATOM 2479 C CA . LEU A 1 313 ? 23.613 7.130 -4.998 1.00 97.62 313 LEU A CA 1
ATOM 2480 C C . LEU A 1 313 ? 23.19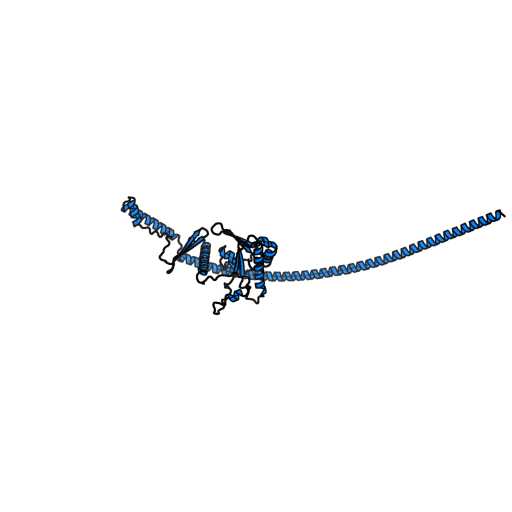4 7.994 -6.190 1.00 97.62 313 LEU A C 1
ATOM 2482 O O . LEU A 1 313 ? 23.568 7.689 -7.319 1.00 97.62 313 LEU A O 1
ATOM 2486 N N . MET A 1 314 ? 22.497 9.105 -5.951 1.00 97.31 314 MET A N 1
ATOM 2487 C CA . MET A 1 314 ? 22.150 10.084 -6.986 1.00 97.31 314 MET A CA 1
ATOM 2488 C C . MET A 1 314 ? 23.400 10.638 -7.681 1.00 97.31 314 MET A C 1
ATOM 2490 O O . MET A 1 314 ? 23.447 10.711 -8.911 1.00 97.31 314 MET A O 1
ATOM 2494 N N . ALA A 1 315 ? 24.448 10.966 -6.918 1.00 97.88 315 ALA A N 1
ATOM 2495 C CA . ALA A 1 315 ? 25.715 11.425 -7.484 1.00 97.88 315 ALA A CA 1
ATOM 2496 C C . ALA A 1 315 ? 26.419 10.338 -8.318 1.00 97.88 315 ALA A C 1
ATOM 2498 O O . ALA A 1 315 ? 26.986 10.636 -9.373 1.00 97.88 315 ALA A O 1
ATOM 2499 N N . ASP A 1 316 ? 26.384 9.080 -7.875 1.00 98.00 316 ASP A N 1
ATOM 2500 C CA . ASP A 1 316 ? 26.968 7.958 -8.614 1.00 98.00 316 ASP A CA 1
ATOM 2501 C C . ASP A 1 316 ? 26.188 7.651 -9.904 1.00 98.00 316 ASP A C 1
ATOM 2503 O O . ASP A 1 316 ? 26.805 7.406 -10.944 1.00 98.00 316 ASP A O 1
ATOM 2507 N N . VAL A 1 317 ? 24.855 7.756 -9.885 1.00 98.06 317 VAL A N 1
ATOM 2508 C CA . VAL A 1 317 ? 23.999 7.621 -11.076 1.00 98.06 317 VAL A CA 1
ATOM 2509 C C . VAL A 1 317 ? 24.327 8.690 -12.114 1.00 98.06 317 VAL A C 1
ATOM 2511 O O . VAL A 1 317 ? 24.501 8.362 -13.290 1.00 98.06 317 VAL A O 1
ATOM 2514 N N . GLU A 1 318 ? 24.466 9.955 -11.709 1.00 97.31 318 GLU A N 1
ATOM 2515 C CA . GLU A 1 318 ? 24.771 11.028 -12.661 1.00 97.31 318 GLU A CA 1
ATOM 2516 C C . GLU A 1 318 ? 26.176 10.861 -13.267 1.00 97.31 318 GLU A C 1
ATOM 2518 O O . GLU A 1 318 ? 26.346 11.004 -14.480 1.00 97.31 318 GLU A O 1
ATOM 2523 N N . LYS A 1 319 ? 27.169 10.425 -12.474 1.00 97.81 319 LYS A N 1
ATOM 2524 C CA . LYS A 1 319 ? 28.499 10.054 -12.997 1.00 97.81 319 LYS A CA 1
ATOM 2525 C C . LYS A 1 319 ? 28.422 8.905 -14.001 1.00 97.81 319 LYS A C 1
ATOM 2527 O O . LYS A 1 319 ? 29.093 8.948 -15.034 1.00 97.81 319 LYS A O 1
ATOM 2532 N N . LEU A 1 320 ? 27.632 7.869 -13.715 1.00 97.75 320 LEU A N 1
ATOM 2533 C CA . LEU A 1 320 ? 27.490 6.712 -14.600 1.00 97.75 320 LEU A CA 1
ATOM 2534 C C . LEU A 1 320 ? 26.826 7.109 -15.924 1.00 97.75 320 LEU A C 1
ATOM 2536 O O . LEU A 1 320 ? 27.282 6.722 -16.998 1.00 97.75 320 LEU A O 1
ATOM 2540 N N . LYS A 1 321 ? 25.789 7.942 -15.849 1.00 97.38 321 LYS A N 1
ATOM 2541 C CA . LYS A 1 321 ? 25.078 8.500 -17.001 1.00 97.38 321 LYS A CA 1
ATOM 2542 C C . LYS A 1 321 ? 25.984 9.373 -17.864 1.00 97.38 321 LYS A C 1
ATOM 2544 O O . LYS A 1 321 ? 25.928 9.271 -19.090 1.00 97.38 321 LYS A O 1
ATOM 2549 N N . GLN A 1 322 ? 26.844 10.189 -17.252 1.00 97.44 322 GLN A N 1
ATOM 2550 C CA . GLN A 1 322 ? 27.842 10.966 -17.982 1.00 97.44 322 GLN A CA 1
ATOM 2551 C C . GLN A 1 322 ? 28.827 10.050 -18.721 1.00 97.44 322 GLN A C 1
ATOM 2553 O O . GLN A 1 322 ? 28.999 10.200 -19.931 1.00 97.44 322 GLN A O 1
ATOM 2558 N N . ARG A 1 323 ? 29.401 9.050 -18.039 1.00 97.50 323 ARG A N 1
ATOM 2559 C CA . ARG A 1 323 ? 30.307 8.072 -18.670 1.00 97.50 323 ARG A CA 1
ATOM 2560 C C . ARG A 1 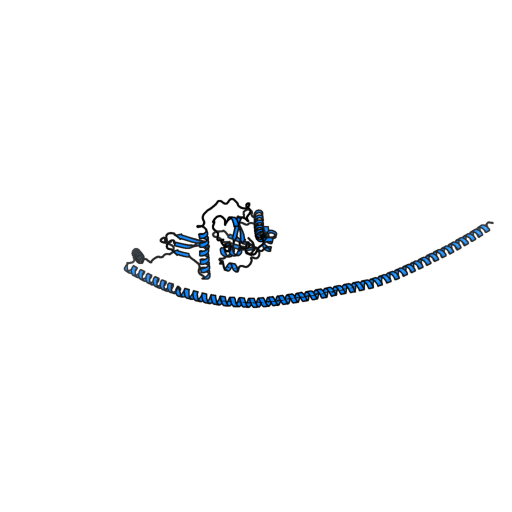323 ? 29.646 7.331 -19.827 1.00 97.50 323 ARG A C 1
ATOM 2562 O O . ARG A 1 323 ? 30.259 7.163 -20.876 1.00 97.50 323 ARG A O 1
ATOM 2569 N N . LEU A 1 324 ? 28.387 6.927 -19.664 1.00 97.38 324 LEU A N 1
ATOM 2570 C CA . LEU A 1 324 ? 27.638 6.249 -20.717 1.00 97.38 324 LEU A CA 1
ATOM 2571 C C . LEU A 1 324 ? 27.451 7.149 -21.946 1.00 97.38 324 LEU A C 1
ATOM 2573 O O . LEU A 1 324 ? 27.630 6.690 -23.071 1.00 97.38 324 LEU A O 1
ATOM 2577 N N . ARG A 1 325 ? 27.141 8.439 -21.758 1.00 97.25 325 ARG A N 1
ATOM 2578 C CA . ARG A 1 325 ? 27.057 9.399 -22.874 1.00 97.25 325 ARG A CA 1
ATOM 2579 C C . ARG A 1 325 ? 28.391 9.562 -23.595 1.00 97.25 325 ARG A C 1
ATOM 2581 O O . ARG A 1 325 ? 28.407 9.628 -24.825 1.00 97.25 325 ARG A O 1
ATOM 2588 N N . GLU A 1 326 ? 29.491 9.628 -22.853 1.00 97.69 326 GLU A N 1
ATOM 2589 C CA . GLU A 1 326 ? 30.840 9.733 -23.419 1.00 97.69 326 GLU A CA 1
ATOM 2590 C C . GLU A 1 326 ? 31.196 8.487 -24.250 1.00 97.69 326 GLU A C 1
ATOM 2592 O O . GLU A 1 326 ? 31.645 8.624 -25.388 1.00 97.69 326 GLU A O 1
ATOM 2597 N N . GLU A 1 327 ? 30.912 7.284 -23.740 1.00 97.50 327 GLU A N 1
ATOM 2598 C CA . GLU A 1 327 ? 31.094 6.006 -24.452 1.00 97.50 327 GLU A CA 1
ATOM 2599 C C . GLU A 1 327 ? 30.218 5.900 -25.709 1.00 97.50 327 GLU A C 1
ATOM 2601 O O . GLU A 1 327 ? 30.713 5.535 -26.779 1.00 97.50 327 GLU A O 1
ATOM 2606 N N . ILE A 1 328 ? 28.939 6.288 -25.633 1.00 97.25 328 ILE A N 1
ATOM 2607 C CA . ILE A 1 328 ? 28.039 6.325 -26.799 1.00 97.25 328 ILE A CA 1
ATOM 2608 C C . ILE A 1 328 ? 28.589 7.275 -27.862 1.00 97.25 328 ILE A C 1
ATOM 2610 O O . ILE A 1 328 ? 28.646 6.923 -29.042 1.00 97.25 328 ILE A O 1
ATOM 2614 N N . THR A 1 329 ? 29.021 8.471 -27.457 1.00 96.62 329 THR A N 1
ATOM 2615 C CA . THR A 1 329 ? 29.554 9.481 -28.381 1.00 96.62 329 THR A CA 1
ATOM 2616 C C . THR A 1 329 ? 30.832 8.983 -29.051 1.00 96.62 329 THR A C 1
ATOM 2618 O O . THR A 1 329 ? 30.965 9.075 -30.273 1.00 96.62 329 THR A O 1
ATOM 2621 N N . ARG A 1 330 ? 31.748 8.393 -28.275 1.00 97.56 330 ARG A N 1
ATOM 2622 C CA . ARG A 1 330 ? 32.995 7.804 -28.778 1.00 97.56 330 ARG A CA 1
ATOM 2623 C C . ARG A 1 330 ? 32.724 6.661 -29.755 1.00 97.56 330 ARG A C 1
ATOM 2625 O O . ARG A 1 330 ? 33.282 6.659 -30.848 1.00 97.56 330 ARG A O 1
ATOM 2632 N N . THR A 1 331 ? 31.843 5.733 -29.393 1.00 96.81 331 THR A N 1
ATOM 2633 C CA . THR A 1 331 ? 31.489 4.576 -30.229 1.00 96.81 331 THR A CA 1
ATOM 2634 C C . THR A 1 331 ? 30.822 5.021 -31.528 1.00 96.81 331 THR A C 1
ATOM 2636 O O . THR A 1 331 ? 31.195 4.567 -32.605 1.00 96.81 331 THR A O 1
ATOM 2639 N N . THR A 1 332 ? 29.895 5.978 -31.455 1.00 96.62 332 THR A N 1
ATOM 2640 C CA . THR A 1 332 ? 29.214 6.532 -32.636 1.00 96.62 332 THR A CA 1
ATOM 2641 C C . THR A 1 332 ? 30.201 7.223 -33.580 1.00 96.62 332 THR A C 1
ATOM 2643 O O . THR A 1 332 ? 30.117 7.054 -34.797 1.00 96.62 332 THR A O 1
ATOM 2646 N N . ALA A 1 333 ? 31.164 7.978 -33.039 1.00 96.44 333 ALA A N 1
ATOM 2647 C CA . ALA A 1 333 ? 32.225 8.593 -33.831 1.00 96.44 333 ALA A CA 1
ATOM 2648 C C . ALA A 1 333 ? 33.132 7.542 -34.495 1.00 96.44 333 ALA A C 1
ATOM 2650 O O . ALA A 1 333 ? 33.460 7.695 -35.672 1.00 96.44 333 ALA A O 1
ATOM 2651 N N . GLY A 1 334 ? 33.473 6.467 -33.774 1.00 96.62 334 GLY A N 1
ATOM 2652 C CA . GLY A 1 334 ? 34.231 5.329 -34.301 1.00 96.62 334 GLY A CA 1
ATOM 2653 C C . GLY A 1 334 ? 33.526 4.659 -35.479 1.00 96.62 334 GLY A C 1
ATOM 2654 O O . GLY A 1 334 ? 34.068 4.629 -36.579 1.00 96.62 334 GLY A O 1
ATOM 2655 N N . VAL A 1 335 ? 32.264 4.257 -35.302 1.00 96.94 335 VAL A N 1
ATOM 2656 C CA . VAL A 1 335 ? 31.459 3.638 -36.372 1.00 96.94 335 VAL A CA 1
ATOM 2657 C C . VAL A 1 335 ? 31.346 4.554 -37.592 1.00 96.94 335 VAL A C 1
ATOM 2659 O O . VAL A 1 335 ? 31.436 4.103 -38.733 1.00 96.94 335 VAL A O 1
ATOM 2662 N N . ARG A 1 336 ? 31.173 5.865 -37.383 1.00 96.06 336 ARG A N 1
ATOM 2663 C CA . ARG A 1 336 ? 31.108 6.828 -38.489 1.00 96.06 336 ARG A CA 1
ATOM 2664 C C . ARG A 1 336 ? 32.430 6.920 -39.254 1.00 96.06 336 ARG A C 1
ATOM 2666 O O . ARG A 1 336 ? 32.403 7.074 -40.475 1.00 96.06 336 ARG A O 1
ATOM 2673 N N . LEU A 1 337 ? 33.566 6.858 -38.561 1.00 97.00 337 LEU A N 1
ATOM 2674 C CA . LEU A 1 337 ? 34.881 6.830 -39.195 1.00 97.00 337 LEU A CA 1
ATOM 2675 C C . LEU A 1 337 ? 35.059 5.549 -40.014 1.00 97.00 337 LEU A C 1
ATOM 2677 O O . LEU A 1 337 ? 35.415 5.644 -41.187 1.00 97.00 337 LEU A O 1
ATOM 2681 N N . ASP A 1 338 ? 34.729 4.393 -39.441 1.00 96.94 338 ASP A N 1
ATOM 2682 C CA . ASP A 1 338 ? 34.832 3.094 -40.114 1.00 96.94 338 ASP A CA 1
ATOM 2683 C C . ASP A 1 338 ? 33.990 3.057 -41.395 1.00 96.94 338 ASP A C 1
ATOM 2685 O O . ASP A 1 338 ? 34.479 2.669 -42.455 1.00 96.94 338 ASP A O 1
ATOM 2689 N N . LEU A 1 339 ? 32.752 3.564 -41.346 1.00 95.19 339 LEU A N 1
ATOM 2690 C CA . LEU A 1 339 ? 31.890 3.675 -42.528 1.00 95.19 339 LEU A CA 1
ATOM 2691 C C . LEU A 1 339 ? 32.480 4.587 -43.608 1.00 95.19 339 LEU A C 1
ATOM 2693 O O . LEU A 1 339 ? 32.360 4.296 -44.799 1.00 95.19 339 LEU A O 1
ATOM 2697 N N . ASN A 1 340 ? 33.109 5.697 -43.219 1.00 95.19 340 ASN A N 1
ATOM 2698 C CA . ASN A 1 340 ? 33.747 6.600 -44.175 1.00 95.19 340 ASN A CA 1
ATOM 2699 C C . ASN A 1 340 ? 34.978 5.961 -44.825 1.00 95.19 340 ASN A C 1
ATOM 2701 O O . ASN A 1 340 ? 35.171 6.118 -46.033 1.00 95.19 340 ASN A O 1
ATOM 2705 N N . LEU A 1 341 ? 35.783 5.235 -44.046 1.00 96.06 341 LEU A N 1
ATOM 2706 C CA . LEU A 1 341 ? 36.940 4.500 -44.551 1.00 96.06 341 LEU A CA 1
ATOM 2707 C C . LEU A 1 341 ? 36.506 3.383 -45.503 1.00 96.06 341 LEU A C 1
ATOM 2709 O O . LEU A 1 341 ? 37.036 3.304 -46.609 1.00 96.06 341 LEU A O 1
ATOM 2713 N N . GLU A 1 342 ? 35.494 2.592 -45.142 1.00 94.94 342 GLU A N 1
ATOM 2714 C CA . GLU A 1 342 ? 34.995 1.514 -46.003 1.00 94.94 342 GLU A CA 1
ATOM 2715 C C . GLU A 1 342 ? 34.348 2.063 -47.279 1.00 94.94 342 GLU A C 1
ATOM 2717 O O . GLU A 1 342 ? 34.581 1.542 -48.367 1.00 94.94 342 GLU A O 1
ATOM 2722 N N . LYS A 1 343 ? 33.622 3.187 -47.203 1.00 96.00 343 LYS A N 1
ATOM 2723 C CA . LYS A 1 343 ? 33.111 3.879 -48.397 1.00 96.00 343 LYS A CA 1
ATOM 2724 C C . LYS A 1 343 ? 34.244 4.353 -49.313 1.00 96.00 343 LYS A C 1
ATOM 2726 O O . LYS A 1 343 ? 34.108 4.277 -50.535 1.00 96.00 343 LYS A O 1
ATOM 2731 N N . GLY A 1 344 ? 35.344 4.840 -48.736 1.00 95.25 344 GLY A N 1
ATOM 2732 C CA . GLY A 1 344 ? 36.563 5.175 -49.473 1.00 95.25 344 GLY A CA 1
ATOM 2733 C C . GLY A 1 344 ? 37.151 3.950 -50.171 1.00 95.25 344 GLY A C 1
ATOM 2734 O O . GLY A 1 344 ? 37.336 3.973 -51.387 1.00 95.25 344 GLY A O 1
ATOM 2735 N N . ARG A 1 345 ? 37.326 2.853 -49.427 1.00 96.00 345 ARG A N 1
ATOM 2736 C CA . ARG A 1 345 ? 37.853 1.579 -49.934 1.00 96.00 345 ARG A CA 1
ATOM 2737 C C . ARG A 1 345 ? 37.013 1.020 -51.084 1.00 96.00 345 ARG A C 1
ATOM 2739 O O . ARG A 1 345 ? 37.566 0.684 -52.126 1.00 96.00 345 ARG A O 1
ATOM 2746 N N . ILE A 1 346 ? 35.686 0.997 -50.935 1.00 95.50 346 ILE A N 1
ATOM 2747 C CA . ILE A 1 346 ? 34.745 0.551 -51.976 1.00 95.50 346 ILE A CA 1
ATOM 2748 C C . ILE A 1 346 ? 34.863 1.417 -53.233 1.00 95.50 346 ILE A C 1
ATOM 2750 O O . ILE A 1 346 ? 34.819 0.895 -54.345 1.00 95.50 346 ILE A O 1
ATOM 2754 N N . ARG A 1 347 ? 35.018 2.740 -53.091 1.00 95.31 347 ARG A N 1
ATOM 2755 C CA . ARG A 1 347 ? 35.170 3.639 -54.243 1.00 95.31 347 ARG A CA 1
ATOM 2756 C C . ARG A 1 347 ? 36.469 3.367 -54.998 1.00 95.31 347 ARG A C 1
ATOM 2758 O O . ARG A 1 347 ? 36.450 3.321 -56.228 1.00 95.31 347 ARG A O 1
ATOM 2765 N N . ASP A 1 348 ? 37.566 3.175 -54.277 1.00 94.69 348 ASP A N 1
ATOM 2766 C CA . ASP A 1 348 ? 38.866 2.889 -54.880 1.00 94.69 348 ASP A CA 1
ATOM 2767 C C . ASP A 1 348 ? 38.838 1.522 -55.583 1.00 94.69 348 ASP A C 1
ATOM 2769 O O . ASP A 1 348 ? 39.195 1.428 -56.758 1.00 94.69 348 ASP A O 1
ATOM 2773 N N . GLU A 1 349 ? 38.291 0.490 -54.936 1.00 95.31 349 GLU A N 1
ATOM 2774 C CA . GLU A 1 349 ? 38.095 -0.841 -55.524 1.00 95.31 349 GLU A CA 1
ATOM 2775 C C . GLU A 1 349 ? 37.181 -0.788 -56.765 1.00 95.31 349 GLU A C 1
ATOM 2777 O O . GLU A 1 349 ? 37.522 -1.324 -57.822 1.00 95.31 349 GLU A O 1
ATOM 2782 N N . SER A 1 350 ? 36.073 -0.043 -56.701 1.00 94.31 350 SER A N 1
ATOM 2783 C CA . SER A 1 350 ? 35.177 0.184 -57.841 1.00 94.31 350 SER A CA 1
ATOM 2784 C C . SER A 1 350 ? 35.875 0.885 -59.008 1.00 94.31 350 SER A C 1
ATOM 2786 O O . SER A 1 350 ? 35.590 0.561 -60.162 1.00 94.31 350 SER A O 1
ATOM 2788 N N . SER A 1 351 ? 36.778 1.834 -58.743 1.00 94.31 351 SER A N 1
ATOM 2789 C CA . SER A 1 351 ? 37.538 2.522 -59.793 1.00 94.31 351 SER A CA 1
ATOM 2790 C C . SER A 1 351 ? 38.516 1.577 -60.499 1.00 94.31 351 SER A C 1
ATOM 2792 O O . SER A 1 351 ? 38.625 1.596 -61.727 1.00 94.31 351 SER A O 1
ATOM 2794 N N . VAL A 1 352 ? 39.147 0.673 -59.744 1.00 95.94 352 VAL A N 1
ATOM 2795 C CA . VAL A 1 352 ? 40.015 -0.379 -60.284 1.00 95.94 352 VAL A CA 1
ATOM 2796 C C . VAL A 1 352 ? 39.207 -1.355 -61.138 1.00 95.94 352 VAL A C 1
ATOM 2798 O O . VAL A 1 352 ? 39.636 -1.708 -62.237 1.00 95.94 352 VAL A O 1
ATOM 2801 N N . HIS A 1 353 ? 38.021 -1.768 -60.682 1.00 93.88 353 HIS A N 1
ATOM 2802 C CA . HIS A 1 353 ? 37.127 -2.604 -61.484 1.00 93.88 353 HIS A CA 1
ATOM 2803 C C . HIS A 1 353 ? 36.690 -1.912 -62.777 1.00 93.88 353 HIS A C 1
ATOM 2805 O O . HIS A 1 353 ? 36.710 -2.549 -63.827 1.00 93.88 353 HIS A O 1
ATOM 2811 N N . ALA A 1 354 ? 36.375 -0.614 -62.742 1.00 94.38 354 ALA A N 1
ATOM 2812 C CA . ALA A 1 354 ? 36.011 0.145 -63.938 1.00 94.38 354 ALA A CA 1
ATOM 2813 C C . ALA A 1 354 ? 37.147 0.181 -64.978 1.00 94.38 354 ALA A C 1
ATOM 2815 O O . ALA A 1 354 ? 36.894 0.023 -66.173 1.00 94.38 354 ALA A O 1
ATOM 2816 N N . LEU A 1 355 ? 38.401 0.329 -64.536 1.00 94.56 355 LEU A N 1
ATOM 2817 C CA . LEU A 1 355 ? 39.567 0.266 -65.423 1.00 94.56 355 LEU A CA 1
ATOM 2818 C C . LEU A 1 355 ? 39.744 -1.122 -66.044 1.00 94.56 355 LEU A C 1
ATOM 2820 O O . LEU A 1 355 ? 39.916 -1.218 -67.257 1.00 94.56 355 LEU A O 1
ATOM 2824 N N . LYS A 1 356 ? 39.640 -2.189 -65.241 1.00 95.75 356 LYS A N 1
ATOM 2825 C CA . LYS A 1 356 ? 39.715 -3.572 -65.743 1.00 95.75 356 LYS A CA 1
ATOM 2826 C C . LYS A 1 356 ? 38.611 -3.874 -66.753 1.00 95.75 356 LYS A C 1
ATOM 2828 O O . LYS A 1 356 ? 38.878 -4.509 -67.765 1.00 95.75 356 LYS A O 1
ATOM 2833 N N . ILE A 1 357 ? 37.389 -3.401 -66.504 1.00 95.31 357 ILE A N 1
ATOM 2834 C CA . ILE A 1 357 ? 36.273 -3.542 -67.449 1.00 95.31 357 ILE A CA 1
ATOM 2835 C C . ILE A 1 357 ? 36.623 -2.856 -68.768 1.00 95.31 357 ILE A C 1
ATOM 2837 O O . ILE A 1 357 ? 36.495 -3.477 -69.814 1.00 95.31 357 ILE A O 1
ATOM 2841 N N . LYS A 1 358 ? 37.130 -1.618 -68.725 1.00 95.19 358 LYS A N 1
ATOM 2842 C CA . LYS A 1 358 ? 37.512 -0.877 -69.932 1.00 95.19 358 LYS A CA 1
ATOM 2843 C C . LYS A 1 358 ? 38.640 -1.557 -70.713 1.00 95.19 358 LYS A C 1
ATOM 2845 O O . LYS A 1 358 ? 38.607 -1.560 -71.935 1.00 95.19 358 LYS A O 1
ATOM 2850 N N . GLU A 1 359 ? 39.628 -2.128 -70.030 1.00 95.44 359 GLU A N 1
ATOM 2851 C CA . GLU A 1 359 ? 40.708 -2.895 -70.664 1.00 95.44 359 GLU A CA 1
ATOM 2852 C C . GLU A 1 359 ? 40.193 -4.175 -71.340 1.00 95.44 359 GLU A C 1
ATOM 2854 O O . GLU A 1 359 ? 40.605 -4.514 -72.448 1.00 95.44 359 GLU A O 1
ATOM 2859 N N . VAL A 1 360 ? 39.269 -4.889 -70.694 1.00 95.44 360 VAL A N 1
ATOM 2860 C CA . VAL A 1 360 ? 38.622 -6.060 -71.299 1.00 95.44 360 VAL A CA 1
ATOM 2861 C C . VAL A 1 360 ? 37.788 -5.646 -72.510 1.00 95.44 360 VAL A C 1
ATOM 2863 O O . VAL A 1 360 ? 37.848 -6.318 -73.535 1.00 95.44 360 VAL A O 1
ATOM 2866 N N . ASP A 1 361 ? 37.071 -4.528 -72.424 1.00 95.81 361 ASP A N 1
ATOM 2867 C CA . ASP A 1 361 ? 36.243 -4.004 -73.512 1.00 95.81 361 ASP A CA 1
ATOM 2868 C C . ASP A 1 361 ? 37.093 -3.648 -74.744 1.00 95.81 361 ASP A C 1
ATOM 2870 O O . ASP A 1 361 ? 36.816 -4.112 -75.849 1.00 95.81 361 ASP A O 1
ATOM 2874 N N . THR A 1 362 ? 38.220 -2.947 -74.559 1.00 95.56 362 THR A N 1
ATOM 2875 C CA . THR A 1 362 ? 39.147 -2.643 -75.668 1.00 95.56 362 THR A CA 1
ATOM 2876 C C . THR A 1 362 ? 39.788 -3.900 -76.256 1.00 95.56 362 THR A C 1
ATOM 2878 O O . THR A 1 362 ? 40.029 -3.973 -77.465 1.00 95.56 362 THR A O 1
ATOM 2881 N N . ARG A 1 363 ? 40.052 -4.922 -75.434 1.00 95.38 363 ARG A N 1
ATOM 2882 C CA . ARG A 1 363 ? 40.543 -6.217 -75.917 1.00 95.38 363 ARG A CA 1
ATOM 2883 C C . ARG A 1 363 ? 39.490 -6.942 -76.753 1.00 95.38 363 ARG A C 1
ATOM 2885 O O . ARG A 1 363 ? 39.836 -7.464 -77.811 1.00 95.38 363 ARG A O 1
ATOM 2892 N N . ILE A 1 364 ? 38.229 -6.932 -76.322 1.00 95.31 364 ILE A N 1
ATOM 2893 C CA . ILE A 1 364 ? 37.106 -7.491 -77.082 1.00 95.31 364 ILE A CA 1
ATOM 2894 C C . ILE A 1 364 ? 36.967 -6.766 -78.424 1.00 95.31 364 ILE A C 1
ATOM 2896 O O . ILE A 1 364 ? 36.880 -7.424 -79.459 1.00 95.31 364 ILE A O 1
ATOM 2900 N N . GLU A 1 365 ? 37.015 -5.431 -78.450 1.00 94.75 365 GLU A N 1
ATOM 2901 C CA . GLU A 1 365 ? 36.967 -4.658 -79.700 1.00 94.75 365 GLU A CA 1
ATOM 2902 C C . GLU A 1 365 ? 38.109 -5.028 -80.659 1.00 94.75 365 GLU A C 1
ATOM 2904 O O . GLU A 1 365 ? 37.886 -5.193 -81.863 1.00 94.75 365 GLU A O 1
ATOM 2909 N N . SER A 1 366 ? 39.323 -5.212 -80.133 1.00 93.38 366 SER A N 1
ATOM 2910 C CA . SER A 1 366 ? 40.487 -5.649 -80.912 1.00 93.38 366 SER A CA 1
ATOM 2911 C C . SER A 1 366 ? 40.302 -7.057 -81.489 1.00 93.38 366 SER A C 1
ATOM 2913 O O . SER A 1 366 ? 40.540 -7.277 -82.680 1.00 93.38 366 SER A O 1
ATOM 2915 N N . GLU A 1 367 ? 39.810 -8.010 -80.690 1.00 95.06 367 GLU A N 1
ATOM 2916 C CA . GLU A 1 367 ? 39.501 -9.366 -81.159 1.00 95.06 367 GLU A CA 1
ATOM 2917 C C . GLU A 1 367 ? 38.390 -9.355 -82.223 1.00 95.06 367 GLU A C 1
ATOM 2919 O O . GLU A 1 367 ? 38.526 -10.014 -83.257 1.00 95.06 367 GLU A O 1
ATOM 2924 N N . ILE A 1 368 ? 37.344 -8.537 -82.052 1.00 94.88 368 ILE A N 1
ATOM 2925 C CA . ILE A 1 368 ? 36.283 -8.338 -83.054 1.00 94.88 368 ILE A CA 1
ATOM 2926 C C . ILE A 1 368 ? 36.862 -7.768 -84.357 1.00 94.88 368 ILE A C 1
ATOM 2928 O O . ILE A 1 368 ? 36.519 -8.244 -85.443 1.00 94.88 368 ILE A O 1
ATOM 2932 N N . ALA A 1 369 ? 37.754 -6.776 -84.289 1.00 93.25 369 ALA A N 1
ATOM 2933 C CA . ALA A 1 369 ? 38.419 -6.214 -85.465 1.00 93.25 369 ALA A CA 1
ATOM 2934 C C . ALA A 1 369 ? 39.319 -7.248 -86.168 1.00 93.25 369 ALA A C 1
ATOM 2936 O O . ALA A 1 369 ? 39.327 -7.334 -87.403 1.00 93.25 369 ALA A O 1
ATOM 2937 N N . GLY A 1 370 ? 40.022 -8.079 -85.394 1.00 94.81 370 GLY A N 1
ATOM 2938 C CA . GLY A 1 370 ? 40.805 -9.208 -85.895 1.00 94.81 370 GLY A CA 1
ATOM 2939 C C . GLY A 1 370 ? 39.938 -10.220 -86.648 1.00 94.81 370 GLY A C 1
ATOM 2940 O O . GLY A 1 370 ? 40.229 -10.548 -87.801 1.00 94.81 370 GLY A O 1
ATOM 2941 N N . VAL A 1 371 ? 38.818 -10.639 -86.052 1.00 94.31 371 VAL A N 1
ATOM 2942 C CA . VAL A 1 371 ? 37.829 -11.528 -86.687 1.00 94.31 371 VAL A CA 1
ATOM 2943 C C . VAL A 1 371 ? 37.228 -10.886 -87.940 1.00 94.31 371 VAL A C 1
ATOM 2945 O O . VAL A 1 371 ? 37.068 -11.537 -88.970 1.00 94.31 371 VAL A O 1
ATOM 2948 N N . ARG A 1 372 ? 36.935 -9.583 -87.919 1.00 93.88 372 ARG A N 1
ATOM 2949 C CA . ARG A 1 372 ? 36.436 -8.870 -89.103 1.00 93.88 372 ARG A CA 1
ATOM 2950 C C . ARG A 1 372 ? 37.450 -8.898 -90.246 1.00 93.88 372 ARG A C 1
ATOM 2952 O O . ARG A 1 372 ? 37.062 -9.096 -91.396 1.00 93.88 372 ARG A O 1
ATOM 2959 N N . THR A 1 373 ? 38.732 -8.728 -89.937 1.00 93.81 373 THR A N 1
ATOM 2960 C CA . THR A 1 373 ? 39.824 -8.763 -90.921 1.00 93.81 373 THR A CA 1
ATOM 2961 C C . THR A 1 373 ? 40.003 -10.163 -91.503 1.00 93.81 373 THR A C 1
ATOM 2963 O O . THR A 1 373 ? 40.110 -10.307 -92.723 1.00 93.81 373 THR A O 1
ATOM 2966 N N . SER A 1 374 ? 39.956 -11.208 -90.669 1.00 93.25 374 SER A N 1
ATOM 2967 C CA . SER A 1 374 ? 40.032 -12.595 -91.143 1.00 93.25 374 SER A CA 1
ATOM 2968 C C . SER A 1 374 ? 38.843 -12.957 -92.039 1.00 93.25 374 SER A C 1
ATOM 2970 O O . SER A 1 374 ? 39.040 -13.565 -93.091 1.00 93.25 374 SER A O 1
ATOM 2972 N N . ILE A 1 375 ? 37.631 -12.489 -91.713 1.00 93.94 375 ILE A N 1
ATOM 2973 C CA . ILE A 1 375 ? 36.442 -12.638 -92.566 1.00 93.94 375 ILE A CA 1
ATOM 2974 C C . ILE A 1 375 ? 36.626 -11.925 -93.913 1.00 93.94 375 ILE A C 1
ATOM 2976 O O . ILE A 1 375 ? 36.279 -12.492 -94.949 1.00 93.94 375 ILE A O 1
ATOM 2980 N N . GLN A 1 376 ? 37.153 -10.697 -93.936 1.00 91.62 376 GLN A N 1
ATOM 2981 C CA . GLN A 1 376 ? 37.392 -9.971 -95.193 1.00 91.62 376 GLN A CA 1
ATOM 2982 C C . GLN A 1 376 ? 38.438 -10.671 -96.068 1.00 91.62 376 GLN A C 1
ATOM 2984 O O . GLN A 1 376 ? 38.225 -10.823 -97.269 1.00 91.62 376 GLN A O 1
ATOM 2989 N N . SER A 1 377 ? 39.519 -11.168 -95.464 1.00 93.12 377 SER A N 1
ATOM 2990 C CA . SER A 1 377 ? 40.528 -11.977 -96.156 1.00 93.12 377 SER A CA 1
ATOM 2991 C C . SER A 1 377 ? 39.923 -13.261 -96.737 1.00 93.12 377 SER A C 1
ATOM 2993 O O . SER A 1 377 ? 40.102 -13.555 -97.918 1.00 93.12 377 SER A O 1
ATOM 2995 N N . ALA A 1 378 ? 39.106 -13.982 -95.959 1.00 92.31 378 ALA A N 1
ATOM 2996 C CA . ALA A 1 378 ? 38.403 -15.171 -96.435 1.00 92.31 378 ALA A CA 1
ATOM 2997 C C . ALA A 1 378 ? 37.460 -14.858 -97.611 1.00 92.31 378 ALA A C 1
ATOM 2999 O O . ALA A 1 378 ? 37.470 -15.579 -98.608 1.00 92.31 378 ALA A O 1
ATOM 3000 N N . LYS A 1 379 ? 36.696 -13.757 -97.545 1.00 93.12 379 LYS A N 1
ATOM 3001 C CA . LYS A 1 379 ? 35.853 -13.292 -98.661 1.00 93.12 379 LYS A CA 1
ATOM 3002 C C . LYS A 1 379 ? 36.675 -12.989 -99.913 1.00 93.12 379 LYS A C 1
ATOM 3004 O O . LYS A 1 379 ? 36.272 -13.389 -101.002 1.00 93.12 379 LYS A O 1
ATOM 3009 N N . PHE A 1 380 ? 37.816 -12.315 -99.770 1.00 92.94 380 PHE A N 1
ATOM 3010 C CA . PHE A 1 380 ? 38.703 -12.000 -100.889 1.00 92.94 380 PHE A CA 1
ATOM 3011 C C . PHE A 1 380 ? 39.299 -13.264 -101.519 1.00 92.94 380 PHE A C 1
ATOM 3013 O O . PHE A 1 380 ? 39.264 -13.403 -102.739 1.00 92.94 380 PHE A O 1
ATOM 3020 N N . ASN A 1 381 ? 39.743 -14.226 -100.706 1.00 92.38 381 ASN A N 1
ATOM 3021 C CA . ASN A 1 381 ? 40.231 -15.520 -101.188 1.00 92.38 381 ASN A CA 1
ATOM 3022 C C . ASN A 1 381 ? 39.144 -16.280 -101.961 1.00 92.38 381 ASN A C 1
ATOM 3024 O O . ASN A 1 381 ? 39.395 -16.767 -103.060 1.00 92.38 381 ASN A O 1
ATOM 3028 N N . VAL A 1 382 ? 37.915 -16.347 -101.433 1.00 92.06 382 VAL A N 1
ATOM 3029 C CA . VAL A 1 382 ? 36.778 -16.972 -102.134 1.00 92.06 382 VAL A CA 1
ATOM 3030 C C . VAL A 1 382 ? 36.488 -16.261 -103.457 1.00 92.06 382 VAL A C 1
ATOM 3032 O O . VAL A 1 382 ? 36.260 -16.926 -104.465 1.00 92.06 382 VAL A O 1
ATOM 3035 N N . LEU A 1 383 ? 36.545 -14.927 -103.488 1.00 91.12 383 LEU A N 1
ATOM 3036 C CA . LEU A 1 383 ? 36.366 -14.152 -104.716 1.00 91.12 383 LEU A CA 1
ATOM 3037 C C . LEU A 1 383 ? 37.474 -14.441 -105.742 1.00 91.12 383 LEU A C 1
ATOM 3039 O O . LEU A 1 383 ? 37.176 -14.600 -106.922 1.00 91.12 383 LEU A O 1
ATOM 3043 N N . GLN A 1 384 ? 38.732 -14.562 -105.310 1.00 88.12 384 GLN A N 1
ATOM 3044 C CA . GLN A 1 384 ? 39.843 -14.954 -106.182 1.00 88.12 384 GLN A CA 1
ATOM 3045 C C . GLN A 1 384 ? 39.639 -16.354 -106.769 1.00 88.12 384 GLN A C 1
ATOM 3047 O O . GLN A 1 384 ? 39.791 -16.528 -107.978 1.00 88.12 384 GLN A O 1
ATOM 3052 N N . TYR A 1 385 ? 39.242 -17.335 -105.950 1.00 92.25 385 TYR A N 1
ATOM 3053 C CA . TYR A 1 385 ? 38.898 -18.674 -106.438 1.00 92.25 385 TYR A CA 1
ATOM 3054 C C . TYR A 1 385 ? 37.736 -18.627 -107.433 1.00 92.25 385 TYR A C 1
ATOM 3056 O O . TYR A 1 385 ? 37.804 -19.279 -108.472 1.00 92.25 385 TYR A O 1
ATOM 3064 N N . LEU A 1 386 ? 36.704 -17.820 -107.167 1.00 92.25 386 LEU A N 1
ATOM 3065 C CA . LEU A 1 386 ? 35.568 -17.644 -108.070 1.00 92.25 386 LEU A CA 1
ATOM 3066 C C . LEU A 1 386 ? 36.004 -17.073 -109.427 1.00 92.25 386 LEU A C 1
ATOM 3068 O O . LEU A 1 386 ? 35.620 -17.616 -110.460 1.00 92.25 386 LEU A O 1
ATOM 3072 N N . VAL A 1 387 ? 36.831 -16.021 -109.439 1.00 92.00 387 VAL A N 1
ATOM 3073 C CA . VAL A 1 387 ? 37.386 -15.439 -110.674 1.00 92.00 387 VAL A CA 1
ATOM 3074 C C . VAL A 1 387 ? 38.251 -16.460 -111.413 1.00 92.00 387 VAL A C 1
ATOM 3076 O O . VAL A 1 387 ? 38.123 -16.595 -112.630 1.00 92.00 387 VAL A O 1
ATOM 3079 N N . GLY A 1 388 ? 39.084 -17.220 -110.697 1.00 90.62 388 GLY A N 1
ATOM 3080 C CA . GLY A 1 388 ? 39.910 -18.283 -111.272 1.00 90.62 388 GLY A CA 1
ATOM 3081 C C . GLY A 1 388 ? 39.079 -19.379 -111.942 1.00 90.62 388 GLY A C 1
ATOM 3082 O O . GLY A 1 388 ? 39.335 -19.728 -113.094 1.00 90.62 388 GLY A O 1
ATOM 3083 N N . VAL A 1 389 ? 38.036 -19.870 -111.265 1.00 92.19 389 VAL A N 1
ATOM 3084 C CA . VAL A 1 389 ? 37.113 -20.880 -111.806 1.00 92.19 389 VAL A CA 1
ATOM 3085 C C . VAL A 1 389 ? 36.317 -20.327 -112.988 1.00 92.19 389 VAL A C 1
ATOM 3087 O O . VAL A 1 389 ? 36.233 -20.995 -114.014 1.00 92.19 389 VAL A O 1
ATOM 3090 N N . ALA A 1 390 ? 35.776 -19.108 -112.895 1.00 90.94 390 ALA A N 1
ATOM 3091 C CA . ALA A 1 390 ? 35.026 -18.480 -113.986 1.00 90.94 390 ALA A CA 1
ATOM 3092 C C . ALA A 1 390 ? 35.897 -18.268 -115.235 1.00 90.94 390 ALA A C 1
ATOM 3094 O O . ALA A 1 390 ? 35.464 -18.559 -116.350 1.00 90.94 390 ALA A O 1
ATOM 3095 N N . THR A 1 391 ? 37.144 -17.826 -115.053 1.00 90.31 391 THR A N 1
ATOM 3096 C CA . THR A 1 391 ? 38.102 -17.642 -116.154 1.00 90.31 391 THR A CA 1
ATOM 3097 C C . THR A 1 391 ? 38.510 -18.986 -116.761 1.00 90.31 391 THR A C 1
ATOM 3099 O O . THR A 1 391 ? 38.538 -19.119 -117.982 1.00 90.31 391 THR A O 1
ATOM 3102 N N . GLY A 1 392 ? 38.763 -20.007 -115.933 1.00 90.69 392 GLY A N 1
ATOM 3103 C CA . GLY A 1 392 ? 39.066 -21.365 -116.394 1.00 90.69 392 GLY A CA 1
ATOM 3104 C C . GLY A 1 392 ? 37.908 -22.003 -117.166 1.00 90.69 392 GLY A C 1
ATOM 3105 O O . GLY A 1 392 ? 38.112 -22.536 -118.255 1.00 90.69 392 GLY A O 1
ATOM 3106 N N . ALA A 1 393 ? 36.679 -21.883 -116.658 1.00 89.31 393 ALA A N 1
ATOM 3107 C CA . ALA A 1 393 ? 35.472 -22.336 -117.344 1.00 89.31 393 ALA A CA 1
ATOM 3108 C C . ALA A 1 393 ? 35.251 -21.585 -118.667 1.00 89.31 393 ALA A C 1
ATOM 3110 O O . ALA A 1 393 ? 34.953 -22.210 -119.682 1.00 89.31 393 ALA A O 1
ATOM 3111 N N . GLY A 1 394 ? 35.461 -20.264 -118.687 1.00 88.81 394 GLY A N 1
ATOM 3112 C CA . GLY A 1 394 ? 35.401 -19.452 -119.904 1.00 88.81 394 GLY A CA 1
ATOM 3113 C C . GLY A 1 394 ? 36.444 -19.864 -120.947 1.00 88.81 394 GLY A C 1
ATOM 3114 O O . GLY A 1 394 ? 36.118 -19.989 -122.126 1.00 88.81 394 GLY A O 1
ATOM 3115 N N . ALA A 1 395 ? 37.680 -20.147 -120.529 1.00 87.56 395 ALA A N 1
ATOM 3116 C CA . ALA A 1 395 ? 38.733 -20.641 -121.416 1.00 87.56 395 ALA A CA 1
ATOM 3117 C C . ALA A 1 395 ? 38.395 -22.022 -122.002 1.00 87.56 395 ALA A C 1
ATOM 3119 O O . ALA A 1 395 ? 38.570 -22.235 -123.202 1.00 87.56 395 ALA A O 1
ATOM 3120 N N . LEU A 1 396 ? 37.858 -22.938 -121.188 1.00 88.31 396 LEU A N 1
ATOM 3121 C CA . LEU A 1 396 ? 37.385 -24.246 -121.652 1.00 88.31 396 LEU A CA 1
ATOM 3122 C C . LEU A 1 396 ? 36.204 -24.119 -122.623 1.00 88.31 396 LEU A C 1
ATOM 3124 O O . LEU A 1 396 ? 36.184 -24.810 -123.638 1.00 88.31 396 LEU A O 1
ATOM 3128 N N . LEU A 1 397 ? 35.258 -23.210 -122.365 1.00 87.94 397 LEU A N 1
ATOM 3129 C CA . LEU A 1 397 ? 34.146 -22.920 -123.274 1.00 87.94 397 LEU A CA 1
ATOM 3130 C C . LEU A 1 397 ? 34.652 -22.387 -124.622 1.00 87.94 397 LEU A C 1
ATOM 3132 O O . LEU A 1 397 ? 34.213 -22.851 -125.672 1.00 87.94 397 LEU A O 1
ATOM 3136 N N . LEU A 1 398 ? 35.601 -21.445 -124.609 1.00 86.12 398 LEU A N 1
ATOM 3137 C CA . LEU A 1 398 ? 36.228 -20.921 -125.826 1.00 86.12 398 LEU A CA 1
ATOM 3138 C C . LEU A 1 398 ? 37.001 -22.011 -126.583 1.00 86.12 398 LEU A C 1
ATOM 3140 O O . LEU A 1 398 ? 36.935 -22.062 -127.811 1.00 86.12 398 LEU A O 1
ATOM 3144 N N . ALA A 1 399 ? 37.695 -22.907 -125.874 1.00 84.19 399 ALA A N 1
ATOM 3145 C CA . ALA A 1 399 ? 38.367 -24.058 -126.473 1.00 84.19 399 ALA A CA 1
ATOM 3146 C C . ALA A 1 399 ? 37.368 -25.050 -127.097 1.00 84.19 399 ALA A C 1
ATOM 3148 O O . ALA A 1 399 ? 37.593 -25.518 -128.212 1.00 84.19 399 ALA A O 1
ATOM 3149 N N . TYR A 1 400 ? 36.242 -25.316 -126.429 1.00 88.06 400 TYR A N 1
ATOM 3150 C CA . TYR A 1 400 ? 35.156 -26.151 -126.948 1.00 88.06 400 TYR A CA 1
ATOM 3151 C C . TYR A 1 400 ? 34.528 -25.542 -128.209 1.00 88.06 400 TYR A C 1
ATOM 3153 O O . TYR A 1 400 ? 34.428 -26.215 -129.232 1.00 88.06 400 TYR A O 1
ATOM 3161 N N . LEU A 1 401 ? 34.188 -24.247 -128.184 1.00 85.31 401 LEU A N 1
ATOM 3162 C CA . LEU A 1 401 ? 33.651 -23.530 -129.348 1.00 85.31 401 LEU A CA 1
ATOM 3163 C C . LEU A 1 401 ? 34.628 -23.513 -130.535 1.00 85.31 401 LEU A C 1
ATOM 3165 O O . LEU A 1 401 ? 34.189 -23.505 -131.682 1.00 85.31 401 LEU A O 1
ATOM 3169 N N . ARG A 1 402 ? 35.944 -23.528 -130.281 1.00 83.00 402 ARG A N 1
ATOM 3170 C CA . ARG A 1 402 ? 36.976 -23.613 -131.326 1.00 83.00 402 ARG A CA 1
ATOM 3171 C C . ARG A 1 402 ? 37.075 -24.999 -131.971 1.00 83.00 402 ARG A C 1
ATOM 3173 O O . ARG A 1 402 ? 37.477 -25.070 -133.121 1.00 83.00 402 ARG A O 1
ATOM 3180 N N . MET A 1 403 ? 36.732 -26.076 -131.264 1.00 78.56 403 MET A N 1
ATOM 3181 C CA . MET A 1 403 ? 36.808 -27.449 -131.790 1.00 78.56 403 MET A CA 1
ATOM 3182 C C . MET A 1 403 ? 35.669 -27.775 -132.778 1.00 78.56 403 MET A C 1
ATOM 3184 O O . MET A 1 403 ? 35.806 -28.687 -133.586 1.00 78.56 403 MET A O 1
ATOM 3188 N N . PHE A 1 404 ? 34.564 -27.020 -132.734 1.00 72.31 404 PHE A N 1
ATOM 3189 C CA . PHE A 1 404 ? 33.386 -27.175 -133.605 1.00 72.31 404 PHE A CA 1
ATOM 3190 C C . PHE A 1 404 ? 33.343 -26.182 -134.784 1.00 72.31 404 PHE A C 1
ATOM 3192 O O . PHE A 1 404 ? 32.280 -25.940 -135.359 1.00 72.31 404 PHE A O 1
ATOM 3199 N N . ARG A 1 405 ? 34.489 -25.598 -135.140 1.00 54.69 405 ARG A N 1
ATOM 3200 C CA . ARG A 1 405 ? 34.671 -24.673 -136.260 1.00 54.69 405 ARG A CA 1
ATOM 3201 C C . ARG A 1 405 ? 35.776 -25.197 -137.162 1.00 54.69 405 ARG A C 1
ATOM 3203 O O . ARG A 1 405 ? 35.614 -25.061 -138.393 1.00 54.69 405 ARG A O 1
#